Protein AF-A0A024VX36-F1 (afdb_monomer_lite)

Secondary structure (DSSP, 8-state):
--THHHHGGGTT----SHHHHHHH--HHHHHHHHHHHHHHHHHHHHHTT-SS--PPPPPPPPPP------------------TTSPPPPPPPPHHHHHHHHHHHHHHTT--GGG-------TTTTTGGGGGEEE-TTS-EEEE-HHHHHHHS---HHHHTTTTS-TTS----EEEEETTTTEEEEE-HHHHH---HHHHH--TTTSSSHHHHHHHHHHHHHHHHHHHHHHS--SSGGGHHHHHHHHHHHHHHHHHHHHT-----SSHHHHHHHHHHHHHHHHHHHHHHHTT----GGGTTT-HHHHHHHHHHHHHHHHHHHHTTS-TT---EEE-TT----SSSPPEEEPS-SGGGTTSPPPGGGGS-HHHHHHHHHHHHHHHHHHHHHHHHHHHSTT--EETTEE---HHHHHHHHHHHHHHHHHHHHHHHHHHHHHHHHHHHHHTTTTGGGSHHHHHHHHHHHHHHT---SHHHHHHHH---SSEESS-S--TT-EETT-SS-GGGHHHHT-----TTTS-TTGGG-TTGGGGS---TTSPP------GGG-B-TT-TTTTTTTTT--B-HHHHT-S-HHHHHSTTT--SHHHHHHHHHHHHHHHHHHHHHHTTT-HHHHHHHHHHHHHHHHHHHHT------HHHHHHHHHHHHHH---S-------

Foldseek 3Di:
DDPCQQQFCVPPDPDPDPVSCVVRPHNVVSVVVVVVVVVVVVVVVVVVDDPDDDDDDDDDDDDDDDDDDDDDDDDDPDPPDDPPPPPDFDDAFLLLVLLVVLLVVLLVPFDLQLAADEDPCVVPFPLQVVQFDADPVRHTQFGNLVVLCVSDVDDCVLVPVQPAALLPDDDQAFDQLVVFRATFRHRVLLVSQQCVLLLVDALVQCLENHSVNHSLLLSLLSRLSSLSNRQGTRGPVCLQVSLVSSLLSLLQSLCLQLVNHSPPPDPSSVVSQVRSLSNVVSNLVVCVVVVHDHDPVCPRRCNSVSSSSCSNRSLSSSLSNLSSRAFQRWHWFFDPPPPDPDLWTDIDTGPAGSSNSVHDRRSSSLRNNSLSVLQVLLQSLLVVVVVLVVQCCVLLVQQDQDPNATPDPPVSLVSNLVSLVVVVVVLVSSVVNQVSSQRVVQSCVVCLVVVVVDVSSVSSQVSSCVSLVHQPTSQSSNQSHYRRIAAGCDPDCPPRHFHSNDRPGPVCPSSNVRDNPQLPVDDCPPPPVVCSLVPQDADPQQDALPDDQDPVLWDCPQFPPCVHPVPPDTDGSLLVRQQCCLLQVCLVVPDAPVSNVNSLSNSLSNSLVSLCVVCVVPVVSSVVSSVVSVVQSVCLLVVNHRGDDPSSVSSSVSSCVRVDDDPPDDDDDD

Organism: NCBI:txid1036725

Radius of gyration: 37.56 Å; chains: 1; bounding box: 111×94×88 Å

pLDDT: mean 79.0, std 17.49, range [29.3, 98.56]

Structure (mmCIF, N/CA/C/O backbone):
data_AF-A0A024VX36-F1
#
_entry.id   AF-A0A024VX36-F1
#
loop_
_atom_site.group_PDB
_atom_site.id
_atom_site.type_symbol
_atom_site.label_atom_id
_atom_site.label_alt_id
_atom_site.label_comp_id
_atom_site.label_asym_id
_atom_site.label_entity_id
_atom_site.label_seq_id
_atom_site.pdbx_PDB_ins_code
_atom_site.Cartn_x
_atom_site.Cartn_y
_atom_site.Cartn_z
_atom_site.occupancy
_atom_site.B_iso_or_equiv
_atom_site.auth_seq_id
_atom_site.auth_comp_id
_atom_site.auth_asym_id
_atom_site.auth_atom_id
_atom_site.pdbx_PDB_model_num
ATOM 1 N N . MET A 1 1 ? 24.604 -32.280 -15.875 1.00 47.50 1 MET A N 1
ATOM 2 C CA . MET A 1 1 ? 24.840 -33.712 -15.587 1.00 47.50 1 MET A CA 1
ATOM 3 C C . MET A 1 1 ? 23.493 -34.373 -15.405 1.00 47.50 1 MET A C 1
ATOM 5 O O . MET A 1 1 ? 22.616 -33.710 -14.861 1.00 47.50 1 MET A O 1
ATOM 9 N N . LYS A 1 2 ? 23.299 -35.586 -15.925 1.00 47.97 2 LYS A N 1
ATOM 10 C CA . LYS A 1 2 ? 21.992 -36.249 -15.880 1.00 47.97 2 LYS A CA 1
ATOM 11 C C . LYS A 1 2 ? 21.761 -36.811 -14.478 1.00 47.97 2 LYS A C 1
ATOM 13 O O . LYS A 1 2 ? 22.700 -37.259 -13.827 1.00 47.97 2 LYS A O 1
ATOM 18 N N . GLU A 1 3 ? 20.523 -36.722 -14.012 1.00 53.72 3 GLU A N 1
ATOM 19 C CA . GLU A 1 3 ? 20.085 -37.182 -12.688 1.00 53.72 3 GLU A CA 1
ATOM 20 C C . GLU A 1 3 ? 20.441 -38.663 -12.465 1.00 53.72 3 GLU A C 1
ATOM 22 O O . GLU A 1 3 ? 20.883 -39.043 -11.383 1.00 53.72 3 GLU A O 1
ATOM 27 N N . ASP A 1 4 ? 20.397 -39.456 -13.540 1.00 57.66 4 ASP A N 1
ATOM 28 C CA . ASP A 1 4 ? 20.676 -40.895 -13.555 1.00 57.66 4 ASP A CA 1
ATOM 29 C C . ASP A 1 4 ? 22.090 -41.281 -13.063 1.00 57.66 4 ASP A C 1
ATOM 31 O O . ASP A 1 4 ? 22.270 -42.369 -12.517 1.00 57.66 4 ASP A O 1
ATOM 35 N N . ASP A 1 5 ? 23.086 -40.389 -13.169 1.00 64.69 5 ASP A N 1
ATOM 36 C CA . ASP A 1 5 ? 24.482 -40.686 -12.796 1.00 64.69 5 ASP A CA 1
ATOM 37 C C . ASP A 1 5 ? 24.711 -40.740 -11.270 1.00 64.69 5 ASP A C 1
ATOM 39 O O . ASP A 1 5 ? 25.750 -41.217 -10.818 1.00 64.69 5 ASP A O 1
ATOM 43 N N . ILE A 1 6 ? 23.802 -40.182 -10.457 1.00 77.19 6 ILE A N 1
ATOM 44 C CA . ILE A 1 6 ? 23.900 -40.238 -8.982 1.00 77.19 6 ILE A CA 1
ATOM 45 C C . ILE A 1 6 ? 23.199 -41.477 -8.450 1.00 77.19 6 ILE A C 1
ATOM 47 O O . ILE A 1 6 ? 23.719 -42.141 -7.557 1.00 77.19 6 ILE A O 1
ATOM 51 N N . TRP A 1 7 ? 22.026 -41.780 -8.997 1.00 80.94 7 TRP A N 1
ATOM 52 C CA . TRP A 1 7 ? 21.190 -42.857 -8.491 1.00 80.94 7 TRP A CA 1
ATOM 53 C C . TRP A 1 7 ? 21.774 -44.239 -8.779 1.00 80.94 7 TRP A C 1
ATOM 55 O O . TRP A 1 7 ? 21.538 -45.148 -7.989 1.00 80.94 7 TRP A O 1
ATOM 65 N N . GLY A 1 8 ? 22.575 -44.398 -9.842 1.00 81.12 8 GLY A N 1
ATOM 66 C CA . GLY A 1 8 ? 23.266 -45.656 -10.139 1.00 81.12 8 GLY A CA 1
ATOM 67 C C . GLY A 1 8 ? 22.299 -46.844 -10.127 1.00 81.12 8 GLY A C 1
ATOM 68 O O . GLY A 1 8 ? 21.198 -46.768 -10.675 1.00 81.12 8 GLY A O 1
ATOM 69 N N . CYS A 1 9 ? 22.677 -47.912 -9.431 1.00 79.94 9 CYS A N 1
ATOM 70 C CA . CYS A 1 9 ? 21.866 -49.117 -9.235 1.00 79.94 9 CYS A CA 1
ATOM 71 C C . CYS A 1 9 ? 20.604 -48.917 -8.372 1.00 79.94 9 CYS A C 1
ATOM 73 O O . CYS A 1 9 ? 19.797 -49.835 -8.253 1.00 79.94 9 CYS A O 1
ATOM 75 N N . THR A 1 10 ? 20.442 -47.750 -7.742 1.00 81.19 10 THR A N 1
ATOM 76 C CA . THR A 1 10 ? 19.259 -47.356 -6.955 1.00 81.19 10 THR A CA 1
ATOM 77 C C . THR A 1 10 ? 18.231 -46.589 -7.802 1.00 81.19 10 THR A C 1
ATOM 79 O O . THR A 1 10 ? 17.149 -46.275 -7.313 1.00 81.19 10 THR A O 1
ATOM 82 N N . GLY A 1 11 ? 18.567 -46.258 -9.055 1.00 74.12 11 GLY A N 1
ATOM 83 C CA . GLY A 1 11 ? 17.699 -45.559 -10.006 1.00 74.12 11 GLY A CA 1
ATOM 84 C C . GLY A 1 11 ? 17.231 -46.454 -11.153 1.00 74.12 11 GLY A C 1
ATOM 85 O O . GLY A 1 11 ? 16.980 -47.641 -10.981 1.00 74.12 11 GLY A O 1
ATOM 86 N N . ASN A 1 12 ? 17.147 -45.891 -12.359 1.00 69.25 12 ASN A N 1
ATOM 87 C CA . ASN A 1 12 ? 16.654 -46.597 -13.549 1.00 69.25 12 ASN A CA 1
ATOM 88 C C . ASN A 1 12 ? 17.632 -47.648 -14.125 1.00 69.25 12 ASN A C 1
ATOM 90 O O . ASN A 1 12 ? 17.333 -48.263 -15.149 1.00 69.25 12 ASN A O 1
ATOM 94 N N . ILE A 1 13 ? 18.806 -47.849 -13.514 1.00 73.19 13 ILE A N 1
ATOM 95 C CA . ILE A 1 13 ? 19.829 -48.793 -13.984 1.00 73.19 13 ILE A CA 1
ATOM 96 C C . ILE A 1 13 ? 19.682 -50.116 -13.223 1.00 73.19 13 ILE A C 1
ATOM 98 O O . ILE A 1 13 ? 19.945 -50.188 -12.026 1.00 73.19 13 ILE A O 1
ATOM 102 N N . THR A 1 14 ? 19.319 -51.194 -13.924 1.00 73.81 14 THR A N 1
ATOM 103 C CA . THR A 1 14 ? 19.234 -52.538 -13.335 1.00 73.81 14 THR A CA 1
ATOM 104 C C . THR A 1 14 ? 20.617 -53.180 -13.184 1.00 73.81 14 THR A C 1
ATOM 106 O O . THR A 1 14 ? 21.313 -53.497 -14.158 1.00 73.81 14 THR A O 1
ATOM 109 N N . CYS A 1 15 ? 21.022 -53.402 -11.932 1.00 79.62 15 CYS A N 1
ATOM 110 C CA . CYS A 1 15 ? 22.306 -54.001 -11.563 1.00 79.62 15 CYS A CA 1
ATOM 111 C C . CYS A 1 15 ? 22.129 -55.420 -11.014 1.00 79.62 15 CYS A C 1
ATOM 113 O O . CYS A 1 15 ? 22.290 -55.677 -9.824 1.00 79.62 15 CYS A O 1
ATOM 115 N N . GLU A 1 16 ? 21.785 -56.347 -11.904 1.00 76.69 16 GLU A N 1
ATOM 116 C CA . GLU A 1 16 ? 21.534 -57.755 -11.562 1.00 76.69 16 GLU A CA 1
ATOM 117 C C . GLU A 1 16 ? 22.820 -58.566 -11.332 1.00 76.69 16 GLU A C 1
ATOM 119 O O . GLU A 1 16 ? 22.777 -59.633 -10.728 1.00 76.69 16 GLU A O 1
ATOM 124 N N . THR A 1 17 ? 23.974 -58.060 -11.779 1.00 79.50 17 THR A N 1
ATOM 125 C CA . THR A 1 17 ? 25.282 -58.707 -11.612 1.00 79.50 17 THR A CA 1
ATOM 126 C C . THR A 1 17 ? 26.201 -57.884 -10.714 1.00 79.50 17 THR A C 1
ATOM 128 O O . THR A 1 17 ? 26.137 -56.652 -10.692 1.00 79.50 17 THR A O 1
ATOM 131 N N . GLU A 1 18 ? 27.098 -58.561 -9.998 1.00 73.94 18 GLU A N 1
ATOM 132 C CA . GLU A 1 18 ? 28.044 -57.918 -9.076 1.00 73.94 18 GLU A CA 1
ATOM 133 C C . GLU A 1 18 ? 28.995 -56.951 -9.807 1.00 73.94 18 GLU A C 1
ATOM 135 O O . GLU A 1 18 ? 29.281 -55.859 -9.321 1.00 73.94 18 GLU A O 1
ATOM 140 N N . GLU A 1 19 ? 29.369 -57.268 -11.051 1.00 78.25 19 GLU A N 1
ATOM 141 C CA . GLU A 1 19 ? 30.141 -56.374 -11.926 1.00 78.25 19 GLU A CA 1
ATOM 142 C C . GLU A 1 19 ? 29.411 -55.053 -12.219 1.00 78.25 19 GLU A C 1
ATOM 144 O O . GLU A 1 19 ? 30.029 -53.985 -12.241 1.00 78.25 19 GLU A O 1
ATOM 149 N N . LYS A 1 20 ? 28.085 -55.091 -12.416 1.00 76.38 20 LYS A N 1
ATOM 150 C CA . LYS A 1 20 ? 27.282 -53.878 -12.626 1.00 76.38 20 LYS A CA 1
ATOM 151 C C . LYS A 1 20 ? 27.153 -53.060 -11.344 1.00 76.38 20 LYS A C 1
ATOM 153 O O . LYS A 1 20 ? 27.240 -51.837 -11.424 1.00 76.38 20 LYS A O 1
ATOM 158 N N . LYS A 1 21 ? 27.008 -53.703 -10.179 1.00 76.12 21 LYS A N 1
ATOM 159 C CA . LYS A 1 21 ? 26.974 -52.999 -8.885 1.00 76.12 21 LYS A CA 1
ATOM 160 C C . LYS A 1 21 ? 28.269 -52.242 -8.615 1.00 76.12 21 LYS A C 1
ATOM 162 O O . LYS A 1 21 ? 28.220 -51.083 -8.218 1.00 76.12 21 LYS A O 1
ATOM 167 N N . ILE A 1 22 ? 29.415 -52.854 -8.914 1.00 78.56 22 ILE A N 1
ATOM 168 C CA . ILE A 1 22 ? 30.729 -52.210 -8.776 1.00 78.56 22 ILE A CA 1
ATOM 169 C C . ILE A 1 22 ? 30.886 -51.059 -9.779 1.00 78.56 22 ILE A C 1
ATOM 171 O O . ILE A 1 22 ? 31.399 -49.997 -9.431 1.00 78.56 22 ILE A O 1
ATOM 175 N N . LYS A 1 23 ? 30.433 -51.248 -11.025 1.00 78.94 23 LYS A N 1
ATOM 176 C CA . LYS A 1 23 ? 30.583 -50.249 -12.091 1.00 78.94 23 LYS A CA 1
ATOM 177 C C . LYS A 1 23 ? 29.721 -49.003 -11.881 1.00 78.94 23 LYS A C 1
ATOM 179 O O . LYS A 1 23 ? 30.197 -47.898 -12.134 1.00 78.94 23 LYS A O 1
ATOM 184 N N . TYR A 1 24 ? 28.458 -49.182 -11.499 1.00 80.12 24 TYR A N 1
ATOM 185 C CA . TYR A 1 24 ? 27.492 -48.086 -11.412 1.00 80.12 24 TYR A CA 1
ATOM 186 C C . TYR A 1 24 ? 27.313 -47.545 -9.996 1.00 80.12 24 TYR A C 1
ATOM 188 O O . TYR A 1 24 ? 26.856 -46.413 -9.872 1.00 80.12 24 TYR A O 1
ATOM 196 N N . GLY A 1 25 ? 27.686 -48.305 -8.959 1.00 81.62 25 GLY A N 1
ATOM 197 C CA . GLY A 1 25 ? 27.492 -47.932 -7.558 1.00 81.62 25 GLY A CA 1
ATOM 198 C C . GLY A 1 25 ? 26.016 -47.826 -7.167 1.00 81.62 25 GLY A C 1
ATOM 199 O O . GLY A 1 25 ? 25.128 -47.721 -8.015 1.00 81.62 25 GLY A O 1
ATOM 200 N N . ASP A 1 26 ? 25.727 -47.846 -5.871 1.00 85.69 26 ASP A N 1
ATOM 201 C CA . ASP A 1 26 ? 24.438 -47.368 -5.370 1.00 85.69 26 ASP A CA 1
ATOM 202 C C . ASP A 1 26 ? 24.487 -45.850 -5.118 1.00 85.69 26 ASP A C 1
ATOM 204 O O . ASP A 1 26 ? 25.541 -45.206 -5.200 1.00 85.69 26 ASP A O 1
ATOM 208 N N . PHE A 1 27 ? 23.327 -45.266 -4.823 1.00 80.88 27 PHE A N 1
ATOM 209 C CA . PHE A 1 27 ? 23.190 -43.845 -4.523 1.00 80.88 27 PHE A CA 1
ATOM 210 C C . PHE A 1 27 ? 24.169 -43.375 -3.437 1.00 80.88 27 PHE A C 1
ATOM 212 O O . PHE A 1 27 ? 24.764 -42.304 -3.566 1.00 80.88 27 PHE A O 1
ATOM 219 N N . ILE A 1 28 ? 24.373 -44.177 -2.386 1.00 78.81 28 ILE A N 1
ATOM 220 C CA . ILE A 1 28 ? 25.227 -43.815 -1.250 1.00 78.81 28 ILE A CA 1
ATOM 221 C C . ILE A 1 28 ? 26.698 -43.808 -1.679 1.00 78.81 28 ILE A C 1
ATOM 223 O O . ILE A 1 28 ? 27.400 -42.822 -1.448 1.00 78.81 28 ILE A O 1
ATOM 227 N N . ALA A 1 29 ? 27.160 -44.854 -2.362 1.00 82.69 29 ALA A N 1
ATOM 228 C CA . ALA A 1 29 ? 28.524 -44.968 -2.863 1.00 82.69 29 ALA A CA 1
ATOM 229 C C . ALA A 1 29 ? 28.865 -43.835 -3.847 1.00 82.69 29 ALA A C 1
ATOM 231 O O . ALA A 1 29 ? 29.927 -43.210 -3.743 1.00 82.69 29 ALA A O 1
ATOM 232 N N . ASN A 1 30 ? 27.942 -43.514 -4.756 1.00 83.81 30 ASN A N 1
ATOM 233 C CA . ASN A 1 30 ? 28.116 -42.440 -5.733 1.00 83.81 30 ASN A CA 1
ATOM 234 C C . ASN A 1 30 ? 28.105 -41.051 -5.087 1.00 83.81 30 ASN A C 1
ATOM 236 O O . ASN A 1 30 ? 28.897 -40.181 -5.470 1.00 83.81 30 ASN A O 1
ATOM 240 N N . LEU A 1 31 ? 27.247 -40.838 -4.086 1.00 81.00 31 LEU A N 1
ATOM 241 C CA . LEU A 1 31 ? 27.204 -39.594 -3.323 1.00 81.00 31 LEU A CA 1
ATOM 242 C C . LEU A 1 31 ? 28.503 -39.389 -2.532 1.00 81.00 31 LEU A C 1
ATOM 244 O O . LEU A 1 31 ? 29.101 -38.314 -2.614 1.00 81.00 31 LEU A O 1
ATOM 248 N N . ILE A 1 32 ? 28.983 -40.425 -1.836 1.00 83.44 32 ILE A N 1
ATOM 249 C CA . ILE A 1 32 ? 30.250 -40.390 -1.089 1.00 83.44 32 ILE A CA 1
ATOM 250 C C . ILE A 1 32 ? 31.423 -40.095 -2.027 1.00 83.44 32 ILE A C 1
ATOM 252 O O . ILE A 1 32 ? 32.256 -39.240 -1.717 1.00 83.44 32 ILE A O 1
ATOM 256 N N . LYS A 1 33 ? 31.487 -40.753 -3.191 1.00 84.00 33 LYS A N 1
ATOM 257 C CA . LYS A 1 33 ? 32.542 -40.517 -4.185 1.00 84.00 33 LYS A CA 1
ATOM 258 C C . LYS A 1 33 ? 32.569 -39.059 -4.654 1.00 84.00 33 LYS A C 1
ATOM 260 O O . LYS A 1 33 ? 33.628 -38.438 -4.645 1.00 84.00 33 LYS A O 1
ATOM 265 N N . LYS A 1 34 ? 31.409 -38.478 -4.978 1.00 80.56 34 LYS A N 1
ATOM 266 C CA . LYS A 1 34 ? 31.320 -37.066 -5.395 1.00 80.56 34 LYS A CA 1
ATOM 267 C C . LYS A 1 34 ? 31.679 -36.088 -4.291 1.00 80.56 34 LYS A C 1
ATOM 269 O O . LYS A 1 34 ? 32.287 -35.055 -4.565 1.00 80.56 34 LYS A O 1
ATOM 274 N N . LEU A 1 35 ? 31.293 -36.387 -3.052 1.00 75.50 35 LEU A N 1
ATOM 275 C CA . LEU A 1 35 ? 31.681 -35.570 -1.908 1.00 75.50 35 LEU A CA 1
ATOM 276 C C . LEU A 1 35 ? 33.207 -35.560 -1.753 1.00 75.50 35 LEU A C 1
ATOM 278 O O . LEU A 1 35 ? 33.772 -34.481 -1.599 1.00 75.50 35 LEU A O 1
ATOM 282 N N . LYS A 1 36 ? 33.877 -36.710 -1.907 1.00 83.75 36 LYS A N 1
ATOM 283 C CA . LYS A 1 36 ? 35.349 -36.798 -1.905 1.00 83.75 36 LYS A CA 1
ATOM 284 C C . LYS A 1 36 ? 35.993 -35.996 -3.041 1.00 83.75 36 LYS A C 1
ATOM 286 O O . LYS A 1 36 ? 36.851 -35.164 -2.769 1.00 83.75 36 LYS A O 1
ATOM 291 N 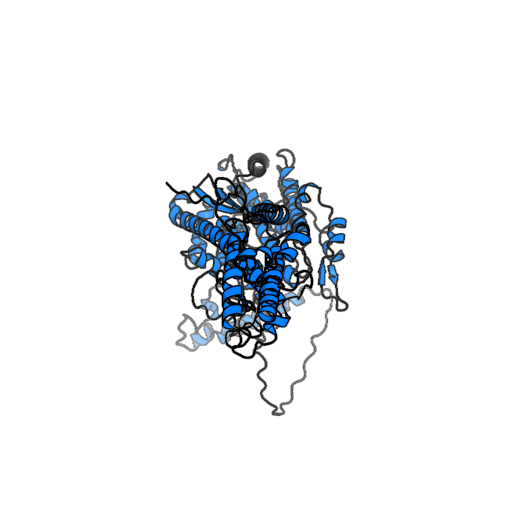N . GLU A 1 37 ? 35.526 -36.152 -4.281 1.00 81.12 37 GLU A N 1
ATOM 292 C CA . GLU A 1 37 ? 36.029 -35.377 -5.434 1.00 81.12 37 GLU A CA 1
ATOM 293 C C . GLU A 1 37 ? 35.871 -33.859 -5.222 1.00 81.12 37 GLU A C 1
ATOM 295 O O . GLU A 1 37 ? 36.739 -33.059 -5.584 1.00 81.12 37 GLU A O 1
ATOM 300 N N . LYS A 1 38 ? 34.764 -33.442 -4.597 1.00 71.69 38 LYS A N 1
ATOM 301 C CA . LYS A 1 38 ? 34.501 -32.033 -4.293 1.00 71.69 38 LYS A CA 1
ATOM 302 C C . LYS A 1 38 ? 35.381 -31.512 -3.156 1.00 71.69 38 LYS A C 1
ATOM 304 O O . LYS A 1 38 ? 35.835 -30.374 -3.245 1.00 71.69 38 LYS A O 1
ATOM 309 N N . ILE A 1 39 ? 35.653 -32.332 -2.137 1.00 76.19 39 ILE A N 1
ATOM 310 C CA . ILE A 1 39 ? 36.624 -32.028 -1.074 1.00 76.19 39 ILE A CA 1
ATOM 311 C C . ILE A 1 39 ? 38.012 -31.806 -1.688 1.00 76.19 39 ILE A C 1
ATOM 313 O O . ILE A 1 39 ? 38.615 -30.763 -1.444 1.00 76.19 39 ILE A O 1
ATOM 317 N N . GLU A 1 40 ? 38.477 -32.711 -2.552 1.00 74.69 40 GLU A N 1
ATOM 318 C CA . GLU A 1 40 ? 39.780 -32.592 -3.223 1.00 74.69 40 GLU A CA 1
ATOM 319 C C . GLU A 1 40 ? 39.860 -31.357 -4.136 1.00 74.69 40 GLU A C 1
ATOM 321 O O . GLU A 1 40 ? 40.862 -30.639 -4.143 1.00 74.69 40 GLU A O 1
ATOM 326 N N . SER A 1 41 ? 38.793 -31.061 -4.887 1.00 72.12 41 SER A N 1
ATOM 327 C CA . SER A 1 41 ? 38.719 -29.852 -5.717 1.00 72.12 41 SER A CA 1
ATOM 328 C C . SER A 1 41 ? 38.779 -28.572 -4.879 1.00 72.12 41 SER A C 1
ATOM 330 O O . SER A 1 41 ? 39.467 -27.624 -5.260 1.00 72.12 41 SER A O 1
ATOM 332 N N . CYS A 1 42 ? 38.090 -28.539 -3.736 1.00 58.94 42 CYS A N 1
ATOM 333 C CA . CYS A 1 42 ? 38.157 -27.416 -2.805 1.00 58.94 42 CYS A CA 1
ATOM 334 C C . CYS A 1 42 ? 39.560 -27.263 -2.206 1.00 58.94 42 CYS A C 1
ATOM 336 O O . CYS A 1 42 ? 40.073 -26.149 -2.166 1.00 58.94 42 CYS A O 1
ATOM 338 N N . GLN A 1 43 ? 40.208 -28.362 -1.808 1.00 72.38 43 GLN A N 1
ATOM 339 C CA . GLN A 1 43 ? 41.580 -28.339 -1.292 1.00 72.38 43 GLN A CA 1
ATOM 340 C C . GLN A 1 43 ? 42.570 -27.783 -2.325 1.00 72.38 43 GLN A C 1
ATOM 342 O O . GLN A 1 43 ? 43.348 -26.896 -1.986 1.00 72.38 43 GLN A O 1
ATOM 347 N N . LYS A 1 44 ? 42.485 -28.214 -3.594 1.00 70.69 44 LYS A N 1
ATOM 348 C CA . LYS A 1 44 ? 43.324 -27.682 -4.687 1.00 70.69 44 LYS A CA 1
ATOM 349 C C . LYS A 1 44 ? 43.111 -26.187 -4.937 1.00 70.69 44 LYS A C 1
ATOM 351 O O . LYS A 1 44 ? 44.072 -25.452 -5.128 1.00 70.69 44 LYS A O 1
ATOM 356 N N . LYS A 1 45 ? 41.859 -25.717 -4.884 1.00 62.28 45 LYS A N 1
ATOM 357 C CA . LYS A 1 45 ? 41.547 -24.283 -5.012 1.00 62.28 45 LYS A CA 1
ATOM 358 C C . LYS A 1 45 ? 42.121 -23.445 -3.871 1.00 62.28 45 LYS A C 1
ATOM 360 O O . LYS A 1 45 ? 42.389 -22.271 -4.079 1.00 62.28 45 LYS A O 1
ATOM 365 N N . HIS A 1 46 ? 42.310 -24.028 -2.688 1.00 51.47 46 HIS A N 1
ATOM 366 C CA . HIS A 1 46 ? 42.945 -23.342 -1.565 1.00 51.47 46 HIS A CA 1
ATOM 367 C C . HIS A 1 46 ? 44.478 -23.324 -1.659 1.00 51.47 46 HIS A C 1
ATOM 369 O O . HIS A 1 46 ? 45.081 -22.333 -1.250 1.00 51.47 46 HIS A O 1
ATOM 375 N N . THR A 1 47 ? 45.116 -24.349 -2.232 1.00 49.50 47 THR A N 1
ATOM 376 C CA . THR A 1 47 ? 46.578 -24.376 -2.419 1.00 49.50 47 THR A CA 1
ATOM 377 C C . THR A 1 47 ? 47.083 -23.475 -3.550 1.00 49.50 47 THR A C 1
ATOM 379 O O . THR A 1 47 ? 48.223 -23.030 -3.479 1.00 49.50 47 THR A O 1
ATOM 382 N N . GLU A 1 48 ? 46.261 -23.136 -4.549 1.00 48.09 48 GLU A N 1
ATOM 383 C CA . GLU A 1 48 ? 46.664 -22.257 -5.667 1.00 48.09 48 GLU A CA 1
ATOM 384 C C . GLU A 1 48 ? 46.610 -20.743 -5.352 1.00 48.09 48 GLU A C 1
ATOM 386 O O . GLU A 1 48 ? 47.100 -19.942 -6.144 1.00 48.09 48 GLU A O 1
ATOM 391 N N . THR A 1 49 ? 46.067 -20.322 -4.200 1.00 49.44 49 THR A N 1
ATOM 392 C CA . THR A 1 49 ? 45.866 -18.889 -3.859 1.00 49.44 49 THR A CA 1
ATOM 393 C C . THR A 1 49 ? 46.474 -18.433 -2.525 1.00 49.44 49 THR A C 1
ATOM 395 O O . THR A 1 49 ? 46.025 -17.443 -1.950 1.00 49.44 49 THR A O 1
ATOM 398 N N . SER A 1 50 ? 47.500 -19.109 -2.005 1.00 41.19 50 SER A N 1
ATOM 399 C CA . SER A 1 50 ? 48.093 -18.745 -0.709 1.00 41.19 50 SER A CA 1
ATOM 400 C C . SER A 1 50 ? 49.346 -17.861 -0.825 1.00 41.19 50 SER A C 1
ATOM 402 O O . SER A 1 50 ? 50.456 -18.349 -0.645 1.00 41.19 50 SER A O 1
ATOM 404 N N . ASP A 1 51 ? 49.142 -16.550 -0.983 1.00 41.03 51 ASP A N 1
ATOM 405 C CA . ASP A 1 51 ? 50.034 -15.505 -0.444 1.00 41.03 51 ASP A CA 1
ATOM 406 C C . ASP A 1 51 ? 49.324 -14.789 0.728 1.00 41.03 51 ASP A C 1
ATOM 408 O O . ASP A 1 51 ? 48.991 -13.607 0.656 1.00 41.03 51 ASP A O 1
ATOM 412 N N . ASN A 1 52 ? 48.984 -15.535 1.789 1.00 34.50 52 ASN A N 1
ATOM 413 C CA . ASN A 1 52 ? 48.993 -15.093 3.199 1.00 34.50 52 ASN A CA 1
ATOM 414 C C . ASN A 1 52 ? 48.397 -16.173 4.127 1.00 34.50 52 ASN A C 1
ATOM 416 O O . ASN A 1 52 ? 47.374 -16.769 3.784 1.00 34.50 52 ASN A O 1
ATOM 420 N N . PRO A 1 53 ? 48.974 -16.410 5.322 1.00 42.25 53 PRO A N 1
ATOM 421 C CA . PRO A 1 53 ? 48.551 -17.492 6.202 1.00 42.25 53 PRO A CA 1
ATOM 422 C C . PRO A 1 53 ? 47.351 -17.084 7.074 1.00 42.25 53 PRO A C 1
ATOM 424 O O . PRO A 1 53 ? 47.316 -16.006 7.667 1.00 42.25 53 PRO A O 1
ATOM 427 N N . SER A 1 54 ? 46.376 -17.982 7.203 1.00 35.00 54 SER A N 1
ATOM 428 C CA . SER A 1 54 ? 45.350 -17.950 8.254 1.00 35.00 54 SER A CA 1
ATOM 429 C C . SER A 1 54 ? 45.170 -19.351 8.851 1.00 35.00 54 SER A C 1
ATOM 431 O O . SER A 1 54 ? 45.612 -20.327 8.243 1.00 35.00 54 SER A O 1
ATOM 433 N N . PRO A 1 55 ? 44.640 -19.447 10.081 1.00 38.47 55 PRO A N 1
ATOM 434 C CA . PRO A 1 55 ? 45.239 -20.242 11.140 1.00 38.47 55 PRO A CA 1
ATOM 435 C C . PRO A 1 55 ? 44.848 -21.718 11.092 1.00 38.47 55 PRO A C 1
ATOM 437 O O . PRO A 1 55 ? 43.788 -22.100 10.602 1.00 38.47 55 PRO A O 1
ATOM 440 N N . THR A 1 56 ? 45.747 -22.529 11.642 1.00 33.97 56 THR A N 1
ATOM 441 C CA . THR A 1 56 ? 45.685 -23.983 11.769 1.00 33.97 56 THR A CA 1
ATOM 442 C C . THR A 1 56 ? 44.363 -24.450 12.378 1.00 33.97 56 THR A C 1
ATOM 444 O O . THR A 1 56 ? 43.940 -23.951 13.422 1.00 33.97 56 THR A O 1
ATOM 447 N N . CYS A 1 57 ? 43.724 -25.438 11.746 1.00 31.97 57 CYS A N 1
ATOM 448 C CA . CYS A 1 57 ? 42.602 -26.160 12.335 1.00 31.97 57 CYS A CA 1
ATOM 449 C C . CYS A 1 57 ? 43.059 -26.839 13.634 1.00 31.97 57 CYS A C 1
ATOM 451 O O . CYS A 1 57 ? 44.066 -27.542 13.643 1.00 31.97 57 CYS A O 1
ATOM 453 N N . VAL A 1 58 ? 42.324 -26.615 14.724 1.00 34.06 58 VAL A N 1
ATOM 454 C CA . VAL A 1 58 ? 42.544 -27.296 16.005 1.00 34.06 58 VAL A CA 1
ATOM 455 C C . VAL A 1 58 ? 42.039 -28.733 15.876 1.00 34.06 58 VAL A C 1
ATOM 457 O O . VAL A 1 58 ? 40.872 -28.946 15.546 1.00 34.06 58 VAL A O 1
ATOM 460 N N . GLU A 1 59 ? 42.908 -29.712 16.123 1.00 35.50 59 GLU A N 1
ATOM 461 C CA . GLU A 1 59 ? 42.508 -31.110 16.291 1.00 35.50 59 GLU A CA 1
ATOM 462 C C . GLU A 1 59 ? 41.706 -31.254 17.593 1.00 35.50 59 GLU A C 1
ATOM 464 O O . GLU A 1 59 ? 42.164 -30.867 18.668 1.00 35.50 59 GLU A O 1
ATOM 469 N N . ILE A 1 60 ? 40.489 -31.788 17.493 1.00 38.75 60 ILE A N 1
ATOM 470 C CA . ILE A 1 60 ? 39.661 -32.135 18.653 1.00 38.75 60 ILE A CA 1
ATOM 471 C C . ILE A 1 60 ? 40.156 -33.495 19.187 1.00 38.75 60 ILE A C 1
ATOM 473 O O . ILE A 1 60 ? 40.310 -34.416 18.380 1.00 38.75 60 ILE A O 1
ATOM 477 N N . PRO A 1 61 ? 40.399 -33.668 20.503 1.00 35.41 61 PRO A N 1
ATOM 478 C CA . PRO A 1 61 ? 40.790 -34.961 21.069 1.00 35.41 61 PRO A CA 1
ATOM 479 C C . PRO A 1 61 ? 39.618 -35.960 21.032 1.00 35.41 61 PRO A C 1
ATOM 481 O O . PRO A 1 61 ? 38.461 -35.534 21.048 1.00 35.41 61 PRO A O 1
ATOM 484 N N . PRO A 1 62 ? 39.870 -37.283 21.020 1.00 32.69 62 PRO A N 1
ATOM 485 C CA . PRO A 1 62 ? 38.794 -38.265 21.006 1.00 32.69 62 PRO A CA 1
ATOM 486 C C . PRO A 1 62 ? 38.039 -38.242 22.342 1.00 32.69 62 PRO A C 1
ATOM 488 O O . PRO A 1 62 ? 38.648 -38.277 23.411 1.00 32.69 62 PRO A O 1
ATOM 491 N N . HIS A 1 63 ? 36.709 -38.171 22.264 1.00 31.92 63 HIS A N 1
ATOM 492 C CA . HIS A 1 63 ? 35.808 -38.301 23.406 1.00 31.92 63 HIS A CA 1
ATOM 493 C C . HIS A 1 63 ? 35.911 -39.710 24.007 1.00 31.92 63 HIS A C 1
ATOM 495 O O . HIS A 1 63 ? 35.865 -40.699 23.279 1.00 31.92 63 HIS A O 1
ATOM 501 N N . SER A 1 64 ? 36.049 -39.787 25.332 1.00 32.38 64 SER A N 1
ATOM 502 C CA . SER A 1 64 ? 35.850 -41.004 26.117 1.00 32.38 64 SER A CA 1
ATOM 503 C C . SER A 1 64 ? 34.355 -41.245 26.320 1.00 32.38 64 SER A C 1
ATOM 505 O O . SER A 1 64 ? 33.641 -40.334 26.746 1.00 32.38 64 SER A O 1
ATOM 507 N N . ASP A 1 65 ? 33.908 -42.462 26.027 1.00 39.00 65 ASP A N 1
ATOM 508 C CA . ASP A 1 65 ? 32.553 -42.938 26.290 1.00 39.00 65 ASP A CA 1
ATOM 509 C C . ASP A 1 65 ? 32.356 -43.146 27.800 1.00 39.00 65 ASP A C 1
ATOM 511 O O . ASP A 1 65 ? 32.835 -44.134 28.352 1.00 39.00 65 ASP A O 1
ATOM 515 N N . GLU A 1 66 ? 31.641 -42.242 28.469 1.00 32.09 66 GLU A N 1
ATOM 516 C CA . GLU A 1 66 ? 30.999 -42.539 29.754 1.00 32.09 66 GLU A CA 1
ATOM 517 C C . GLU A 1 66 ? 29.547 -42.046 29.725 1.00 32.09 66 GLU A C 1
ATOM 519 O O . GLU A 1 66 ? 29.254 -40.883 29.440 1.00 32.09 66 GLU A O 1
ATOM 524 N N . GLU A 1 67 ? 28.637 -42.993 29.953 1.00 41.97 67 GLU A N 1
ATOM 525 C CA . GLU A 1 67 ? 27.194 -42.812 30.058 1.00 41.97 67 GLU A CA 1
ATOM 526 C C . GLU A 1 67 ? 26.838 -42.060 31.348 1.00 41.97 67 GLU A C 1
ATOM 528 O O . GLU A 1 67 ? 27.068 -42.574 32.440 1.00 41.97 67 GLU A O 1
ATOM 533 N N . GLU A 1 68 ? 26.162 -40.912 31.246 1.00 31.30 68 GLU A N 1
ATOM 534 C CA . GLU A 1 68 ? 25.326 -40.401 32.339 1.00 31.30 68 GLU A CA 1
ATOM 535 C C . GLU A 1 68 ? 23.962 -39.926 31.814 1.00 31.30 68 GLU A C 1
ATOM 537 O O . GLU A 1 68 ? 23.841 -39.043 30.966 1.00 31.30 68 GLU A O 1
ATOM 542 N N . ASN A 1 69 ? 22.919 -40.568 32.345 1.00 40.25 69 ASN A N 1
ATOM 543 C CA . ASN A 1 69 ? 21.503 -40.241 32.198 1.00 40.25 69 ASN A CA 1
ATOM 544 C C . ASN A 1 69 ? 21.162 -38.927 32.916 1.00 40.25 69 ASN A C 1
ATOM 546 O O . ASN A 1 69 ? 21.253 -38.915 34.142 1.00 40.25 69 ASN A O 1
ATOM 550 N N . VAL A 1 70 ? 20.626 -37.908 32.222 1.00 30.56 70 VAL A N 1
ATOM 551 C CA . VAL A 1 70 ? 19.772 -36.870 32.846 1.00 30.56 70 VAL A CA 1
ATOM 552 C C . VAL A 1 70 ? 18.713 -36.319 31.864 1.00 30.56 70 VAL A C 1
ATOM 554 O O . VAL A 1 70 ? 19.034 -35.643 30.895 1.00 30.56 70 VAL A O 1
ATOM 557 N N . GLU A 1 71 ? 17.454 -36.636 32.188 1.00 29.30 71 GLU A N 1
ATOM 558 C CA . GLU A 1 71 ? 16.158 -35.959 31.958 1.00 29.30 71 GLU A CA 1
ATOM 559 C C . GLU A 1 71 ? 15.796 -35.291 30.608 1.00 29.30 71 GLU A C 1
ATOM 561 O O . GLU A 1 71 ? 16.260 -34.213 30.237 1.00 29.30 71 GLU A O 1
ATOM 566 N N . ASP A 1 72 ? 14.772 -35.882 29.974 1.00 33.84 72 ASP A N 1
ATOM 567 C CA . ASP A 1 72 ? 13.955 -35.330 28.891 1.00 33.84 72 ASP A CA 1
ATOM 568 C C . ASP A 1 72 ? 13.320 -33.973 29.254 1.00 33.84 72 ASP A C 1
ATOM 570 O O . ASP A 1 72 ? 12.338 -33.883 29.997 1.00 33.84 72 ASP A O 1
ATOM 574 N N . THR A 1 73 ? 13.793 -32.909 28.610 1.00 30.67 73 THR A N 1
ATOM 575 C CA . THR A 1 73 ? 12.977 -31.720 28.327 1.00 30.67 73 THR A CA 1
ATOM 576 C C . THR A 1 73 ? 12.882 -31.553 26.809 1.00 30.67 73 THR A C 1
ATOM 578 O O . THR A 1 73 ? 13.903 -31.641 26.129 1.00 30.67 73 THR A O 1
ATOM 581 N N . PRO A 1 74 ? 11.686 -31.329 26.226 1.00 31.59 74 PRO A N 1
ATOM 582 C CA . PRO A 1 74 ? 11.547 -31.206 24.783 1.00 31.59 74 PRO A CA 1
ATOM 583 C C . PRO A 1 74 ? 12.045 -29.825 24.349 1.00 31.59 74 PRO A C 1
ATOM 585 O O . PRO A 1 74 ? 11.275 -28.868 24.235 1.00 31.59 74 PRO A O 1
ATOM 588 N N . THR A 1 75 ? 13.349 -29.704 24.116 1.00 30.88 75 THR A N 1
ATOM 589 C CA . THR A 1 75 ? 13.897 -28.605 23.332 1.00 30.88 75 THR A CA 1
ATOM 590 C C . THR A 1 75 ? 13.449 -28.769 21.886 1.00 30.88 75 THR A C 1
ATOM 592 O O . THR A 1 75 ? 13.437 -29.847 21.294 1.00 30.88 75 THR A O 1
ATOM 595 N N . THR A 1 76 ? 12.977 -27.649 21.358 1.00 34.03 76 THR A N 1
ATOM 596 C CA . THR A 1 76 ? 12.553 -27.426 19.983 1.00 34.03 76 THR A CA 1
ATOM 597 C C . THR A 1 76 ? 13.457 -28.137 18.984 1.00 34.03 76 THR A C 1
ATOM 599 O O . THR A 1 76 ? 14.675 -28.035 19.082 1.00 34.03 76 THR A O 1
ATOM 602 N N . ALA A 1 77 ? 12.851 -28.813 18.005 1.00 34.53 77 ALA A N 1
ATOM 603 C CA . ALA A 1 77 ? 13.535 -29.387 16.855 1.00 34.53 77 ALA A CA 1
ATOM 604 C C . ALA A 1 77 ? 14.273 -28.290 16.064 1.00 34.53 77 ALA A C 1
ATOM 606 O O . ALA A 1 77 ? 13.752 -27.736 15.094 1.00 34.53 77 ALA A O 1
ATOM 607 N N . ASP A 1 78 ? 15.484 -27.959 16.497 1.00 36.19 78 ASP A N 1
ATOM 608 C CA . ASP A 1 78 ? 16.427 -27.183 15.718 1.00 36.19 78 ASP A CA 1
ATOM 609 C C . ASP A 1 78 ? 16.986 -28.111 14.644 1.00 36.19 78 ASP A C 1
ATOM 611 O O . ASP A 1 78 ? 17.769 -29.023 14.905 1.00 36.19 78 ASP A O 1
ATOM 615 N N . ASN A 1 79 ? 16.549 -27.876 13.407 1.00 39.38 79 ASN A N 1
ATOM 616 C CA . ASN A 1 79 ? 17.188 -28.408 12.212 1.00 39.38 79 ASN A CA 1
ATOM 617 C C . ASN A 1 79 ? 18.652 -27.943 12.191 1.00 39.38 79 ASN A C 1
ATOM 619 O O . ASN A 1 79 ? 18.969 -26.894 11.623 1.00 39.38 79 ASN A O 1
ATOM 623 N N . GLN A 1 80 ? 19.554 -28.721 12.790 1.00 39.69 80 GLN A N 1
ATOM 624 C CA . GLN A 1 80 ? 20.995 -28.516 12.689 1.00 39.69 80 GLN A CA 1
ATOM 625 C C . GLN A 1 80 ? 21.450 -28.882 11.272 1.00 39.69 80 GLN A C 1
ATOM 627 O O . GLN A 1 80 ? 21.949 -29.968 10.991 1.00 39.69 80 GLN A O 1
ATOM 632 N N . SER A 1 81 ? 21.234 -27.957 10.340 1.00 38.28 81 SER A N 1
ATOM 633 C CA . SER A 1 81 ? 21.925 -27.975 9.055 1.00 38.28 81 SER A CA 1
ATOM 634 C C . SER A 1 81 ? 23.386 -27.571 9.302 1.00 38.28 81 SER A C 1
ATOM 636 O O . SER A 1 81 ? 23.609 -26.583 10.007 1.00 38.28 81 SER A O 1
ATOM 638 N N . PRO A 1 82 ? 24.386 -28.272 8.737 1.00 38.06 82 PRO A N 1
ATOM 639 C CA . PRO A 1 82 ? 25.789 -27.886 8.874 1.00 38.06 82 PRO A CA 1
ATOM 640 C C . PRO A 1 82 ? 26.010 -26.430 8.439 1.00 38.06 82 PRO A C 1
ATOM 642 O O . PRO A 1 82 ? 25.487 -26.011 7.406 1.00 38.06 82 PRO A O 1
ATOM 645 N N . ALA A 1 83 ? 26.834 -25.675 9.175 1.00 46.19 83 ALA A N 1
ATOM 646 C CA . ALA A 1 83 ? 27.087 -24.242 8.951 1.00 46.19 83 ALA A CA 1
ATOM 647 C C . ALA A 1 83 ? 27.634 -23.880 7.547 1.00 46.19 83 ALA A C 1
ATOM 649 O O . ALA A 1 83 ? 27.668 -22.710 7.174 1.00 46.19 83 ALA A O 1
ATOM 650 N N . PHE A 1 84 ? 28.054 -24.878 6.762 1.00 48.34 84 PHE A N 1
ATOM 651 C CA . PHE A 1 84 ? 28.514 -24.729 5.379 1.00 48.34 84 PHE A CA 1
ATOM 652 C C . PHE A 1 84 ? 27.377 -24.688 4.340 1.00 48.34 84 PHE A C 1
ATOM 654 O O . PHE A 1 84 ? 27.571 -24.164 3.240 1.00 48.34 84 PHE A O 1
ATOM 661 N N . CYS A 1 85 ? 26.189 -25.222 4.636 1.00 36.88 85 CYS A N 1
ATOM 662 C CA . CYS A 1 85 ? 25.072 -25.126 3.700 1.00 36.88 85 CYS A CA 1
ATOM 663 C C . CYS A 1 85 ? 24.586 -23.670 3.653 1.00 36.88 85 CYS A C 1
ATOM 665 O O . CYS A 1 85 ? 24.200 -23.146 4.703 1.00 36.88 85 CYS A O 1
ATOM 667 N N . PRO A 1 86 ? 24.569 -22.999 2.478 1.00 54.12 86 PRO A N 1
ATOM 668 C CA . PRO A 1 86 ? 23.930 -21.700 2.375 1.00 54.12 86 PRO A CA 1
ATOM 669 C C . PRO A 1 86 ? 22.489 -21.892 2.845 1.00 54.12 86 PRO A C 1
ATOM 671 O O . PRO A 1 86 ? 21.783 -22.763 2.326 1.00 54.12 86 PRO A O 1
ATOM 674 N N . PRO A 1 87 ? 22.070 -21.165 3.884 1.00 54.25 87 PRO A N 1
ATOM 675 C CA . PRO A 1 87 ? 20.807 -21.468 4.508 1.00 54.25 87 PRO A CA 1
ATOM 676 C C . PRO A 1 87 ? 19.685 -21.163 3.499 1.00 54.25 87 PRO A C 1
ATOM 678 O O . PRO A 1 87 ? 19.843 -20.251 2.680 1.00 54.25 87 PRO A O 1
ATOM 681 N N . PRO A 1 88 ? 18.568 -21.914 3.516 1.00 60.53 88 PRO A N 1
ATOM 682 C CA . PRO A 1 88 ? 17.591 -21.914 2.427 1.00 60.53 88 PRO A CA 1
ATOM 683 C C . PRO A 1 88 ? 17.095 -20.499 2.108 1.00 60.53 88 PRO A C 1
ATOM 685 O O . PRO A 1 88 ? 16.909 -19.683 3.022 1.00 60.53 88 PRO A O 1
ATOM 688 N N . GLU A 1 89 ? 16.943 -20.196 0.815 1.00 68.75 89 GLU A N 1
ATOM 689 C CA . GLU A 1 89 ? 16.388 -18.922 0.352 1.00 68.75 89 GLU A CA 1
ATOM 690 C C . GLU A 1 89 ? 14.951 -18.754 0.850 1.00 68.75 89 GLU A C 1
ATOM 692 O O . GLU A 1 89 ? 14.215 -19.725 1.035 1.00 68.75 89 GLU A O 1
ATOM 697 N N . THR A 1 90 ? 14.543 -17.507 1.090 1.00 75.62 90 THR A N 1
ATOM 698 C CA . THR A 1 90 ? 13.175 -17.243 1.538 1.00 75.62 90 THR A CA 1
ATOM 699 C C . THR A 1 90 ? 12.175 -17.660 0.466 1.00 75.62 90 THR A C 1
ATOM 701 O O . THR A 1 90 ? 12.352 -17.273 -0.693 1.00 75.62 90 THR A O 1
ATOM 704 N N . PRO A 1 91 ? 11.107 -18.377 0.839 1.00 81.06 91 PRO A N 1
ATOM 705 C CA . PRO A 1 91 ? 10.154 -18.904 -0.119 1.00 81.06 91 PRO A CA 1
ATOM 706 C C . PRO A 1 91 ? 9.476 -17.788 -0.919 1.00 81.06 91 PRO A C 1
ATOM 708 O O . PRO A 1 91 ? 9.156 -16.717 -0.398 1.00 81.06 91 PRO A O 1
ATOM 711 N N . LEU A 1 92 ? 9.272 -18.056 -2.208 1.00 87.56 92 LEU A N 1
ATOM 712 C CA . LEU A 1 92 ? 8.538 -17.187 -3.123 1.00 87.56 92 LEU A CA 1
ATOM 713 C C . LEU A 1 92 ? 7.060 -17.578 -3.144 1.00 87.56 92 LEU A C 1
ATOM 715 O O . LEU A 1 92 ? 6.733 -18.771 -3.191 1.00 87.56 92 LEU A O 1
ATOM 719 N N . THR A 1 93 ? 6.169 -16.591 -3.193 1.00 90.25 93 THR A N 1
ATOM 720 C CA . THR A 1 93 ? 4.750 -16.847 -3.481 1.00 90.25 93 THR A CA 1
ATOM 721 C C . THR A 1 93 ? 4.586 -17.344 -4.922 1.00 90.25 93 THR A C 1
ATOM 723 O O . THR A 1 93 ? 5.493 -17.235 -5.753 1.00 90.25 93 THR A O 1
ATOM 726 N N . CYS A 1 94 ? 3.430 -17.917 -5.260 1.00 92.44 94 CYS A N 1
ATOM 727 C CA . CYS A 1 94 ? 3.224 -18.451 -6.608 1.00 92.44 94 CYS A CA 1
ATOM 728 C C . CYS A 1 94 ? 3.305 -17.367 -7.702 1.00 92.44 94 CYS A C 1
ATOM 730 O O . CYS A 1 94 ? 3.847 -17.619 -8.777 1.00 92.44 94 CYS A O 1
ATOM 732 N N . VAL A 1 95 ? 2.840 -16.140 -7.421 1.00 94.50 95 VAL A N 1
ATOM 733 C CA . VAL A 1 95 ? 2.943 -15.018 -8.368 1.00 94.50 95 VAL A CA 1
ATOM 734 C C . VAL A 1 95 ? 4.384 -14.535 -8.518 1.00 94.50 95 VAL A C 1
ATOM 736 O O . VAL A 1 95 ? 4.795 -14.191 -9.623 1.00 94.50 95 VAL A O 1
ATOM 739 N N . GLU A 1 96 ? 5.170 -14.569 -7.439 1.00 94.62 96 GLU A N 1
ATOM 740 C CA . GLU A 1 96 ? 6.593 -14.233 -7.484 1.00 94.62 96 GLU A CA 1
ATOM 741 C C . GLU A 1 96 ? 7.355 -15.239 -8.354 1.00 94.62 96 GLU A C 1
ATOM 743 O O . GLU A 1 96 ? 8.131 -14.829 -9.211 1.00 94.62 96 GLU A O 1
ATOM 748 N N . ARG A 1 97 ? 7.066 -16.543 -8.234 1.00 94.81 97 ARG A N 1
ATOM 749 C CA . ARG A 1 97 ? 7.640 -17.565 -9.129 1.00 94.81 97 ARG A CA 1
ATOM 750 C C . ARG A 1 97 ? 7.233 -17.362 -10.586 1.00 94.81 97 ARG A C 1
ATOM 752 O O . ARG A 1 97 ? 8.068 -17.493 -11.481 1.00 94.81 97 ARG A O 1
ATOM 759 N N . ALA A 1 98 ? 5.967 -17.022 -10.838 1.00 95.19 98 ALA A N 1
ATOM 760 C CA . ALA A 1 98 ? 5.496 -16.730 -12.189 1.00 95.19 98 ALA A CA 1
ATOM 761 C C . ALA A 1 98 ? 6.260 -15.542 -12.793 1.00 95.19 98 ALA A C 1
ATOM 763 O O . ALA A 1 98 ? 6.772 -15.643 -13.908 1.00 95.19 98 ALA A O 1
ATOM 764 N N . ALA A 1 99 ? 6.390 -14.452 -12.036 1.00 96.75 99 ALA A N 1
ATOM 765 C CA . ALA A 1 99 ? 7.116 -13.259 -12.451 1.00 96.75 99 ALA A CA 1
ATOM 766 C C . ALA A 1 99 ? 8.615 -13.529 -12.650 1.00 96.75 99 ALA A C 1
ATOM 768 O O . ALA A 1 99 ? 9.173 -13.120 -13.667 1.00 96.75 99 ALA A O 1
ATOM 769 N N . GLN A 1 100 ? 9.240 -14.302 -11.758 1.00 96.38 100 GLN A N 1
ATOM 770 C CA . GLN A 1 100 ? 10.639 -14.714 -11.870 1.00 96.38 100 GLN A CA 1
ATOM 771 C C . GLN A 1 100 ? 10.903 -15.486 -13.168 1.00 96.38 100 GLN A C 1
ATOM 773 O O . GLN A 1 100 ? 11.893 -15.226 -13.854 1.00 96.38 100 GLN A O 1
ATOM 778 N N . LYS A 1 101 ? 10.004 -16.400 -13.558 1.00 96.06 101 LYS A N 1
ATOM 779 C CA . LYS A 1 101 ? 10.110 -17.114 -14.841 1.00 96.06 101 LYS A CA 1
ATOM 780 C C . LYS A 1 101 ? 10.031 -16.159 -16.033 1.00 96.06 101 LYS A C 1
ATOM 782 O O . LYS A 1 101 ? 10.824 -16.292 -16.960 1.00 96.06 101 LYS A O 1
ATOM 787 N N . VAL A 1 102 ? 9.116 -15.185 -16.002 1.00 95.50 102 VAL A N 1
ATOM 788 C CA . VAL A 1 102 ? 9.009 -14.162 -17.060 1.00 95.50 102 VAL A CA 1
ATOM 789 C C . VAL A 1 102 ? 10.275 -13.304 -17.123 1.00 95.50 102 VAL A C 1
ATOM 791 O O . VAL A 1 102 ? 10.773 -13.055 -18.220 1.00 95.50 102 VAL A O 1
ATOM 794 N N . ARG A 1 103 ? 10.826 -12.900 -15.971 1.00 95.69 103 ARG A N 1
ATOM 795 C CA . ARG A 1 103 ? 12.087 -12.155 -15.901 1.00 95.69 103 ARG A CA 1
ATOM 796 C C . ARG A 1 103 ? 13.230 -12.925 -16.540 1.00 95.69 103 ARG A C 1
ATOM 798 O O . ARG A 1 103 ? 13.921 -12.370 -17.384 1.00 95.69 103 ARG A O 1
ATOM 805 N N . ILE A 1 104 ? 13.450 -14.178 -16.136 1.00 94.69 104 ILE A N 1
ATOM 806 C CA . ILE A 1 104 ? 14.577 -14.987 -16.628 1.00 94.69 104 ILE A CA 1
ATOM 807 C C . ILE A 1 104 ? 14.517 -15.118 -18.156 1.00 94.69 104 ILE A C 1
ATOM 809 O O . ILE A 1 104 ? 15.534 -14.970 -18.831 1.00 94.69 104 ILE A O 1
ATOM 813 N N . GLU A 1 105 ? 13.323 -15.336 -18.714 1.00 92.75 105 GLU A N 1
ATOM 814 C CA . GLU A 1 105 ? 13.120 -15.396 -20.166 1.00 92.75 105 GLU A CA 1
ATOM 815 C C . GLU A 1 105 ? 13.392 -14.059 -20.879 1.00 92.75 105 GLU A C 1
ATOM 817 O O . GLU A 1 105 ? 13.794 -14.066 -22.046 1.00 92.75 105 GLU A O 1
ATOM 822 N N . ALA A 1 106 ? 13.135 -12.929 -20.216 1.00 92.12 106 ALA A N 1
ATOM 823 C CA . ALA A 1 106 ? 13.378 -11.594 -20.754 1.00 92.12 106 ALA A CA 1
ATOM 824 C C . ALA A 1 106 ? 14.868 -11.222 -20.683 1.00 92.12 106 ALA A C 1
ATOM 826 O O . ALA A 1 106 ? 15.464 -10.892 -21.707 1.00 92.12 106 ALA A O 1
ATOM 827 N N . GLU A 1 107 ? 15.500 -11.393 -19.517 1.00 89.94 107 GLU A N 1
ATOM 828 C CA . GLU A 1 107 ? 16.928 -11.122 -19.300 1.00 89.94 107 GLU A CA 1
ATOM 829 C C . GLU A 1 107 ? 17.827 -11.992 -20.188 1.00 89.94 107 GLU A C 1
ATOM 831 O O . GLU A 1 107 ? 18.851 -11.518 -20.672 1.00 89.94 107 GLU A O 1
ATOM 836 N N . GLY A 1 108 ? 17.420 -13.230 -20.495 1.00 88.00 108 GLY A N 1
ATOM 837 C CA . GLY A 1 108 ? 18.148 -14.105 -21.421 1.00 88.00 108 GLY A CA 1
ATOM 838 C C . GLY A 1 108 ? 18.213 -13.608 -22.874 1.00 88.00 108 GLY A C 1
ATOM 839 O O . GLY A 1 108 ? 18.912 -14.209 -23.687 1.00 88.00 108 GLY A O 1
ATOM 840 N N . LYS A 1 109 ? 17.485 -12.540 -23.223 1.00 84.69 109 LYS A N 1
ATOM 841 C CA . LYS A 1 109 ? 17.452 -11.936 -24.570 1.00 84.69 109 LYS A CA 1
ATOM 842 C C . LYS A 1 109 ? 18.095 -10.552 -24.625 1.00 84.69 109 LYS A C 1
ATOM 844 O O . LYS A 1 109 ? 18.137 -9.944 -25.697 1.00 84.69 109 LYS A O 1
ATOM 849 N N . VAL A 1 110 ? 18.543 -10.042 -23.481 1.00 81.62 110 VAL A N 1
ATOM 850 C CA . VAL A 1 110 ? 19.089 -8.694 -23.361 1.00 81.62 110 VAL A CA 1
ATOM 851 C C . VAL A 1 110 ? 20.437 -8.608 -24.068 1.00 81.62 110 VAL A C 1
ATOM 853 O O . VAL A 1 110 ? 21.266 -9.507 -23.975 1.00 81.62 110 VAL A O 1
ATOM 856 N N . ASN A 1 111 ? 20.645 -7.502 -24.781 1.00 76.50 111 ASN A N 1
ATOM 857 C CA . ASN A 1 111 ? 21.916 -7.167 -25.407 1.00 76.50 111 ASN A CA 1
ATOM 858 C C . ASN A 1 111 ? 22.713 -6.229 -24.485 1.00 76.50 111 ASN A C 1
ATOM 860 O O . ASN A 1 111 ? 22.191 -5.185 -24.081 1.00 76.50 111 ASN A O 1
ATOM 864 N N . ASP A 1 112 ? 23.980 -6.562 -24.221 1.00 82.06 112 ASP A N 1
ATOM 865 C CA . ASP A 1 112 ? 24.923 -5.739 -23.450 1.00 82.06 112 ASP A CA 1
ATOM 866 C C . ASP A 1 112 ? 25.072 -4.312 -24.012 1.00 82.06 112 ASP A C 1
ATOM 868 O O . ASP A 1 112 ? 25.358 -3.374 -23.269 1.00 82.06 112 ASP A O 1
ATOM 872 N N . ASP A 1 113 ? 24.777 -4.104 -25.299 1.00 85.81 113 ASP A N 1
ATOM 873 C CA . ASP A 1 113 ? 24.787 -2.795 -25.957 1.00 85.81 113 ASP A CA 1
ATOM 874 C C . ASP A 1 113 ? 23.847 -1.749 -25.347 1.00 85.81 113 ASP A C 1
ATOM 876 O O . ASP A 1 113 ? 24.040 -0.555 -25.609 1.00 85.81 113 ASP A O 1
ATOM 880 N N . LEU A 1 114 ? 22.813 -2.177 -24.615 1.00 91.62 114 LEU A N 1
ATOM 881 C CA . LEU A 1 114 ? 21.815 -1.314 -23.967 1.00 91.62 114 LEU A CA 1
ATOM 882 C C . LEU A 1 114 ? 22.175 -0.969 -22.519 1.00 91.62 114 LEU A C 1
ATOM 884 O O . LEU A 1 114 ? 21.464 -0.197 -21.869 1.00 91.62 114 LEU A O 1
ATOM 888 N N . LYS A 1 115 ? 23.260 -1.547 -22.002 1.00 91.00 115 LYS A N 1
ATOM 889 C CA . LYS A 1 115 ? 23.728 -1.285 -20.650 1.00 91.00 115 LYS A CA 1
ATOM 890 C C . LYS A 1 115 ? 24.440 0.065 -20.592 1.00 91.00 115 LYS A C 1
ATOM 892 O O . LYS A 1 115 ? 25.251 0.388 -21.464 1.00 91.00 115 LYS A O 1
ATOM 897 N N . GLY A 1 116 ? 24.108 0.862 -19.581 1.00 87.62 116 GLY A N 1
ATOM 898 C CA . GLY A 1 116 ? 24.769 2.135 -19.305 1.00 87.62 116 GLY A CA 1
ATOM 899 C C . GLY A 1 116 ? 25.784 2.046 -18.172 1.00 87.62 116 GLY A C 1
ATOM 900 O O . GLY A 1 116 ? 25.705 1.185 -17.296 1.00 87.62 116 GLY A O 1
ATOM 901 N N . SER A 1 117 ? 26.713 2.993 -18.161 1.00 86.62 117 SER A N 1
ATOM 902 C CA . SER A 1 117 ? 27.561 3.306 -17.015 1.00 86.62 117 SER A CA 1
ATOM 903 C C . SER A 1 117 ? 26.768 4.220 -16.077 1.00 86.62 117 SER A C 1
ATOM 905 O O . SER A 1 117 ? 26.613 5.418 -16.333 1.00 86.62 117 SER A O 1
ATOM 907 N N . GLY A 1 118 ? 26.191 3.626 -15.029 1.00 78.25 118 GLY A N 1
ATOM 908 C CA . GLY A 1 118 ? 25.289 4.294 -14.087 1.00 78.25 118 GLY A CA 1
ATOM 909 C C . GLY A 1 118 ? 25.923 5.409 -13.240 1.00 78.25 118 GLY A C 1
ATOM 910 O O . GLY A 1 118 ? 27.030 5.882 -13.492 1.00 78.25 118 GLY A O 1
ATOM 911 N N . LEU A 1 119 ? 25.197 5.855 -12.212 1.00 81.12 119 LEU A N 1
ATOM 912 C CA . LEU A 1 119 ? 25.706 6.801 -11.211 1.00 81.12 119 LEU A CA 1
ATOM 913 C C . LEU A 1 119 ? 26.658 6.105 -10.232 1.00 81.12 119 LEU A C 1
ATOM 915 O O . LEU A 1 119 ? 26.370 5.004 -9.761 1.00 81.12 119 LEU A O 1
ATOM 919 N N . GLU A 1 120 ? 27.743 6.778 -9.840 1.00 81.50 120 GLU A N 1
ATOM 920 C CA . GLU A 1 120 ? 28.529 6.342 -8.687 1.00 81.50 120 GLU A CA 1
ATOM 921 C C . GLU A 1 120 ? 27.786 6.713 -7.395 1.00 81.50 120 GLU A C 1
ATOM 923 O O . GLU A 1 120 ? 27.713 7.871 -6.996 1.00 81.50 120 GLU A O 1
ATOM 928 N N . LEU A 1 121 ? 27.183 5.714 -6.747 1.00 79.06 121 LEU A N 1
ATOM 929 C CA . LEU A 1 121 ? 26.279 5.930 -5.611 1.00 79.06 121 LEU A CA 1
ATOM 930 C C . LEU A 1 121 ? 26.994 6.067 -4.247 1.00 79.06 121 LEU A C 1
ATOM 932 O O . LEU A 1 121 ? 26.353 6.413 -3.254 1.00 79.06 121 LEU A O 1
ATOM 936 N N . LYS A 1 122 ? 28.307 5.795 -4.173 1.00 67.75 122 LYS A N 1
ATOM 937 C CA . LYS A 1 122 ? 29.045 5.555 -2.913 1.00 67.75 122 LYS A CA 1
ATOM 938 C C . LYS A 1 122 ? 28.981 6.702 -1.904 1.00 67.75 122 LYS A C 1
ATOM 940 O O . LYS A 1 122 ? 28.862 6.438 -0.715 1.00 67.75 122 LYS A O 1
ATOM 945 N N . GLU A 1 123 ? 29.048 7.953 -2.353 1.00 67.06 123 GLU A N 1
ATOM 946 C CA . GLU A 1 123 ? 29.069 9.111 -1.446 1.00 67.06 123 GLU A CA 1
ATOM 947 C C . GLU A 1 123 ? 27.697 9.429 -0.830 1.00 67.06 123 GLU A C 1
ATOM 949 O O . GLU A 1 123 ? 27.608 10.082 0.214 1.00 67.06 123 GLU A O 1
ATOM 954 N N . ILE A 1 124 ? 26.612 8.989 -1.476 1.00 69.56 124 ILE A N 1
ATOM 955 C CA . ILE A 1 124 ? 25.234 9.258 -1.046 1.00 69.56 124 ILE A CA 1
ATOM 956 C C . ILE A 1 124 ? 24.660 8.064 -0.281 1.00 69.56 124 ILE A C 1
ATOM 958 O O . ILE A 1 124 ? 23.942 8.279 0.699 1.00 69.56 124 ILE A O 1
ATOM 962 N N . CYS A 1 125 ? 24.988 6.829 -0.680 1.00 75.25 125 CYS A N 1
ATOM 963 C CA . CYS A 1 125 ? 24.561 5.636 0.047 1.00 75.25 125 CYS A CA 1
ATOM 964 C C . CYS A 1 125 ? 25.088 5.660 1.480 1.00 75.25 125 CYS A C 1
ATOM 966 O O . CYS A 1 125 ? 26.198 6.114 1.744 1.00 75.25 125 CYS A O 1
ATOM 968 N N . ASN A 1 126 ? 24.291 5.140 2.414 1.00 73.75 126 ASN A N 1
ATOM 969 C CA . ASN A 1 126 ? 24.620 5.049 3.846 1.00 73.75 126 ASN A CA 1
ATOM 970 C C . ASN A 1 126 ? 24.528 6.372 4.623 1.00 73.75 126 ASN A C 1
ATOM 972 O O . ASN A 1 126 ? 24.727 6.379 5.837 1.00 73.75 126 ASN A O 1
ATOM 976 N N . LYS A 1 127 ? 24.141 7.493 3.995 1.00 81.88 127 LYS A N 1
ATOM 977 C CA . LYS A 1 127 ? 23.818 8.723 4.745 1.00 81.88 127 LYS A CA 1
ATOM 978 C C . LYS A 1 127 ? 22.661 8.513 5.729 1.00 81.88 127 LYS A C 1
ATOM 980 O O . LYS A 1 127 ? 22.639 9.162 6.772 1.00 81.88 127 LYS A O 1
ATOM 985 N N . VAL A 1 128 ? 21.760 7.567 5.440 1.00 81.69 128 VAL A N 1
ATOM 986 C CA . VAL A 1 128 ? 20.676 7.157 6.347 1.00 81.69 128 VAL A CA 1
ATOM 987 C C . VAL A 1 128 ? 21.211 6.612 7.674 1.00 81.69 128 VAL A C 1
ATOM 989 O O . VAL A 1 128 ? 20.584 6.806 8.706 1.00 81.69 128 VAL A O 1
ATOM 992 N N . ASP A 1 129 ? 22.397 5.999 7.693 1.00 79.62 129 ASP A N 1
ATOM 993 C CA . ASP A 1 129 ? 22.939 5.377 8.904 1.00 79.62 129 ASP A CA 1
ATOM 994 C C . ASP A 1 129 ? 23.288 6.433 9.977 1.00 79.62 129 ASP A C 1
ATOM 996 O O . ASP A 1 129 ? 23.315 6.123 11.166 1.00 79.62 129 ASP A O 1
ATOM 1000 N N . LYS A 1 130 ? 23.461 7.707 9.582 1.00 82.31 130 LYS A N 1
ATOM 1001 C CA . LYS A 1 130 ? 23.721 8.845 10.486 1.00 82.31 130 LYS A CA 1
ATOM 1002 C C . LYS A 1 130 ? 22.499 9.296 11.294 1.00 82.31 130 LYS A C 1
ATOM 1004 O O . LYS A 1 130 ? 22.665 9.976 12.300 1.00 82.31 130 LYS A O 1
ATOM 1009 N N . ILE A 1 131 ? 21.291 8.951 10.849 1.00 81.56 131 ILE A N 1
ATOM 1010 C CA . ILE A 1 131 ? 20.019 9.368 11.475 1.00 81.56 131 ILE A CA 1
ATOM 1011 C C . ILE A 1 131 ? 19.285 8.213 12.148 1.00 81.56 131 ILE A C 1
ATOM 1013 O O . ILE A 1 131 ? 18.157 8.376 12.618 1.00 81.56 131 ILE A O 1
ATOM 1017 N N . ILE A 1 132 ? 19.901 7.035 12.166 1.00 83.50 132 ILE A N 1
ATOM 1018 C CA . ILE A 1 132 ? 19.376 5.879 12.870 1.00 83.50 132 ILE A CA 1
ATOM 1019 C C . ILE A 1 132 ? 19.697 6.039 14.356 1.00 83.50 132 ILE A C 1
ATOM 1021 O O . ILE A 1 132 ? 20.857 6.170 14.744 1.00 83.50 132 ILE A O 1
ATOM 1025 N N . ASP A 1 133 ? 18.661 6.028 15.189 1.00 81.06 133 ASP A N 1
ATOM 1026 C CA . ASP A 1 133 ? 18.816 5.990 16.639 1.00 81.06 133 ASP A CA 1
ATOM 1027 C C . ASP A 1 133 ? 19.062 4.549 17.083 1.00 81.06 133 ASP A C 1
ATOM 1029 O O . ASP A 1 133 ? 18.362 3.641 16.624 1.00 81.06 133 ASP A O 1
ATOM 1033 N N . LYS A 1 134 ? 20.040 4.342 17.965 1.00 82.00 134 LYS A N 1
ATOM 1034 C CA . LYS A 1 134 ? 20.402 3.023 18.490 1.00 82.00 134 LYS A CA 1
ATOM 1035 C C . LYS A 1 134 ? 20.306 3.008 20.010 1.00 82.00 134 LYS A C 1
ATOM 1037 O O . LYS A 1 134 ? 20.560 4.028 20.647 1.00 82.00 134 LYS A O 1
ATOM 1042 N N . ASP A 1 135 ? 19.936 1.865 20.576 1.00 79.38 135 ASP A N 1
ATOM 1043 C CA . ASP A 1 135 ? 19.983 1.646 22.019 1.00 79.38 135 ASP A CA 1
ATOM 1044 C C . ASP A 1 135 ? 21.428 1.440 22.505 1.00 79.38 135 ASP A C 1
ATOM 1046 O O . ASP A 1 135 ? 22.375 1.357 21.718 1.00 79.38 135 ASP A O 1
ATOM 1050 N N . ASN A 1 136 ? 21.599 1.329 23.825 1.00 75.44 136 ASN A N 1
ATOM 1051 C CA . ASN A 1 136 ? 22.903 1.098 24.454 1.00 75.44 136 ASN A CA 1
ATOM 1052 C C . ASN A 1 136 ? 23.554 -0.239 24.043 1.00 75.44 136 ASN A C 1
ATOM 1054 O O . ASN A 1 136 ? 24.750 -0.417 24.251 1.00 75.44 136 ASN A O 1
ATOM 1058 N N . SER A 1 137 ? 22.783 -1.166 23.464 1.00 72.94 137 SER A N 1
ATOM 1059 C CA . SER A 1 137 ? 23.258 -2.455 22.946 1.00 72.94 137 SER A CA 1
ATOM 1060 C C . SER A 1 137 ? 23.575 -2.397 21.444 1.00 72.94 137 SER A C 1
ATOM 1062 O O . SER A 1 137 ? 23.965 -3.403 20.855 1.00 72.94 137 SER A O 1
ATOM 1064 N N . GLY A 1 138 ? 23.417 -1.230 20.809 1.00 69.50 138 GLY A N 1
ATOM 1065 C CA . GLY A 1 138 ? 23.645 -1.020 19.383 1.00 69.50 138 GLY A CA 1
ATOM 1066 C C . GLY A 1 138 ? 22.476 -1.426 18.478 1.00 69.50 138 GLY A C 1
ATOM 1067 O O . GLY A 1 138 ? 22.621 -1.334 17.254 1.00 69.50 138 GLY A O 1
ATOM 1068 N N . ASN A 1 139 ? 21.328 -1.829 19.034 1.00 73.19 139 ASN A N 1
ATOM 1069 C CA . ASN A 1 139 ? 20.142 -2.176 18.254 1.00 73.19 139 ASN A CA 1
ATOM 1070 C C . ASN A 1 139 ? 19.444 -0.917 17.762 1.00 73.19 139 ASN A C 1
ATOM 1072 O O . ASN A 1 139 ? 19.272 0.053 18.499 1.00 73.19 139 ASN A O 1
ATOM 1076 N N . VAL A 1 140 ? 18.997 -0.944 16.514 1.00 73.56 140 VAL A N 1
ATOM 1077 C CA . VAL A 1 140 ? 18.271 0.171 15.917 1.00 73.56 140 VAL A CA 1
ATOM 1078 C C . VAL A 1 140 ? 16.897 0.333 16.574 1.00 73.56 140 VAL A C 1
ATOM 1080 O O . VAL A 1 140 ? 16.175 -0.635 16.753 1.00 73.56 140 VAL A O 1
ATOM 1083 N N . ILE A 1 141 ? 16.517 1.562 16.918 1.00 74.56 141 ILE A N 1
ATOM 1084 C CA . ILE A 1 141 ? 15.231 1.875 17.556 1.00 74.56 141 ILE A CA 1
ATOM 1085 C C . ILE A 1 141 ? 14.293 2.554 16.555 1.00 74.56 141 ILE A C 1
ATOM 1087 O O . ILE A 1 141 ? 13.168 2.108 16.332 1.00 74.56 141 ILE A O 1
ATOM 1091 N N . LYS A 1 142 ? 14.751 3.660 15.957 1.00 77.81 142 LYS A N 1
ATOM 1092 C CA . LYS A 1 142 ? 13.932 4.547 15.117 1.00 77.81 142 LYS A CA 1
ATOM 1093 C C . LYS A 1 142 ? 14.782 5.353 14.140 1.00 77.81 142 LYS A C 1
ATOM 1095 O O . LYS A 1 142 ? 16.004 5.422 14.271 1.00 77.81 142 LYS A O 1
ATOM 1100 N N . ILE A 1 143 ? 14.118 6.015 13.196 1.00 79.88 143 ILE A N 1
ATOM 1101 C CA . ILE A 1 143 ? 14.738 6.990 12.290 1.00 79.88 143 ILE A CA 1
ATOM 1102 C C . ILE A 1 143 ? 14.428 8.407 12.797 1.00 79.88 143 ILE A C 1
ATOM 1104 O O . ILE A 1 143 ? 13.268 8.745 13.047 1.00 79.88 143 ILE A O 1
ATOM 1108 N N . LYS A 1 144 ? 15.456 9.251 12.954 1.00 81.94 144 LYS A N 1
ATOM 1109 C CA . LYS A 1 144 ? 15.319 10.666 13.351 1.00 81.94 144 LYS A CA 1
ATOM 1110 C C . LYS A 1 144 ? 14.800 11.494 12.176 1.00 81.94 144 LYS A C 1
ATOM 1112 O O . LYS A 1 144 ? 15.559 11.942 11.317 1.00 81.94 144 LYS A O 1
ATOM 1117 N N . GLN A 1 145 ? 13.480 11.649 12.121 1.00 75.75 145 GLN A N 1
ATOM 1118 C CA . GLN A 1 145 ? 12.774 12.267 10.998 1.00 75.75 145 GLN A CA 1
ATOM 1119 C C . GLN A 1 145 ? 13.146 13.742 10.767 1.00 75.75 145 GLN A C 1
ATOM 1121 O O . GLN A 1 145 ? 13.232 14.193 9.627 1.00 75.75 145 GLN A O 1
ATOM 1126 N N . ASP A 1 146 ? 13.385 14.487 11.840 1.00 76.06 146 ASP A N 1
ATOM 1127 C CA . ASP A 1 146 ? 13.862 15.872 11.824 1.00 76.06 146 ASP A CA 1
ATOM 1128 C C . ASP A 1 146 ? 15.232 15.998 11.136 1.00 76.06 146 ASP A C 1
ATOM 1130 O O . ASP A 1 146 ? 15.461 16.910 10.340 1.00 76.06 146 ASP A O 1
ATOM 1134 N N . GLN A 1 147 ? 16.120 15.029 11.362 1.00 80.44 147 GLN A N 1
ATOM 1135 C CA . GLN A 1 147 ? 17.449 14.992 10.750 1.00 80.44 147 GLN A CA 1
ATOM 1136 C C . GLN A 1 147 ? 17.431 14.447 9.315 1.00 80.44 147 GLN A C 1
ATOM 1138 O O . GLN A 1 147 ? 18.271 14.837 8.502 1.00 80.44 147 GLN A O 1
ATOM 1143 N N . LEU A 1 148 ? 16.461 13.588 8.977 1.00 78.50 148 LEU A N 1
ATOM 1144 C CA . LEU A 1 148 ? 16.270 13.055 7.623 1.00 78.50 148 LEU A CA 1
ATOM 1145 C C . LEU A 1 148 ? 16.080 14.178 6.593 1.00 78.50 148 LEU A C 1
ATOM 1147 O O . LEU A 1 148 ? 16.670 14.124 5.514 1.00 78.50 148 LEU A O 1
ATOM 1151 N N . VAL A 1 149 ? 15.290 15.204 6.930 1.00 76.06 149 VAL A N 1
ATOM 1152 C CA . VAL A 1 149 ? 15.045 16.358 6.047 1.00 76.06 149 VAL A CA 1
ATOM 1153 C C . VAL A 1 149 ? 16.327 17.160 5.814 1.00 76.06 149 VAL A C 1
ATOM 1155 O O . VAL A 1 149 ? 16.594 17.562 4.685 1.00 76.06 149 VAL A O 1
ATOM 1158 N N . SER A 1 150 ? 17.142 17.333 6.859 1.00 80.19 150 SER A N 1
ATOM 1159 C CA . SER A 1 150 ? 18.419 18.057 6.795 1.00 80.19 150 SER A CA 1
ATOM 1160 C C . SER A 1 150 ? 19.479 17.322 5.963 1.00 80.19 150 SER A C 1
ATOM 1162 O O . SER A 1 150 ? 20.175 17.932 5.154 1.00 80.19 150 SER A O 1
ATOM 1164 N N . ILE A 1 151 ? 19.592 15.999 6.119 1.00 78.62 151 ILE A N 1
ATOM 1165 C CA . ILE A 1 151 ? 20.620 15.194 5.434 1.00 78.62 151 ILE A CA 1
ATOM 1166 C C . ILE A 1 151 ? 20.268 14.909 3.973 1.00 78.62 151 ILE A C 1
ATOM 1168 O O . ILE A 1 151 ? 21.167 14.796 3.133 1.00 78.62 151 ILE A O 1
ATOM 1172 N N . PHE A 1 152 ? 18.978 14.811 3.661 1.00 78.12 152 PHE A N 1
ATOM 1173 C CA . PHE A 1 152 ? 18.491 14.599 2.305 1.00 78.12 152 PHE A CA 1
ATOM 1174 C C . PHE A 1 152 ? 17.525 15.711 1.913 1.00 78.12 152 PHE A C 1
ATOM 1176 O O . PHE A 1 152 ? 16.327 15.439 1.859 1.00 78.12 152 PHE A O 1
ATOM 1183 N N . PRO A 1 153 ? 17.987 16.944 1.648 1.00 71.12 153 PRO A N 1
ATOM 1184 C CA . PRO A 1 153 ? 17.109 18.004 1.170 1.00 71.12 153 PRO A CA 1
ATOM 1185 C C . PRO A 1 153 ? 16.503 17.579 -0.176 1.00 71.12 153 PRO A C 1
ATOM 1187 O O . PRO A 1 153 ? 17.217 17.401 -1.161 1.00 71.12 153 PRO A O 1
ATOM 1190 N N . LEU A 1 154 ? 15.188 17.355 -0.220 1.00 62.00 154 LEU A N 1
ATOM 1191 C CA . LEU A 1 154 ? 14.482 17.107 -1.471 1.00 62.00 154 LEU A CA 1
ATOM 1192 C C . LEU A 1 154 ? 14.167 18.455 -2.107 1.00 62.00 154 LEU A C 1
ATOM 1194 O O . LEU A 1 154 ? 13.802 19.409 -1.432 1.00 62.00 154 LEU A O 1
ATOM 1198 N N . ASN A 1 155 ? 14.229 18.520 -3.432 1.00 57.12 155 ASN A N 1
ATOM 1199 C CA . ASN A 1 155 ? 13.666 19.656 -4.147 1.00 57.12 155 ASN A CA 1
ATOM 1200 C C . ASN A 1 155 ? 12.168 19.795 -3.796 1.00 57.12 155 ASN A C 1
ATOM 1202 O O . ASN A 1 155 ? 11.415 18.825 -3.935 1.00 57.12 155 ASN A O 1
ATOM 1206 N N . ASN A 1 156 ? 11.746 21.011 -3.424 1.00 50.44 156 ASN A N 1
ATOM 1207 C CA . ASN A 1 156 ? 10.433 21.431 -2.888 1.00 50.44 156 ASN A CA 1
ATOM 1208 C C . ASN A 1 156 ? 9.165 20.861 -3.585 1.00 50.44 156 ASN A C 1
ATOM 1210 O O . ASN A 1 156 ? 8.047 21.010 -3.091 1.00 50.44 156 ASN A O 1
ATOM 1214 N N . GLU A 1 157 ? 9.280 20.227 -4.754 1.00 52.53 157 GLU A N 1
ATOM 1215 C CA . GLU A 1 157 ? 8.164 19.600 -5.473 1.00 52.53 157 GLU A CA 1
ATOM 1216 C C . GLU A 1 157 ? 7.820 18.179 -4.999 1.00 52.53 157 GLU A C 1
ATOM 1218 O O . GLU A 1 157 ? 6.641 17.816 -5.054 1.00 52.53 157 GLU A O 1
ATOM 1223 N N . CYS A 1 158 ? 8.781 17.393 -4.489 1.00 62.44 158 CYS A N 1
ATOM 1224 C CA . CYS A 1 158 ? 8.461 16.112 -3.832 1.00 62.44 158 CYS A CA 1
ATOM 1225 C C . CYS A 1 158 ? 7.914 16.327 -2.398 1.00 62.44 158 CYS A C 1
ATOM 1227 O O . CYS A 1 158 ? 7.239 15.448 -1.854 1.00 62.44 158 CYS A O 1
ATOM 1229 N N . GLU A 1 159 ? 8.090 17.539 -1.850 1.00 53.94 159 GLU A N 1
ATOM 1230 C CA . GLU A 1 159 ? 7.692 17.961 -0.495 1.00 53.94 159 GLU A CA 1
ATOM 1231 C C . GLU A 1 159 ? 6.232 18.438 -0.379 1.00 53.94 159 GLU A C 1
ATOM 1233 O O . GLU A 1 159 ? 5.599 18.247 0.657 1.00 53.94 159 GLU A O 1
ATOM 1238 N N . LYS A 1 160 ? 5.599 18.958 -1.449 1.00 50.09 160 LYS A N 1
ATOM 1239 C CA . LYS A 1 160 ? 4.203 19.487 -1.419 1.00 50.09 160 LYS A CA 1
ATOM 1240 C C . LYS A 1 160 ? 3.103 18.462 -1.084 1.00 50.09 160 LYS A C 1
ATOM 1242 O O . LYS A 1 160 ? 1.911 18.748 -1.186 1.00 50.09 160 LYS A O 1
ATOM 1247 N N . LYS A 1 161 ? 3.483 17.251 -0.692 1.00 51.41 161 LYS A N 1
ATOM 1248 C CA . LYS A 1 161 ? 2.608 16.136 -0.333 1.00 51.41 161 LYS A CA 1
ATOM 1249 C C . LYS A 1 161 ? 2.905 15.611 1.085 1.00 51.41 161 LYS A C 1
ATOM 1251 O O . LYS A 1 161 ? 2.507 14.491 1.388 1.00 51.41 161 LYS A O 1
ATOM 1256 N N . GLU A 1 162 ? 3.619 16.377 1.916 1.00 43.50 162 GLU A N 1
ATOM 1257 C CA . GLU A 1 162 ? 4.152 15.973 3.234 1.00 43.50 162 GLU A CA 1
ATOM 1258 C C . GLU A 1 162 ? 3.150 15.942 4.396 1.00 43.50 162 GLU A C 1
ATOM 1260 O O . GLU A 1 162 ? 3.453 15.340 5.419 1.00 43.50 162 GLU A O 1
ATOM 1265 N N . LYS A 1 163 ? 1.949 16.526 4.285 1.00 43.84 163 LYS A N 1
ATOM 1266 C CA . LYS A 1 163 ? 1.097 16.673 5.481 1.00 43.84 163 LYS A CA 1
ATOM 1267 C C . LYS A 1 163 ? 0.394 15.413 5.996 1.00 43.84 163 LYS A C 1
ATOM 1269 O O . LYS A 1 163 ? -0.046 15.451 7.134 1.00 43.84 163 LYS A O 1
ATOM 1274 N N . ASP A 1 164 ? 0.353 14.304 5.252 1.00 42.78 164 ASP A N 1
ATOM 1275 C CA . ASP A 1 164 ? -0.291 13.075 5.744 1.00 42.78 164 ASP A CA 1
ATOM 1276 C C . ASP A 1 164 ? 0.543 11.841 5.400 1.00 42.78 164 ASP A C 1
ATOM 1278 O O . ASP A 1 164 ? 0.831 11.571 4.230 1.00 42.78 164 ASP A O 1
ATOM 1282 N N . GLY A 1 165 ? 0.958 11.127 6.450 1.00 47.16 165 GLY A N 1
ATOM 1283 C CA . GLY A 1 165 ? 1.771 9.921 6.379 1.00 47.16 165 GLY A CA 1
ATOM 1284 C C . GLY A 1 165 ? 1.143 8.847 5.496 1.00 47.16 165 GLY A C 1
ATOM 1285 O O . GLY A 1 165 ? -0.073 8.710 5.418 1.00 47.16 165 GLY A O 1
ATOM 1286 N N . PHE A 1 166 ? 1.999 8.052 4.861 1.00 45.47 166 PHE A N 1
ATOM 1287 C CA . PHE A 1 166 ? 1.663 7.009 3.885 1.00 45.47 166 PHE A CA 1
ATOM 1288 C C . PHE A 1 166 ? 0.581 6.008 4.339 1.00 45.47 166 PHE A C 1
ATOM 1290 O O . PHE A 1 166 ? -0.065 5.380 3.508 1.00 45.47 166 PHE A O 1
ATOM 1297 N N . LEU A 1 167 ? 0.391 5.885 5.656 1.00 45.56 167 LEU A N 1
ATOM 1298 C CA . LEU A 1 167 ? -0.521 4.950 6.317 1.00 45.56 167 LEU A CA 1
ATOM 1299 C C . LEU A 1 167 ? -1.748 5.626 6.958 1.00 45.56 167 LEU A C 1
ATOM 1301 O O . LEU A 1 167 ? -2.666 4.931 7.378 1.00 45.56 167 LEU A O 1
ATOM 1305 N N . LYS A 1 168 ? -1.801 6.966 7.021 1.00 43.91 168 LYS A N 1
ATOM 1306 C CA . LYS A 1 168 ? -2.992 7.694 7.480 1.00 43.91 168 LYS A CA 1
ATOM 1307 C C . LYS A 1 168 ? -3.823 8.108 6.270 1.00 43.91 168 LYS A C 1
ATOM 1309 O O . LYS A 1 168 ? -3.584 9.142 5.656 1.00 43.91 168 LYS A O 1
ATOM 1314 N N . GLU A 1 169 ? -4.788 7.257 5.935 1.00 49.31 169 GLU A N 1
ATOM 1315 C CA . GLU A 1 169 ? -6.089 7.682 5.401 1.00 49.31 169 GLU A CA 1
ATOM 1316 C C . GLU A 1 169 ? -6.053 8.636 4.189 1.00 49.31 169 GLU A C 1
ATOM 1318 O O . GLU A 1 169 ? -6.764 9.639 4.135 1.00 49.31 169 GLU A O 1
ATOM 1323 N N . LYS A 1 170 ? -5.279 8.302 3.147 1.00 52.09 170 LYS A N 1
ATOM 1324 C CA . LYS A 1 170 ? -5.560 8.814 1.795 1.00 52.09 170 LYS A CA 1
ATOM 1325 C C . LYS A 1 170 ? -6.084 7.689 0.924 1.00 52.09 170 LYS A C 1
ATOM 1327 O O . LYS A 1 170 ? -5.411 6.692 0.687 1.00 52.09 170 LYS A O 1
ATOM 1332 N N . THR A 1 171 ? -7.331 7.870 0.502 1.00 68.00 171 THR A N 1
ATOM 1333 C CA . THR A 1 171 ? -8.180 6.880 -0.151 1.00 68.00 171 THR A CA 1
ATOM 1334 C C . THR A 1 171 ? -7.507 6.277 -1.378 1.00 68.00 171 THR A C 1
ATOM 1336 O O . THR A 1 171 ? -7.005 6.986 -2.254 1.00 68.00 171 THR A O 1
ATOM 1339 N N . TRP A 1 172 ? -7.514 4.948 -1.463 1.00 84.69 172 TRP A N 1
ATOM 1340 C CA . TRP A 1 172 ? -7.300 4.255 -2.725 1.00 84.69 172 TRP A CA 1
ATOM 1341 C C . TRP A 1 172 ? -8.337 4.770 -3.716 1.00 84.69 172 TRP A C 1
ATOM 1343 O O . TRP A 1 172 ? -9.542 4.571 -3.557 1.00 84.69 172 TRP A O 1
ATOM 1353 N N . LYS A 1 173 ? -7.872 5.510 -4.722 1.00 83.44 173 LYS A N 1
ATOM 1354 C CA . LYS A 1 173 ? -8.769 6.129 -5.693 1.00 83.44 173 LYS A CA 1
ATOM 1355 C C . LYS A 1 173 ? -8.985 5.150 -6.825 1.00 83.44 173 LYS A C 1
ATOM 1357 O O . LYS A 1 173 ? -8.066 4.863 -7.587 1.00 83.44 173 LYS A O 1
ATOM 1362 N N . CYS A 1 174 ? -10.201 4.632 -6.917 1.00 85.31 174 CYS A N 1
ATOM 1363 C CA . CYS A 1 174 ? -10.590 3.748 -8.002 1.00 85.31 174 CYS A CA 1
ATOM 1364 C C . CYS A 1 174 ? -11.144 4.584 -9.151 1.00 85.31 174 CYS A C 1
ATOM 1366 O O . CYS A 1 174 ? -12.182 5.230 -9.010 1.00 85.31 174 CYS A O 1
ATOM 1368 N N . TYR A 1 175 ? -10.421 4.589 -10.267 1.00 75.31 175 TYR A N 1
ATOM 1369 C CA . TYR A 1 175 ? -10.777 5.336 -11.466 1.00 75.31 175 TYR A CA 1
ATOM 1370 C C . TYR A 1 175 ? -11.259 4.390 -12.550 1.00 75.31 175 TYR A C 1
ATOM 1372 O O . TYR A 1 175 ? -10.705 3.301 -12.714 1.00 75.31 175 TYR A O 1
ATOM 1380 N N . ASN A 1 176 ? -12.216 4.857 -13.348 1.00 70.38 176 ASN A N 1
ATOM 1381 C CA . ASN A 1 176 ? -12.542 4.188 -14.593 1.00 70.38 176 ASN A CA 1
ATOM 1382 C C . ASN A 1 176 ? -11.362 4.349 -15.556 1.00 70.38 176 ASN A C 1
ATOM 1384 O O . ASN A 1 176 ? -10.977 5.463 -15.930 1.00 70.38 176 ASN A O 1
ATOM 1388 N N . ILE A 1 177 ? -10.764 3.232 -15.950 1.00 59.94 177 ILE A N 1
ATOM 1389 C CA . ILE A 1 177 ? -9.779 3.234 -17.016 1.00 59.94 177 ILE A CA 1
ATOM 1390 C C . ILE A 1 177 ? -10.561 3.267 -18.332 1.00 59.94 177 ILE A C 1
ATOM 1392 O O . ILE A 1 177 ? -10.956 2.228 -18.869 1.00 59.94 177 ILE A O 1
ATOM 1396 N N . ASN A 1 178 ? -10.702 4.469 -18.899 1.00 50.69 178 ASN A N 1
ATOM 1397 C CA . ASN A 1 178 ? -11.377 4.769 -20.177 1.00 50.69 178 ASN A CA 1
ATOM 1398 C C . ASN A 1 178 ? -10.827 4.021 -21.414 1.00 50.69 178 ASN A C 1
ATOM 1400 O O . ASN A 1 178 ? -11.226 4.308 -22.537 1.00 50.69 178 ASN A O 1
ATOM 1404 N N . ARG A 1 179 ? -9.899 3.072 -21.248 1.00 51.44 179 ARG A N 1
ATOM 1405 C CA . ARG A 1 179 ? -9.474 2.158 -22.315 1.00 51.44 179 ARG A CA 1
ATOM 1406 C C . ARG A 1 179 ? -10.193 0.809 -22.307 1.00 51.44 179 ARG A C 1
ATOM 1408 O O . ARG A 1 179 ? -10.101 0.126 -23.320 1.00 51.44 179 ARG A O 1
ATOM 1415 N N . LYS A 1 180 ? -10.851 0.404 -21.209 1.00 51.44 180 LYS A N 1
ATOM 1416 C CA . LYS A 1 180 ? -11.424 -0.954 -21.063 1.00 51.44 180 LYS A CA 1
ATOM 1417 C C . LYS A 1 180 ? -12.712 -1.050 -20.220 1.00 51.44 180 LYS A C 1
ATOM 1419 O O . LYS A 1 180 ? -13.267 -2.136 -20.118 1.00 51.44 180 LYS A O 1
ATOM 1424 N N . GLY A 1 181 ? -13.215 0.054 -19.656 1.00 53.84 181 GLY A N 1
ATOM 1425 C CA . GLY A 1 181 ? -14.493 0.068 -18.923 1.00 53.84 181 GLY A CA 1
ATOM 1426 C C . GLY A 1 181 ? -14.438 -0.551 -17.521 1.00 53.84 181 GLY A C 1
ATOM 1427 O O . GLY A 1 181 ? -15.467 -0.960 -16.997 1.00 53.84 181 GLY A O 1
ATOM 1428 N N . THR A 1 182 ? -13.252 -0.632 -16.911 1.00 65.31 182 THR A N 1
ATOM 1429 C CA . THR A 1 182 ? -13.033 -1.229 -15.582 1.00 65.31 182 THR A CA 1
ATOM 1430 C C . THR A 1 182 ? -12.483 -0.218 -14.582 1.00 65.31 182 THR A C 1
ATOM 1432 O O . THR A 1 182 ? -11.695 0.661 -14.947 1.00 65.31 182 THR A O 1
ATOM 1435 N N . ASN A 1 183 ? -12.852 -0.370 -13.308 1.00 77.69 183 ASN A N 1
ATOM 1436 C CA . ASN A 1 183 ? -12.381 0.477 -12.213 1.00 77.69 183 ASN A CA 1
ATOM 1437 C C . ASN A 1 183 ? -11.107 -0.092 -11.576 1.00 77.69 183 ASN A C 1
ATOM 1439 O O . ASN A 1 183 ? -11.177 -1.078 -10.850 1.00 77.69 183 ASN A O 1
ATOM 1443 N N . LEU A 1 184 ? -9.959 0.563 -11.766 1.00 83.44 184 LEU A N 1
ATOM 1444 C CA . LEU A 1 184 ? -8.711 0.172 -11.102 1.00 83.44 184 LEU A CA 1
ATOM 1445 C C . LEU A 1 184 ? -8.398 1.119 -9.946 1.00 83.44 184 LEU A C 1
ATOM 1447 O O . LEU A 1 184 ? -8.387 2.342 -10.114 1.00 83.44 184 LEU A O 1
ATOM 1451 N N . CYS A 1 185 ? -8.139 0.544 -8.775 1.00 88.69 185 CYS A N 1
ATOM 1452 C CA . CYS A 1 185 ? -7.768 1.278 -7.574 1.00 88.69 185 CYS A CA 1
ATOM 1453 C C . CYS A 1 185 ? -6.273 1.608 -7.600 1.00 88.69 185 CYS A C 1
ATOM 1455 O O . CYS A 1 185 ? -5.426 0.722 -7.549 1.00 88.69 185 CYS A O 1
ATOM 1457 N N . LEU A 1 186 ? -5.967 2.900 -7.723 1.00 88.75 186 LEU A N 1
ATOM 1458 C CA . LEU A 1 186 ? -4.613 3.429 -7.832 1.00 88.75 186 LEU A CA 1
ATOM 1459 C C . LEU A 1 186 ? -3.974 3.543 -6.437 1.00 88.75 186 LEU A C 1
ATOM 1461 O O . LEU A 1 186 ? -4.483 4.332 -5.625 1.00 88.75 186 LEU A O 1
ATOM 1465 N N . PRO A 1 187 ? -2.847 2.851 -6.170 1.00 91.38 187 PRO A N 1
ATOM 1466 C CA . PRO A 1 187 ? -2.166 2.936 -4.887 1.00 91.38 187 PRO A CA 1
ATOM 1467 C C . PRO A 1 187 ? -1.788 4.382 -4.551 1.00 91.38 187 PRO A C 1
ATOM 1469 O O . PRO A 1 187 ? -1.228 5.081 -5.409 1.00 91.38 187 PRO A O 1
ATOM 1472 N N . PRO A 1 188 ? -2.023 4.850 -3.312 1.00 87.81 188 PRO A N 1
ATOM 1473 C CA . PRO A 1 188 ? -1.547 6.157 -2.871 1.00 87.81 188 PRO A CA 1
ATOM 1474 C C . PRO A 1 188 ? -0.047 6.338 -3.139 1.00 87.81 188 PRO A C 1
ATOM 1476 O O . PRO A 1 188 ? 0.362 7.370 -3.666 1.00 87.81 188 PRO A O 1
ATOM 1479 N N . ARG A 1 189 ? 0.774 5.307 -2.914 1.00 90.81 189 ARG A N 1
ATOM 1480 C CA . ARG A 1 189 ? 2.208 5.321 -3.241 1.00 90.81 189 ARG A CA 1
ATOM 1481 C C . ARG A 1 189 ? 2.499 5.789 -4.665 1.00 90.81 189 ARG A C 1
ATOM 1483 O O . ARG A 1 189 ? 3.224 6.762 -4.846 1.00 90.81 189 ARG A O 1
ATOM 1490 N N . ARG A 1 190 ? 1.873 5.168 -5.672 1.00 90.81 190 ARG A N 1
ATOM 1491 C CA . ARG A 1 190 ? 2.027 5.542 -7.087 1.00 90.81 190 ARG A CA 1
ATOM 1492 C C . ARG A 1 190 ? 1.610 6.990 -7.347 1.00 90.81 190 ARG A C 1
ATOM 1494 O O . ARG A 1 190 ? 2.270 7.672 -8.135 1.00 90.81 190 ARG A O 1
ATOM 1501 N N . GLN A 1 191 ? 0.554 7.469 -6.678 1.00 86.38 191 GLN A N 1
ATOM 1502 C CA . GLN A 1 191 ? 0.098 8.865 -6.766 1.00 86.38 191 GLN A CA 1
ATOM 1503 C C . GLN A 1 191 ? 1.143 9.846 -6.231 1.00 86.38 191 GLN A C 1
ATOM 1505 O O . GLN A 1 191 ? 1.261 10.966 -6.734 1.00 86.38 191 GLN A O 1
ATOM 1510 N N . TYR A 1 192 ? 1.874 9.455 -5.188 1.00 83.50 192 TYR A N 1
ATOM 1511 C CA . TYR A 1 192 ? 2.819 10.287 -4.438 1.00 83.50 192 TYR A CA 1
ATOM 1512 C C . TYR A 1 192 ? 4.298 10.018 -4.770 1.00 83.50 192 TYR A C 1
ATOM 1514 O O . TYR A 1 192 ? 5.166 10.658 -4.176 1.00 83.50 192 TYR A O 1
ATOM 1522 N N . MET A 1 193 ? 4.570 9.158 -5.754 1.00 88.38 193 MET A N 1
ATOM 1523 C CA . MET A 1 193 ? 5.911 8.827 -6.238 1.00 88.38 193 MET A CA 1
ATOM 1524 C C . MET A 1 193 ? 6.674 10.066 -6.743 1.00 88.38 193 MET A C 1
ATOM 1526 O O . MET A 1 193 ? 6.148 10.869 -7.527 1.00 88.38 193 MET A O 1
ATOM 1530 N N . CYS A 1 194 ? 7.934 10.203 -6.328 1.00 88.50 194 CYS A N 1
ATOM 1531 C CA . CYS A 1 194 ? 8.833 11.284 -6.727 1.00 88.50 194 CYS A CA 1
ATOM 1532 C C . CYS A 1 194 ? 9.427 10.990 -8.116 1.00 88.50 194 CYS A C 1
ATOM 1534 O O . CYS A 1 194 ? 10.325 10.174 -8.274 1.00 88.50 194 CYS A O 1
ATOM 1536 N N . THR A 1 195 ? 8.906 11.661 -9.149 1.00 88.56 195 THR A N 1
ATOM 1537 C CA . THR A 1 195 ? 9.279 11.439 -10.566 1.00 88.56 195 THR A CA 1
ATOM 1538 C C . THR A 1 195 ? 9.973 12.646 -11.204 1.00 88.56 195 THR A C 1
ATOM 1540 O O . THR A 1 195 ? 10.033 12.761 -12.427 1.00 88.56 195 THR A O 1
ATOM 1543 N N . LYS A 1 196 ? 10.450 13.604 -10.400 1.00 84.38 196 LYS A N 1
ATOM 1544 C CA . LYS A 1 196 ? 10.934 14.902 -10.892 1.00 84.38 196 LYS A CA 1
ATOM 1545 C C . LYS A 1 196 ? 12.107 14.800 -11.884 1.00 84.38 196 LYS A C 1
ATOM 1547 O O . LYS A 1 196 ? 11.926 15.338 -12.973 1.00 84.38 196 LYS A O 1
ATOM 1552 N N . PRO A 1 197 ? 13.219 14.089 -11.607 1.00 87.75 197 PRO A N 1
ATOM 1553 C CA . PRO A 1 197 ? 14.335 14.044 -12.559 1.00 87.75 197 PRO A CA 1
ATOM 1554 C C . PRO A 1 197 ? 13.896 13.477 -13.918 1.00 87.75 197 PRO A C 1
ATOM 1556 O O . PRO A 1 197 ? 14.176 14.045 -14.971 1.00 87.75 197 PRO A O 1
ATOM 1559 N N . MET A 1 198 ? 13.051 12.443 -13.903 1.00 88.56 198 MET A N 1
ATOM 1560 C CA . MET A 1 198 ? 12.410 11.906 -15.106 1.00 88.56 198 MET A CA 1
ATOM 1561 C C . MET A 1 198 ? 11.536 12.946 -15.843 1.00 88.56 198 MET A C 1
ATOM 1563 O O . MET A 1 198 ? 11.494 12.969 -17.073 1.00 88.56 198 MET A O 1
ATOM 1567 N N . ASN A 1 199 ? 10.833 13.829 -15.117 1.00 85.25 199 ASN A N 1
ATOM 1568 C CA . ASN A 1 199 ? 10.041 14.918 -15.710 1.00 85.25 199 ASN A CA 1
ATOM 1569 C C . ASN A 1 199 ? 10.918 15.996 -16.354 1.00 85.25 199 ASN A C 1
ATOM 1571 O O . ASN A 1 199 ? 10.421 16.706 -17.229 1.00 85.25 199 ASN A O 1
ATOM 1575 N N . GLU A 1 200 ? 12.184 16.118 -15.969 1.00 88.25 200 GLU A N 1
ATOM 1576 C CA . GLU A 1 200 ? 13.128 17.117 -16.484 1.00 88.25 200 GLU A CA 1
ATOM 1577 C C . GLU A 1 200 ? 13.960 16.594 -17.661 1.00 88.25 200 GLU A C 1
ATOM 1579 O O . GLU A 1 200 ? 14.463 17.395 -18.446 1.00 88.25 200 GLU A O 1
ATOM 1584 N N . MET A 1 201 ? 14.000 15.272 -17.875 1.00 91.56 201 MET A N 1
ATOM 1585 C CA . MET A 1 201 ? 14.683 14.669 -19.023 1.00 91.56 201 MET A CA 1
ATOM 1586 C C . MET A 1 201 ? 14.237 15.269 -20.362 1.00 91.56 201 MET A C 1
ATOM 1588 O O . MET A 1 201 ? 13.066 15.637 -20.562 1.00 91.56 201 MET A O 1
ATOM 1592 N N . THR A 1 202 ? 15.160 15.313 -21.321 1.00 92.06 202 THR A N 1
ATOM 1593 C CA . THR A 1 202 ? 14.893 15.776 -22.685 1.00 92.06 202 THR A CA 1
ATOM 1594 C C . THR A 1 202 ? 15.514 14.841 -23.714 1.00 92.06 202 THR A C 1
ATOM 1596 O O . THR A 1 202 ? 16.490 14.142 -23.454 1.00 92.06 202 THR A O 1
ATOM 1599 N N . ARG A 1 203 ? 14.976 14.870 -24.939 1.00 90.50 203 ARG A N 1
ATOM 1600 C CA . ARG A 1 203 ? 15.519 14.084 -26.056 1.00 90.50 203 ARG A CA 1
ATOM 1601 C C . ARG A 1 203 ? 16.958 14.457 -26.438 1.00 90.50 203 ARG A C 1
ATOM 1603 O O . ARG A 1 203 ? 17.580 13.685 -27.149 1.00 90.50 203 ARG A O 1
ATOM 1610 N N . ALA A 1 204 ? 17.421 15.655 -26.064 1.00 88.25 204 ALA A N 1
ATOM 1611 C CA . ALA A 1 204 ? 18.737 16.172 -26.435 1.00 88.25 204 ALA A CA 1
ATOM 1612 C C . ALA A 1 204 ? 19.831 15.711 -25.465 1.00 88.25 204 ALA A C 1
ATOM 1614 O O . ALA A 1 204 ? 20.968 15.537 -25.879 1.00 88.25 204 ALA A O 1
ATOM 1615 N N . TYR A 1 205 ? 19.477 15.513 -24.190 1.00 89.00 205 TYR A N 1
ATOM 1616 C CA . TYR A 1 205 ? 20.434 15.167 -23.138 1.00 89.00 205 TYR A CA 1
ATOM 1617 C C . TYR A 1 205 ? 20.355 13.713 -22.684 1.00 89.00 205 TYR A C 1
ATOM 1619 O O . TYR A 1 205 ? 21.320 13.240 -22.111 1.00 89.00 205 TYR A O 1
ATOM 1627 N N . ASN A 1 206 ? 19.233 13.017 -22.901 1.00 92.25 206 ASN A N 1
ATOM 1628 C CA . ASN A 1 206 ? 18.995 11.667 -22.371 1.00 92.25 206 ASN A CA 1
ATOM 1629 C C . ASN A 1 206 ? 18.823 10.620 -23.483 1.00 92.25 206 ASN A C 1
ATOM 1631 O O . ASN A 1 206 ? 18.042 9.683 -23.344 1.00 92.25 206 ASN A O 1
ATOM 1635 N N . SER A 1 207 ? 19.481 10.825 -24.625 1.00 87.44 207 SER A N 1
ATOM 1636 C CA . SER A 1 207 ? 19.385 9.952 -25.803 1.00 87.44 207 SER A CA 1
ATOM 1637 C C . SER A 1 207 ? 20.529 8.943 -25.930 1.00 87.44 207 SER A C 1
ATOM 1639 O O . SER A 1 207 ? 20.657 8.315 -26.978 1.00 87.44 207 SER A O 1
ATOM 1641 N N . ASP A 1 208 ? 21.370 8.782 -24.914 1.00 90.31 208 ASP A N 1
ATOM 1642 C CA . ASP A 1 208 ? 22.390 7.730 -24.824 1.00 90.31 208 ASP A CA 1
ATOM 1643 C C . ASP A 1 208 ? 22.195 6.894 -23.548 1.00 90.31 208 ASP A C 1
ATOM 1645 O O . ASP A 1 208 ? 21.413 7.263 -22.670 1.00 90.31 208 ASP A O 1
ATOM 1649 N N . ASN A 1 209 ? 22.871 5.743 -23.464 1.00 90.56 209 ASN A N 1
ATOM 1650 C CA . ASN A 1 209 ? 22.690 4.800 -22.355 1.00 90.56 209 ASN A CA 1
ATOM 1651 C C . ASN A 1 209 ? 23.003 5.433 -20.999 1.00 90.56 209 ASN A C 1
ATOM 1653 O O . ASN A 1 209 ? 22.253 5.235 -20.044 1.00 90.56 209 ASN A O 1
ATOM 1657 N N . ASP A 1 210 ? 24.109 6.166 -20.914 1.00 92.50 210 ASP A N 1
ATOM 1658 C CA . ASP A 1 210 ? 24.666 6.619 -19.646 1.00 92.50 210 ASP A CA 1
ATOM 1659 C C . ASP A 1 210 ? 23.821 7.756 -19.082 1.00 92.50 210 ASP A C 1
ATOM 1661 O O . ASP A 1 210 ? 23.432 7.733 -17.914 1.00 92.50 210 ASP A O 1
ATOM 1665 N N . THR A 1 211 ? 23.485 8.744 -19.909 1.00 93.50 211 THR A N 1
ATOM 1666 C CA . THR A 1 211 ? 22.668 9.888 -19.481 1.00 93.50 211 THR A CA 1
ATOM 1667 C C . THR A 1 211 ? 21.227 9.495 -19.174 1.00 93.50 211 THR A C 1
ATOM 1669 O O . THR A 1 211 ? 20.630 10.039 -18.238 1.00 93.50 211 THR A O 1
ATOM 1672 N N . LEU A 1 212 ? 20.659 8.540 -19.918 1.00 94.88 212 LEU A N 1
ATOM 1673 C CA . LEU A 1 212 ? 19.336 7.999 -19.629 1.00 94.88 212 LEU A CA 1
ATOM 1674 C C . LEU A 1 212 ? 19.352 7.218 -18.312 1.00 94.88 212 LEU A C 1
ATOM 1676 O O . LEU A 1 212 ? 18.530 7.484 -17.435 1.00 94.88 212 LEU A O 1
ATOM 1680 N N . LEU A 1 213 ? 20.314 6.306 -18.136 1.00 95.94 213 LEU A N 1
ATOM 1681 C CA . LEU A 1 213 ? 20.428 5.504 -16.921 1.00 95.94 213 LEU A CA 1
ATOM 1682 C C . LEU A 1 213 ? 20.629 6.382 -15.686 1.00 95.94 213 LEU A C 1
ATOM 1684 O O . LEU A 1 213 ? 19.934 6.190 -14.688 1.00 95.94 213 LEU A O 1
ATOM 1688 N N . LYS A 1 214 ? 21.515 7.380 -15.760 1.00 94.19 214 LYS A N 1
ATOM 1689 C CA . LYS A 1 214 ? 21.776 8.303 -14.649 1.00 94.19 214 LYS A CA 1
ATOM 1690 C C . LYS A 1 214 ? 20.511 9.037 -14.204 1.00 94.19 214 LYS A C 1
ATOM 1692 O O . LYS A 1 214 ? 20.207 9.037 -13.015 1.00 94.19 214 LYS A O 1
ATOM 1697 N N . ALA A 1 215 ? 19.722 9.572 -15.136 1.00 93.62 215 ALA A N 1
ATOM 1698 C CA . ALA A 1 215 ? 18.479 10.272 -14.800 1.00 93.62 215 ALA A CA 1
ATOM 1699 C C . ALA A 1 215 ? 17.411 9.347 -14.174 1.00 93.62 215 ALA A C 1
ATOM 1701 O O . ALA A 1 215 ? 16.668 9.751 -13.269 1.00 93.62 215 ALA A O 1
ATOM 1702 N N . ILE A 1 216 ? 17.335 8.087 -14.618 1.00 96.06 216 ILE A N 1
ATOM 1703 C CA . ILE A 1 216 ? 16.420 7.098 -14.027 1.00 96.06 216 ILE A CA 1
ATOM 1704 C C . ILE A 1 216 ? 16.904 6.631 -12.650 1.00 96.06 216 ILE A C 1
ATOM 1706 O O . ILE A 1 216 ? 16.089 6.524 -11.734 1.00 96.06 216 ILE A O 1
ATOM 1710 N N . MET A 1 217 ? 18.209 6.421 -12.461 1.00 95.62 217 MET A N 1
ATOM 1711 C CA . MET A 1 217 ? 18.792 6.110 -11.152 1.00 95.62 217 MET A CA 1
ATOM 1712 C C . MET A 1 217 ? 18.588 7.255 -10.154 1.00 95.62 217 MET A C 1
ATOM 1714 O O . MET A 1 217 ? 18.211 6.999 -9.014 1.00 95.62 217 MET A O 1
ATOM 1718 N N . GLU A 1 218 ? 18.752 8.511 -10.574 1.00 92.06 218 GLU A N 1
ATOM 1719 C CA . GLU A 1 218 ? 18.465 9.680 -9.733 1.00 92.06 218 GLU A CA 1
ATOM 1720 C C . GLU A 1 218 ? 16.982 9.735 -9.335 1.00 92.06 218 GLU A C 1
ATOM 1722 O O . GLU A 1 218 ? 16.639 9.974 -8.177 1.00 92.06 218 GLU A O 1
ATOM 1727 N N . THR A 1 219 ? 16.080 9.434 -10.276 1.00 93.31 219 THR A N 1
ATOM 1728 C CA . THR A 1 219 ? 14.642 9.317 -9.985 1.00 93.31 219 THR A CA 1
ATOM 1729 C C . THR A 1 219 ? 14.370 8.222 -8.951 1.00 93.31 219 THR A C 1
ATOM 1731 O O . THR A 1 219 ? 13.632 8.448 -7.993 1.00 93.31 219 THR A O 1
ATOM 1734 N N . ALA A 1 220 ? 14.987 7.051 -9.116 1.00 95.50 220 ALA A N 1
ATOM 1735 C CA . ALA A 1 220 ? 14.842 5.923 -8.206 1.00 95.50 220 ALA A CA 1
ATOM 1736 C C . ALA A 1 220 ? 15.378 6.241 -6.799 1.00 95.50 220 ALA A C 1
ATOM 1738 O O . ALA A 1 220 ? 14.699 5.962 -5.811 1.00 95.50 220 ALA A O 1
ATOM 1739 N N . GLN A 1 221 ? 16.543 6.886 -6.703 1.00 91.94 221 GLN A N 1
ATOM 1740 C CA . GLN A 1 221 ? 17.136 7.328 -5.438 1.00 91.94 221 GLN A CA 1
ATOM 1741 C C . GLN A 1 221 ? 16.243 8.346 -4.715 1.00 91.94 221 GLN A C 1
ATOM 1743 O O . GLN A 1 221 ? 15.988 8.203 -3.515 1.00 91.94 221 GLN A O 1
ATOM 1748 N N . ASN A 1 222 ? 15.723 9.337 -5.442 1.00 89.88 222 ASN A N 1
ATOM 1749 C CA . ASN A 1 222 ? 14.820 10.343 -4.884 1.00 89.88 222 ASN A CA 1
ATOM 1750 C C . ASN A 1 222 ? 13.504 9.727 -4.395 1.00 89.88 222 ASN A C 1
ATOM 1752 O O . ASN A 1 222 ? 12.988 10.132 -3.353 1.00 89.88 222 ASN A O 1
ATOM 1756 N N . GLU A 1 223 ? 12.973 8.723 -5.097 1.00 92.94 223 GLU A N 1
ATOM 1757 C CA . GLU A 1 223 ? 11.812 7.970 -4.623 1.00 92.94 223 GLU A CA 1
ATOM 1758 C C . GLU A 1 223 ? 12.127 7.145 -3.368 1.00 92.94 223 GLU A C 1
ATOM 1760 O O . GLU A 1 223 ? 11.331 7.149 -2.431 1.00 92.94 223 GLU A O 1
ATOM 1765 N N . GLY A 1 224 ? 13.301 6.510 -3.290 1.00 91.50 224 GLY A N 1
ATOM 1766 C CA . GLY A 1 224 ? 13.755 5.819 -2.080 1.00 91.50 224 GLY A CA 1
ATOM 1767 C C . GLY A 1 224 ? 13.793 6.742 -0.855 1.00 91.50 224 GLY A C 1
ATOM 1768 O O . GLY A 1 224 ? 13.253 6.405 0.198 1.00 91.50 224 GLY A O 1
ATOM 1769 N N . ILE A 1 225 ? 14.341 7.951 -1.008 1.00 87.81 225 ILE A N 1
ATOM 1770 C CA . ILE A 1 225 ? 14.357 8.988 0.041 1.00 87.81 225 ILE A CA 1
ATOM 1771 C C . ILE A 1 225 ? 12.934 9.461 0.383 1.00 87.81 225 ILE A C 1
ATOM 1773 O O . ILE A 1 225 ? 12.586 9.605 1.557 1.00 87.81 225 ILE A O 1
ATOM 1777 N N . ASN A 1 226 ? 12.088 9.683 -0.627 1.00 87.06 226 ASN A N 1
ATOM 1778 C CA . ASN A 1 226 ? 10.689 10.079 -0.449 1.00 87.06 226 ASN A CA 1
ATOM 1779 C C . ASN A 1 226 ? 9.889 9.022 0.337 1.00 87.06 226 ASN A C 1
ATOM 1781 O O . ASN A 1 226 ? 9.079 9.384 1.188 1.00 87.06 226 ASN A O 1
ATOM 1785 N N . ILE A 1 227 ? 10.142 7.729 0.112 1.00 88.94 227 ILE A N 1
ATOM 1786 C CA . ILE A 1 227 ? 9.537 6.630 0.879 1.00 88.94 227 ILE A CA 1
ATOM 1787 C C . ILE A 1 227 ? 9.951 6.706 2.353 1.00 88.94 227 ILE A C 1
ATOM 1789 O O . ILE A 1 227 ? 9.079 6.684 3.223 1.00 88.94 227 ILE A O 1
ATOM 1793 N N . LEU A 1 228 ? 11.247 6.870 2.640 1.00 84.88 228 LEU A N 1
ATOM 1794 C CA . LEU A 1 228 ? 11.750 6.992 4.016 1.00 84.88 228 LEU A CA 1
ATOM 1795 C C . LEU A 1 228 ? 11.121 8.173 4.752 1.00 84.88 228 LEU A C 1
ATOM 1797 O O . LEU A 1 228 ? 10.741 8.045 5.909 1.00 84.88 228 LEU A O 1
ATOM 1801 N N . ARG A 1 229 ? 10.948 9.310 4.070 1.00 80.62 229 ARG A N 1
ATOM 1802 C CA . ARG A 1 229 ? 10.296 10.483 4.664 1.00 80.62 229 ARG A CA 1
ATOM 1803 C C . ARG A 1 229 ? 8.830 10.230 5.010 1.00 80.62 229 ARG A C 1
ATOM 1805 O O . ARG A 1 229 ? 8.315 10.825 5.952 1.00 80.62 229 ARG A O 1
ATOM 1812 N N . ARG A 1 230 ? 8.135 9.393 4.241 1.00 77.94 230 ARG A N 1
ATOM 1813 C CA . ARG A 1 230 ? 6.686 9.182 4.381 1.00 77.94 230 ARG A CA 1
ATOM 1814 C C . ARG A 1 230 ? 6.323 8.057 5.336 1.00 77.94 230 ARG A C 1
ATOM 1816 O O . ARG A 1 230 ? 5.228 8.083 5.907 1.00 77.94 230 ARG A O 1
ATOM 1823 N N . ILE A 1 231 ? 7.201 7.073 5.488 1.00 77.75 231 ILE A N 1
ATOM 1824 C CA . ILE A 1 231 ? 7.035 5.996 6.456 1.00 77.75 231 ILE A CA 1
ATOM 1825 C C . ILE A 1 231 ? 7.626 6.494 7.772 1.00 77.75 231 ILE A C 1
ATOM 1827 O O . ILE A 1 231 ? 8.836 6.548 7.943 1.00 77.75 231 ILE A O 1
ATOM 1831 N N . ASN A 1 232 ? 6.762 6.888 8.711 1.00 69.69 232 ASN A N 1
ATOM 1832 C CA . ASN A 1 232 ? 7.211 7.286 10.041 1.00 69.69 232 ASN A CA 1
ATOM 1833 C C . ASN A 1 232 ? 7.638 6.043 10.835 1.00 69.69 232 ASN A C 1
ATOM 1835 O O . ASN A 1 232 ? 6.802 5.328 11.399 1.00 69.69 232 ASN A O 1
ATOM 1839 N N . VAL A 1 233 ? 8.941 5.783 10.857 1.00 69.12 233 VAL A N 1
ATOM 1840 C CA . VAL A 1 233 ? 9.526 4.624 11.525 1.00 69.12 233 VAL A CA 1
ATOM 1841 C C . VAL A 1 233 ? 9.898 4.987 12.960 1.00 69.12 233 VAL A C 1
ATOM 1843 O O . VAL A 1 233 ? 11.011 5.421 13.249 1.00 69.12 233 VAL A O 1
ATOM 1846 N N . GLN A 1 234 ? 8.932 4.803 13.859 1.00 68.19 234 GLN A N 1
ATOM 1847 C CA . GLN A 1 234 ? 9.129 4.897 15.313 1.00 68.19 234 GLN A CA 1
ATOM 1848 C C . GLN A 1 234 ? 9.412 3.529 15.963 1.00 68.19 234 GLN A C 1
ATOM 1850 O O . GLN A 1 234 ? 9.705 3.474 17.151 1.00 68.19 234 GLN A O 1
ATOM 1855 N N . ASP A 1 235 ? 9.294 2.439 15.194 1.00 69.50 235 ASP A N 1
ATOM 1856 C CA . ASP A 1 235 ? 9.494 1.052 15.629 1.00 69.50 235 ASP A CA 1
ATOM 1857 C C . ASP A 1 235 ? 10.092 0.238 14.465 1.00 69.50 235 ASP A C 1
ATOM 1859 O O . ASP A 1 235 ? 9.624 0.337 13.322 1.00 69.50 235 ASP A O 1
ATOM 1863 N N . LEU A 1 236 ? 11.091 -0.596 14.771 1.00 71.38 236 LEU A N 1
ATOM 1864 C CA . LEU A 1 236 ? 11.682 -1.604 13.885 1.00 71.38 236 LEU A CA 1
ATOM 1865 C C . LEU A 1 236 ? 10.651 -2.471 13.158 1.00 71.38 236 LEU A C 1
ATOM 1867 O O . LEU A 1 236 ? 10.882 -2.877 12.021 1.00 71.38 236 LEU A O 1
ATOM 1871 N N . LYS A 1 237 ? 9.488 -2.732 13.765 1.00 76.56 237 LYS A N 1
ATOM 1872 C CA . LYS A 1 237 ? 8.411 -3.515 13.133 1.00 76.56 237 LYS A CA 1
ATOM 1873 C C . LYS A 1 237 ? 7.900 -2.907 11.821 1.00 76.56 237 LYS A C 1
ATOM 1875 O O . LYS A 1 237 ? 7.284 -3.626 11.041 1.00 76.56 237 LYS A O 1
ATOM 1880 N N . LYS A 1 238 ? 8.166 -1.619 11.559 1.00 80.75 238 LYS A N 1
ATOM 1881 C CA . LYS A 1 238 ? 7.821 -0.930 10.301 1.00 80.75 238 LYS A CA 1
ATOM 1882 C C . LYS A 1 238 ? 8.938 -0.953 9.251 1.00 80.75 238 LYS A C 1
ATOM 1884 O O . LYS A 1 238 ? 8.740 -0.472 8.142 1.00 80.75 238 LYS A O 1
ATOM 1889 N N . PHE A 1 239 ? 10.105 -1.524 9.550 1.00 86.31 239 PHE A N 1
ATOM 1890 C CA . PHE A 1 239 ? 11.200 -1.644 8.580 1.00 86.31 239 PHE A CA 1
ATOM 1891 C C . PHE A 1 239 ? 10.823 -2.464 7.332 1.00 86.31 239 PHE A C 1
ATOM 1893 O O . PHE A 1 239 ? 11.182 -2.037 6.232 1.00 86.31 239 PHE A O 1
ATOM 1900 N N . PRO A 1 240 ? 10.064 -3.575 7.439 1.00 90.12 240 PRO A N 1
ATOM 1901 C CA . PRO A 1 240 ? 9.565 -4.281 6.260 1.00 90.12 240 PRO A CA 1
ATOM 1902 C C . PRO A 1 240 ? 8.693 -3.411 5.346 1.00 90.12 240 PRO A C 1
ATOM 1904 O O . PRO A 1 240 ? 8.742 -3.573 4.128 1.00 90.12 240 PRO A O 1
ATOM 1907 N N . ASP A 1 241 ? 7.960 -2.438 5.904 1.00 90.12 241 ASP A N 1
ATOM 1908 C CA . ASP A 1 241 ? 7.108 -1.531 5.125 1.00 90.12 241 ASP A CA 1
ATOM 1909 C C . ASP A 1 241 ? 7.923 -0.656 4.165 1.00 90.12 241 ASP A C 1
ATOM 1911 O O . ASP A 1 241 ? 7.446 -0.335 3.075 1.00 90.12 241 ASP A O 1
ATOM 1915 N N . ILE A 1 242 ? 9.163 -0.306 4.535 1.00 91.62 242 ILE A N 1
ATOM 1916 C CA . ILE A 1 242 ? 10.099 0.423 3.667 1.00 91.62 242 ILE A CA 1
ATOM 1917 C C . ILE A 1 242 ? 10.415 -0.417 2.433 1.00 91.62 242 ILE A C 1
ATOM 1919 O O . ILE A 1 242 ? 10.300 0.068 1.306 1.00 91.62 242 ILE A O 1
ATOM 1923 N N . CYS A 1 243 ? 10.783 -1.682 2.643 1.00 94.69 243 CYS A N 1
ATOM 1924 C CA . CYS A 1 243 ? 11.144 -2.576 1.552 1.00 94.69 243 CYS A CA 1
ATOM 1925 C C . CYS A 1 243 ? 9.943 -2.883 0.656 1.00 94.69 243 CYS A C 1
ATOM 1927 O O . CYS A 1 243 ? 10.087 -2.860 -0.565 1.00 94.69 243 CYS A O 1
ATOM 1929 N N . ASP A 1 244 ? 8.751 -3.087 1.226 1.00 94.19 244 ASP A N 1
ATOM 1930 C CA . ASP A 1 244 ? 7.520 -3.245 0.445 1.00 94.19 244 ASP A CA 1
ATOM 1931 C C . ASP A 1 244 ? 7.226 -2.014 -0.419 1.00 94.19 244 ASP A C 1
ATOM 1933 O O . ASP A 1 244 ? 6.961 -2.150 -1.615 1.00 94.19 244 ASP A O 1
ATOM 1937 N N . ALA A 1 245 ? 7.309 -0.809 0.152 1.00 94.88 245 ALA A N 1
ATOM 1938 C CA . ALA A 1 245 ? 7.082 0.420 -0.599 1.00 94.88 245 ALA A CA 1
ATOM 1939 C C . ALA A 1 245 ? 8.114 0.594 -1.727 1.00 94.88 245 ALA A C 1
ATOM 1941 O O . ALA A 1 245 ? 7.731 0.906 -2.855 1.00 94.88 245 ALA A O 1
ATOM 1942 N N . MET A 1 246 ? 9.400 0.330 -1.466 1.00 96.75 246 MET A N 1
ATOM 1943 C CA . MET A 1 246 ? 10.452 0.378 -2.491 1.00 96.75 246 MET A CA 1
ATOM 1944 C C . MET A 1 246 ? 10.216 -0.666 -3.590 1.00 96.75 246 MET A C 1
ATOM 1946 O O . MET A 1 246 ? 10.269 -0.327 -4.768 1.00 96.75 246 MET A O 1
ATOM 1950 N N . LYS A 1 247 ? 9.867 -1.907 -3.232 1.00 97.19 247 LYS A N 1
ATOM 1951 C CA . LYS A 1 247 ? 9.519 -2.997 -4.164 1.00 97.19 247 LYS A CA 1
ATOM 1952 C C . LYS A 1 247 ? 8.414 -2.585 -5.136 1.00 97.19 247 LYS A C 1
ATOM 1954 O O . LYS A 1 247 ? 8.565 -2.730 -6.349 1.00 97.19 247 LYS A O 1
ATOM 1959 N N . TYR A 1 248 ? 7.315 -2.038 -4.619 1.00 97.50 248 TYR A N 1
ATOM 1960 C CA . TYR A 1 248 ? 6.200 -1.601 -5.456 1.00 97.50 248 TYR A CA 1
ATOM 1961 C C . TYR A 1 248 ? 6.535 -0.341 -6.276 1.00 97.50 248 TYR A C 1
ATOM 1963 O O . TYR A 1 248 ? 6.133 -0.250 -7.439 1.00 97.50 248 TYR A O 1
ATOM 1971 N N . SER A 1 249 ? 7.308 0.605 -5.727 1.00 97.56 249 SER A N 1
ATOM 1972 C CA . SER A 1 249 ? 7.772 1.791 -6.467 1.00 97.56 249 SER A CA 1
ATOM 1973 C C . SER A 1 249 ? 8.766 1.468 -7.577 1.00 97.56 249 SER A C 1
ATOM 1975 O O . SER A 1 249 ? 8.665 2.043 -8.658 1.00 97.56 249 SER A O 1
ATOM 1977 N N . PHE A 1 250 ? 9.661 0.509 -7.372 1.00 98.56 250 PHE A N 1
ATOM 1978 C CA . PHE A 1 250 ? 10.547 0.003 -8.416 1.00 98.56 250 PHE A CA 1
ATOM 1979 C C . PHE A 1 250 ? 9.762 -0.609 -9.577 1.00 98.56 250 PHE A C 1
ATOM 1981 O O . PHE A 1 250 ? 10.007 -0.274 -10.735 1.00 98.56 250 PHE A O 1
ATOM 1988 N N . ALA A 1 251 ? 8.769 -1.445 -9.268 1.00 98.25 251 ALA A N 1
ATOM 1989 C CA . ALA A 1 251 ? 7.927 -2.070 -10.279 1.00 98.25 251 ALA A CA 1
ATOM 1990 C C . ALA A 1 251 ? 7.102 -1.048 -11.080 1.00 98.25 251 ALA A C 1
ATOM 1992 O O . ALA A 1 251 ? 7.010 -1.141 -12.303 1.00 98.25 251 ALA A O 1
ATOM 1993 N N . ASP A 1 252 ? 6.547 -0.036 -10.413 1.00 97.81 252 ASP A N 1
ATOM 1994 C CA . ASP A 1 252 ? 5.843 1.059 -11.084 1.00 97.81 252 ASP A CA 1
ATOM 1995 C C . ASP A 1 252 ? 6.769 1.929 -11.940 1.00 97.81 252 ASP A C 1
ATOM 1997 O O . ASP A 1 252 ? 6.379 2.323 -13.038 1.00 97.81 252 ASP A O 1
ATOM 2001 N N . LEU A 1 253 ? 7.995 2.208 -11.482 1.00 97.56 253 LEU A N 1
ATOM 2002 C CA . LEU A 1 253 ? 8.996 2.890 -12.303 1.00 97.56 253 LEU A CA 1
ATOM 2003 C C . LEU A 1 253 ? 9.290 2.072 -13.568 1.00 97.56 253 LEU A C 1
ATOM 2005 O O . LEU A 1 253 ? 9.300 2.632 -14.664 1.00 97.56 253 LEU A O 1
ATOM 2009 N N . GLY A 1 254 ? 9.417 0.750 -13.432 1.00 97.31 254 GLY A N 1
ATOM 2010 C CA . GLY A 1 254 ? 9.535 -0.178 -14.553 1.00 97.31 254 GLY A CA 1
ATOM 2011 C C . GLY A 1 254 ? 8.362 -0.083 -15.525 1.00 97.31 254 GLY A C 1
ATOM 2012 O O . GLY A 1 254 ? 8.575 0.035 -16.728 1.00 97.31 254 GLY A O 1
ATOM 2013 N N . ASP A 1 255 ? 7.121 -0.049 -15.043 1.00 96.19 255 ASP A N 1
ATOM 2014 C CA . ASP A 1 255 ? 5.952 0.092 -15.919 1.00 96.19 255 ASP A CA 1
ATOM 2015 C C . ASP A 1 255 ? 5.864 1.467 -16.596 1.00 96.19 255 ASP A C 1
ATOM 2017 O O . ASP A 1 255 ? 5.463 1.549 -17.763 1.00 96.19 255 ASP A O 1
ATOM 2021 N N . ILE A 1 256 ? 6.292 2.545 -15.933 1.00 95.94 256 ILE A N 1
ATOM 2022 C CA . ILE A 1 256 ? 6.399 3.866 -16.568 1.00 95.94 256 ILE A CA 1
ATOM 2023 C C . ILE A 1 256 ? 7.435 3.813 -17.695 1.00 95.94 256 ILE A C 1
ATOM 2025 O O . ILE A 1 256 ? 7.130 4.208 -18.826 1.00 95.94 256 ILE A O 1
ATOM 2029 N N . ILE A 1 257 ? 8.631 3.283 -17.418 1.00 96.88 257 ILE A N 1
ATOM 2030 C CA . ILE A 1 257 ? 9.731 3.205 -18.384 1.00 96.88 257 ILE A CA 1
ATOM 2031 C C . ILE A 1 257 ? 9.428 2.239 -19.512 1.00 96.88 257 ILE A C 1
ATOM 2033 O O . ILE A 1 257 ? 9.720 2.595 -20.642 1.00 96.88 257 ILE A O 1
ATOM 2037 N N . ARG A 1 258 ? 8.767 1.107 -19.281 1.00 95.31 258 ARG A N 1
ATOM 2038 C CA . ARG A 1 258 ? 8.369 0.166 -20.340 1.00 95.31 258 ARG A CA 1
ATOM 2039 C C . ARG A 1 258 ? 7.093 0.586 -21.086 1.00 95.31 258 ARG A C 1
ATOM 2041 O O . ARG A 1 258 ? 6.735 -0.035 -22.080 1.00 95.31 258 ARG A O 1
ATOM 2048 N N . GLY A 1 259 ? 6.408 1.644 -20.639 1.00 92.69 259 GLY A N 1
ATOM 2049 C CA . GLY A 1 259 ? 5.211 2.188 -21.295 1.00 92.69 259 GLY A CA 1
ATOM 2050 C C . GLY A 1 259 ? 3.915 1.417 -21.008 1.00 92.69 259 GLY A C 1
ATOM 2051 O O . GLY A 1 259 ? 2.973 1.499 -21.801 1.00 92.69 259 GLY A O 1
ATOM 2052 N N . ARG A 1 260 ? 3.878 0.692 -19.886 1.00 90.00 260 ARG A N 1
ATOM 2053 C CA . ARG A 1 260 ? 2.806 -0.213 -19.437 1.00 90.00 260 ARG A CA 1
ATOM 2054 C C . ARG A 1 260 ? 1.970 0.352 -18.279 1.00 90.00 260 ARG A C 1
ATOM 2056 O O . ARG A 1 260 ? 0.972 -0.253 -17.905 1.00 90.00 260 ARG A O 1
ATOM 2063 N N . ASP A 1 261 ? 2.353 1.508 -17.733 1.00 91.38 261 ASP A N 1
ATOM 2064 C CA . ASP A 1 261 ? 1.650 2.148 -16.616 1.00 91.38 261 ASP A CA 1
ATOM 2065 C C . ASP A 1 261 ? 0.192 2.518 -16.966 1.00 91.38 261 ASP A C 1
ATOM 2067 O O . ASP A 1 261 ? -0.103 3.147 -17.991 1.00 91.38 261 ASP A O 1
ATOM 2071 N N . PHE A 1 262 ? -0.728 2.130 -16.085 1.00 86.88 262 PHE A N 1
ATOM 2072 C CA . PHE A 1 262 ? -2.173 2.288 -16.220 1.00 86.88 262 PHE A CA 1
ATOM 2073 C C . PHE A 1 262 ? -2.667 3.666 -15.779 1.00 86.88 262 PHE A C 1
ATOM 2075 O O . PHE A 1 262 ? -3.795 4.039 -16.121 1.00 86.88 262 PHE A O 1
ATOM 2082 N N . TRP A 1 263 ? -1.863 4.449 -15.050 1.00 86.50 263 TRP A N 1
ATOM 2083 C CA . TRP A 1 263 ? -2.292 5.761 -14.574 1.00 86.50 263 TRP A CA 1
ATOM 2084 C C . TRP A 1 263 ? -2.235 6.811 -15.689 1.00 86.50 263 TRP A C 1
ATOM 2086 O O . TRP A 1 263 ? -1.278 7.562 -15.862 1.00 86.50 263 TRP A O 1
ATOM 2096 N N . ASN A 1 264 ? -3.319 6.880 -16.456 1.00 75.81 264 ASN A N 1
ATOM 2097 C CA . ASN A 1 264 ? -3.433 7.735 -17.634 1.00 75.81 264 ASN A CA 1
ATOM 2098 C C . ASN A 1 264 ? -4.425 8.896 -17.471 1.00 75.81 264 ASN A C 1
ATOM 2100 O O . ASN A 1 264 ? -4.635 9.639 -18.427 1.00 75.81 264 ASN A O 1
ATOM 2104 N N . THR A 1 265 ? -5.061 9.052 -16.310 1.00 77.38 265 THR A N 1
ATOM 2105 C CA . THR A 1 265 ? -6.057 10.107 -16.064 1.00 77.38 265 THR A CA 1
ATOM 2106 C C . THR A 1 265 ? -5.409 11.456 -15.751 1.00 77.38 265 THR A C 1
ATOM 2108 O O . THR A 1 265 ? -5.970 12.493 -16.096 1.00 77.38 265 THR A O 1
ATOM 2111 N N . ASP A 1 266 ? -4.205 11.457 -15.175 1.00 82.88 266 ASP A N 1
ATOM 2112 C CA . ASP A 1 266 ? -3.445 12.669 -14.864 1.00 82.88 266 ASP A CA 1
ATOM 2113 C C . ASP A 1 266 ? -2.712 13.206 -16.119 1.00 82.88 266 ASP A C 1
ATOM 2115 O O . ASP A 1 266 ? -1.893 12.493 -16.718 1.00 82.88 266 ASP A O 1
ATOM 2119 N N . PRO A 1 267 ? -2.950 14.470 -16.531 1.00 86.25 267 PRO A N 1
ATOM 2120 C CA . PRO A 1 267 ? -2.251 15.102 -17.651 1.00 86.25 267 PRO A CA 1
ATOM 2121 C C . PRO A 1 267 ? -0.719 15.071 -17.549 1.00 86.25 267 PRO A C 1
ATOM 2123 O O . PRO A 1 267 ? -0.048 14.984 -18.580 1.00 86.25 267 PRO A O 1
ATOM 2126 N N . LYS A 1 268 ? -0.145 15.119 -16.338 1.00 85.69 268 LYS A N 1
ATOM 2127 C CA . LYS A 1 268 ? 1.311 15.033 -16.137 1.00 85.69 268 LYS A CA 1
ATOM 2128 C C . LYS A 1 268 ? 1.848 13.663 -16.546 1.00 85.69 268 LYS A C 1
ATOM 2130 O O . LYS A 1 268 ? 2.860 13.595 -17.238 1.00 85.69 268 LYS A O 1
ATOM 2135 N N . GLN A 1 269 ? 1.129 12.589 -16.213 1.00 86.38 269 GLN A N 1
ATOM 2136 C CA . GLN A 1 269 ? 1.505 11.225 -16.602 1.00 86.38 269 GLN A CA 1
ATOM 2137 C C . GLN A 1 269 ? 1.390 11.024 -18.121 1.00 86.38 269 GLN A C 1
ATOM 2139 O O . GLN A 1 269 ? 2.267 10.421 -18.739 1.00 86.38 269 GLN A O 1
ATOM 2144 N N . LYS A 1 270 ? 0.371 11.616 -18.765 1.00 88.19 270 LYS A N 1
ATOM 2145 C CA . LYS A 1 270 ? 0.269 11.617 -20.238 1.00 88.19 270 LYS A CA 1
ATOM 2146 C C . LYS A 1 270 ? 1.471 12.302 -20.897 1.00 88.19 270 LYS A C 1
ATOM 2148 O O . LYS A 1 270 ? 2.042 11.754 -21.835 1.00 88.19 270 LYS A O 1
ATOM 2153 N N . ARG A 1 271 ? 1.882 13.472 -20.391 1.00 90.56 271 ARG A N 1
ATOM 2154 C CA . ARG A 1 271 ? 3.061 14.202 -20.897 1.00 90.56 271 ARG A CA 1
ATOM 2155 C C . ARG A 1 271 ? 4.350 13.406 -20.704 1.00 90.56 271 ARG A C 1
ATOM 2157 O O . ARG A 1 271 ? 5.155 13.339 -21.628 1.00 90.56 271 ARG A O 1
ATOM 2164 N N . MET A 1 272 ? 4.516 12.780 -19.538 1.00 91.00 272 MET A N 1
ATOM 2165 C CA . MET A 1 272 ? 5.640 11.887 -19.252 1.00 91.00 272 MET A CA 1
ATOM 2166 C C . MET A 1 272 ? 5.730 10.758 -20.281 1.00 91.00 272 MET A C 1
ATOM 2168 O O . MET A 1 272 ? 6.791 10.516 -20.851 1.00 91.00 272 MET A O 1
ATOM 2172 N N . LYS A 1 273 ? 4.602 10.108 -20.581 1.00 92.25 273 LYS A N 1
ATOM 2173 C CA . LYS A 1 273 ? 4.551 9.038 -21.576 1.00 92.25 273 LYS A CA 1
ATOM 2174 C C . LYS A 1 273 ? 5.048 9.499 -22.950 1.00 92.25 273 LYS A C 1
ATOM 2176 O O . LYS A 1 273 ? 5.948 8.870 -23.497 1.00 92.25 273 LYS A O 1
ATOM 2181 N N . THR A 1 274 ? 4.510 10.599 -23.480 1.00 93.06 274 THR A N 1
ATOM 2182 C CA . THR A 1 274 ? 4.916 11.141 -24.792 1.00 93.06 274 THR A CA 1
ATOM 2183 C C . THR A 1 274 ? 6.381 11.583 -24.810 1.00 93.06 274 THR A C 1
ATOM 2185 O O . THR A 1 274 ? 7.090 11.405 -25.804 1.00 93.06 274 THR A O 1
ATOM 2188 N N . LYS A 1 275 ? 6.871 12.128 -23.692 1.00 94.38 275 LYS A N 1
ATOM 2189 C CA . LYS A 1 275 ? 8.283 12.474 -23.525 1.00 94.38 275 LYS A CA 1
ATOM 2190 C C . LYS A 1 275 ? 9.177 11.235 -23.622 1.00 94.38 275 LYS A C 1
ATOM 2192 O O . LYS A 1 275 ? 10.142 11.266 -24.380 1.00 94.38 275 LYS A O 1
ATOM 2197 N N . LEU A 1 276 ? 8.841 10.152 -22.920 1.00 95.69 276 LEU A N 1
ATOM 2198 C CA . LEU A 1 276 ? 9.590 8.894 -22.995 1.00 95.69 276 LEU A CA 1
ATOM 2199 C C . LEU A 1 276 ? 9.554 8.296 -24.408 1.00 95.69 276 LEU A C 1
ATOM 2201 O O . LEU A 1 276 ? 10.594 7.884 -24.903 1.00 95.69 276 LEU A O 1
ATOM 2205 N N . GLU A 1 277 ? 8.407 8.319 -25.095 1.00 95.62 277 GLU A N 1
ATOM 2206 C CA . GLU A 1 277 ? 8.307 7.895 -26.506 1.00 95.62 277 GLU A CA 1
ATOM 2207 C C . GLU A 1 277 ? 9.294 8.680 -27.400 1.00 95.62 277 GLU A C 1
ATOM 2209 O O . GLU A 1 277 ? 10.006 8.096 -28.215 1.00 95.62 277 GLU A O 1
ATOM 2214 N N . THR A 1 278 ? 9.418 9.994 -27.181 1.00 95.81 278 THR A N 1
ATOM 2215 C CA . THR A 1 278 ? 10.353 10.857 -27.927 1.00 95.81 278 THR A CA 1
ATOM 2216 C C . THR A 1 278 ? 11.820 10.574 -27.581 1.00 95.81 278 THR A C 1
ATOM 2218 O O . THR A 1 278 ? 12.665 10.523 -28.476 1.00 95.81 278 THR A O 1
ATOM 2221 N N . ILE A 1 279 ? 12.135 10.396 -26.294 1.00 96.69 279 ILE A N 1
ATOM 2222 C CA . ILE A 1 279 ? 13.492 10.091 -25.818 1.00 96.69 279 ILE A CA 1
ATOM 2223 C C . ILE A 1 279 ? 13.964 8.756 -26.393 1.00 96.69 279 ILE A C 1
ATOM 2225 O O . ILE A 1 279 ? 15.036 8.704 -26.991 1.00 96.69 279 ILE A O 1
ATOM 2229 N N . PHE A 1 280 ? 13.143 7.707 -26.296 1.00 96.50 280 PHE A N 1
ATOM 2230 C CA . PHE A 1 280 ? 13.488 6.390 -26.829 1.00 96.50 280 PHE A CA 1
ATOM 2231 C C . PHE A 1 280 ? 13.576 6.371 -28.361 1.00 96.50 280 PHE A C 1
ATOM 2233 O O . PHE A 1 280 ? 14.371 5.614 -28.913 1.00 96.50 280 PHE A O 1
ATOM 2240 N N . GLY A 1 281 ? 12.846 7.251 -29.055 1.00 96.06 281 GLY A N 1
ATOM 2241 C CA . GLY A 1 281 ? 13.034 7.460 -30.491 1.00 96.06 281 GLY A CA 1
ATOM 2242 C C . GLY A 1 281 ? 14.397 8.051 -30.850 1.00 96.06 281 GLY A C 1
ATOM 2243 O O . GLY A 1 281 ? 15.055 7.544 -31.756 1.00 96.06 281 GLY A O 1
ATOM 2244 N N . SER A 1 282 ? 14.846 9.075 -30.117 1.00 95.19 282 SER A N 1
ATOM 2245 C CA . SER A 1 282 ? 16.194 9.653 -30.271 1.00 95.19 282 SER A CA 1
ATOM 2246 C C . SER A 1 282 ? 17.280 8.631 -29.913 1.00 95.19 282 SER A C 1
ATOM 2248 O O . SER A 1 282 ? 18.242 8.430 -30.650 1.00 95.19 282 SER A O 1
ATOM 2250 N N . PHE A 1 283 ? 17.069 7.896 -28.821 1.00 94.75 283 PHE A N 1
ATOM 2251 C CA . PHE A 1 283 ? 17.952 6.825 -28.380 1.00 94.75 283 PHE A CA 1
ATOM 2252 C C . PHE A 1 283 ? 18.102 5.719 -29.438 1.00 94.75 283 PHE A C 1
ATOM 2254 O O . PHE A 1 283 ? 19.222 5.343 -29.774 1.00 94.75 283 PHE A O 1
ATOM 2261 N N . ASN A 1 284 ? 17.006 5.268 -30.062 1.00 94.62 284 ASN A N 1
ATOM 2262 C CA . ASN A 1 284 ? 17.068 4.302 -31.164 1.00 94.62 284 ASN A CA 1
ATOM 2263 C C . ASN A 1 284 ? 17.850 4.834 -32.381 1.00 94.62 284 ASN A C 1
ATOM 2265 O O . ASN A 1 284 ? 18.583 4.081 -33.020 1.00 94.62 284 ASN A O 1
ATOM 2269 N N . GLN A 1 285 ? 17.719 6.125 -32.705 1.00 92.88 285 GLN A N 1
ATOM 2270 C CA . GLN A 1 285 ? 18.504 6.742 -33.782 1.00 92.88 285 GLN A CA 1
ATOM 2271 C C . GLN A 1 285 ? 20.003 6.713 -33.465 1.00 92.88 285 GLN A C 1
ATOM 2273 O O . GLN A 1 285 ? 20.795 6.351 -34.333 1.00 92.88 285 GLN A O 1
ATOM 2278 N N . ASN A 1 286 ? 20.389 7.001 -32.220 1.00 91.31 286 ASN A N 1
ATOM 2279 C CA . ASN A 1 286 ? 21.783 6.915 -31.785 1.00 91.31 286 ASN A CA 1
ATOM 2280 C C . ASN A 1 286 ? 22.314 5.476 -31.812 1.00 91.31 286 ASN A C 1
ATOM 2282 O O . ASN A 1 286 ? 23.427 5.253 -32.285 1.00 91.31 286 ASN A O 1
ATOM 2286 N N . LEU A 1 287 ? 21.516 4.488 -31.385 1.00 91.94 287 LEU A N 1
ATOM 2287 C CA . LEU A 1 287 ? 21.875 3.071 -31.528 1.00 91.94 287 LEU A CA 1
ATOM 2288 C C . LEU A 1 287 ? 22.138 2.715 -32.997 1.00 91.94 287 LEU A C 1
ATOM 2290 O O . LEU A 1 287 ? 23.174 2.130 -33.311 1.00 91.94 287 LEU A O 1
ATOM 2294 N N . LYS A 1 288 ? 21.241 3.126 -33.901 1.00 88.50 288 LYS A N 1
ATOM 2295 C CA . LYS A 1 288 ? 21.387 2.895 -35.343 1.00 88.50 288 LYS A CA 1
ATOM 2296 C C . LYS A 1 288 ? 22.651 3.555 -35.905 1.00 88.50 288 LYS A C 1
ATOM 2298 O O . LYS A 1 288 ? 23.373 2.910 -36.658 1.00 88.50 288 LYS A O 1
ATOM 2303 N N . ASN A 1 289 ? 22.924 4.808 -35.542 1.00 89.06 289 ASN A N 1
ATOM 2304 C CA . ASN A 1 289 ? 24.104 5.543 -36.012 1.00 89.06 289 ASN A CA 1
ATOM 2305 C C . ASN A 1 289 ? 25.416 4.904 -35.531 1.00 89.06 289 ASN A C 1
ATOM 2307 O O . ASN A 1 289 ? 26.420 4.967 -36.233 1.00 89.06 289 ASN A O 1
ATOM 2311 N N . ASN A 1 290 ? 25.386 4.238 -34.376 1.00 87.31 290 ASN A N 1
ATOM 2312 C CA . ASN A 1 290 ? 26.515 3.500 -33.813 1.00 87.31 290 ASN A CA 1
ATOM 2313 C C . ASN A 1 290 ? 26.571 2.028 -34.270 1.00 87.31 290 ASN A C 1
ATOM 2315 O O . ASN A 1 290 ? 27.245 1.223 -33.634 1.00 87.31 290 ASN A O 1
ATOM 2319 N N . ASN A 1 291 ? 25.862 1.659 -35.346 1.00 86.00 291 ASN A N 1
ATOM 2320 C CA . ASN A 1 291 ? 25.801 0.297 -35.897 1.00 86.00 291 ASN A CA 1
ATOM 2321 C C . ASN A 1 291 ? 25.316 -0.783 -34.904 1.00 86.00 291 ASN A C 1
ATOM 2323 O O . ASN A 1 291 ? 25.664 -1.956 -35.038 1.00 86.00 291 ASN A O 1
ATOM 2327 N N . LYS A 1 292 ? 24.491 -0.404 -33.921 1.00 86.06 292 LYS A N 1
ATOM 2328 C CA . LYS A 1 292 ? 23.847 -1.325 -32.968 1.00 86.06 292 LYS A CA 1
ATOM 2329 C C . LYS A 1 292 ? 22.457 -1.762 -33.458 1.00 86.06 292 LYS A C 1
ATOM 2331 O O . LYS A 1 292 ? 21.971 -1.327 -34.505 1.00 86.06 292 LYS A O 1
ATOM 2336 N N . LYS A 1 293 ? 21.793 -2.637 -32.688 1.00 85.31 293 LYS A N 1
ATOM 2337 C CA . LYS A 1 293 ? 20.437 -3.148 -32.977 1.00 85.31 293 LYS A CA 1
ATOM 2338 C C . LYS A 1 293 ? 19.445 -1.998 -33.211 1.00 85.31 293 LYS A C 1
ATOM 2340 O O . LYS A 1 293 ? 19.363 -1.064 -32.418 1.00 85.31 293 LYS A O 1
ATOM 2345 N N . ASN A 1 294 ? 18.668 -2.102 -34.288 1.00 86.19 294 ASN A N 1
ATOM 2346 C CA . ASN A 1 294 ? 17.678 -1.105 -34.693 1.00 86.19 294 ASN A CA 1
ATOM 2347 C C . ASN A 1 294 ? 16.250 -1.577 -34.367 1.00 86.19 294 ASN A C 1
ATOM 2349 O O . ASN A 1 294 ? 15.849 -2.676 -34.754 1.00 86.19 294 ASN A O 1
ATOM 2353 N N . TYR A 1 295 ? 15.470 -0.715 -33.719 1.00 91.94 295 TYR A N 1
ATOM 2354 C CA . TYR A 1 295 ? 14.096 -0.967 -33.282 1.00 91.94 295 TYR A CA 1
ATOM 2355 C C . TYR A 1 295 ? 13.056 -0.144 -34.056 1.00 91.94 295 TYR A C 1
ATOM 2357 O O . TYR A 1 295 ? 11.988 0.166 -33.539 1.00 91.94 295 TYR A O 1
ATOM 2365 N N . ASN A 1 296 ? 13.317 0.208 -35.317 1.00 90.50 296 ASN A N 1
ATOM 2366 C CA . ASN A 1 296 ? 12.355 0.961 -36.138 1.00 90.50 296 ASN A CA 1
ATOM 2367 C C . ASN A 1 296 ? 10.979 0.278 -36.282 1.00 90.50 296 ASN A C 1
ATOM 2369 O O . ASN A 1 296 ? 9.982 0.972 -36.459 1.00 90.50 296 ASN A O 1
ATOM 2373 N N . TYR A 1 297 ? 10.908 -1.053 -36.170 1.00 91.25 297 TYR A N 1
ATOM 2374 C CA . TYR A 1 297 ? 9.648 -1.812 -36.174 1.00 91.25 297 TYR A CA 1
ATOM 2375 C C . TYR A 1 297 ? 8.755 -1.528 -34.949 1.00 91.25 297 TYR A C 1
ATOM 2377 O O . TYR A 1 297 ? 7.583 -1.886 -34.943 1.00 91.25 297 TYR A O 1
ATOM 2385 N N . ASP A 1 298 ? 9.313 -0.896 -33.915 1.00 90.31 298 ASP A N 1
ATOM 2386 C CA . ASP A 1 298 ? 8.681 -0.596 -32.628 1.00 90.31 298 ASP A CA 1
ATOM 2387 C C . ASP A 1 298 ? 8.235 0.885 -32.529 1.00 90.31 298 ASP A C 1
ATOM 2389 O O . ASP A 1 298 ? 7.633 1.326 -31.545 1.00 90.31 298 ASP A O 1
ATOM 2393 N N . HIS A 1 299 ? 8.508 1.687 -33.566 1.00 91.00 299 HIS A N 1
ATOM 2394 C CA . HIS A 1 299 ? 8.056 3.076 -33.665 1.00 91.00 299 HIS A CA 1
ATOM 2395 C C . HIS A 1 299 ? 6.512 3.163 -33.677 1.00 91.00 299 HIS A C 1
ATOM 2397 O O . HIS A 1 299 ? 5.853 2.348 -34.324 1.00 91.00 299 HIS A O 1
ATOM 2403 N N . PRO A 1 300 ? 5.891 4.180 -33.042 1.00 93.00 300 PRO A N 1
ATOM 2404 C CA . PRO A 1 300 ? 6.512 5.314 -32.341 1.00 93.00 300 PRO A CA 1
ATOM 2405 C C . PRO A 1 300 ? 6.756 5.086 -30.846 1.00 93.00 300 PRO A C 1
ATOM 2407 O O . PRO A 1 300 ? 7.283 5.969 -30.177 1.00 93.00 300 PRO A O 1
ATOM 2410 N N . LYS A 1 301 ? 6.313 3.955 -30.287 1.00 93.81 301 LYS A N 1
ATOM 2411 C CA . LYS A 1 301 ? 6.246 3.778 -28.826 1.00 93.81 301 LYS A CA 1
ATOM 2412 C C . LYS A 1 301 ? 7.495 3.149 -28.227 1.00 93.81 301 LYS A C 1
ATOM 2414 O O . LYS A 1 301 ? 7.754 3.361 -27.040 1.00 93.81 301 LYS A O 1
ATOM 2419 N N . TYR A 1 302 ? 8.225 2.393 -29.039 1.00 94.88 302 TYR A N 1
ATOM 2420 C CA . TYR A 1 302 ? 9.461 1.716 -28.687 1.00 94.88 302 TYR A CA 1
ATOM 2421 C C . TYR A 1 302 ? 9.304 0.780 -27.475 1.00 94.88 302 TYR A C 1
ATOM 2423 O O . TYR A 1 302 ? 10.155 0.760 -26.594 1.00 94.88 302 TYR A O 1
ATOM 2431 N N . LEU A 1 303 ? 8.190 0.044 -27.372 1.00 93.50 303 LEU A N 1
ATOM 2432 C CA . LEU A 1 303 ? 7.866 -0.759 -26.185 1.00 93.50 303 LEU A CA 1
ATOM 2433 C C . LEU A 1 303 ? 8.829 -1.938 -25.974 1.00 93.50 303 LEU A C 1
ATOM 2435 O O . LEU A 1 303 ? 9.165 -2.244 -24.827 1.00 93.50 303 LEU A O 1
ATOM 2439 N N . ASN A 1 304 ? 9.288 -2.579 -27.048 1.00 92.69 304 ASN A N 1
ATOM 2440 C CA . ASN A 1 304 ? 10.292 -3.643 -26.995 1.00 92.69 304 ASN A CA 1
ATOM 2441 C C . ASN A 1 304 ? 11.664 -3.073 -26.625 1.00 92.69 304 ASN A C 1
ATOM 2443 O O . ASN A 1 304 ? 12.266 -3.552 -25.672 1.00 92.69 304 ASN A O 1
ATOM 2447 N N . LEU A 1 305 ? 12.108 -1.990 -27.275 1.00 94.44 305 LEU A N 1
ATOM 2448 C CA . LEU A 1 305 ? 13.368 -1.314 -26.927 1.00 94.44 305 LEU A CA 1
ATOM 2449 C C . LEU A 1 305 ? 13.392 -0.869 -25.460 1.00 94.44 305 LEU A C 1
ATOM 2451 O O . LEU A 1 305 ? 14.379 -1.061 -24.758 1.00 94.44 305 LEU A O 1
ATOM 2455 N N . ARG A 1 306 ? 12.291 -0.288 -24.984 1.00 95.44 306 ARG A N 1
ATOM 2456 C CA . ARG A 1 306 ? 12.135 0.157 -23.594 1.00 95.44 306 ARG A CA 1
ATOM 2457 C C . ARG A 1 306 ? 12.164 -1.004 -22.604 1.00 95.44 306 ARG A C 1
ATOM 2459 O O . ARG A 1 306 ? 12.659 -0.836 -21.493 1.00 95.44 306 ARG A O 1
ATOM 2466 N N . SER A 1 307 ? 11.629 -2.160 -22.998 1.00 95.06 307 SER A N 1
ATOM 2467 C CA . SER A 1 307 ? 11.670 -3.384 -22.194 1.00 95.06 307 SER A CA 1
ATOM 2468 C C . SER A 1 307 ? 13.087 -3.953 -22.139 1.00 95.06 307 SER A C 1
ATOM 2470 O O . SER A 1 307 ? 13.617 -4.079 -21.041 1.00 95.06 307 SER A O 1
ATOM 2472 N N . ASP A 1 308 ? 13.731 -4.154 -23.293 1.00 94.75 308 ASP A N 1
ATOM 2473 C CA . ASP A 1 308 ? 15.114 -4.640 -23.390 1.00 94.75 308 ASP A CA 1
ATOM 2474 C C . ASP A 1 308 ? 16.085 -3.711 -22.626 1.00 94.75 308 ASP A C 1
ATOM 2476 O O . ASP A 1 308 ? 16.980 -4.179 -21.922 1.00 94.75 308 ASP A O 1
ATOM 2480 N N . TRP A 1 309 ? 15.887 -2.387 -22.710 1.00 96.12 309 TRP A N 1
ATOM 2481 C CA . TRP A 1 309 ? 16.692 -1.401 -21.979 1.00 96.12 309 TRP A CA 1
ATOM 2482 C C . TRP A 1 309 ? 16.482 -1.478 -20.467 1.00 96.12 309 TRP A C 1
ATOM 2484 O O . TRP A 1 309 ? 17.450 -1.417 -19.710 1.00 96.12 309 TRP A O 1
ATOM 2494 N N . TRP A 1 310 ? 15.237 -1.609 -19.999 1.00 97.00 310 TRP A N 1
ATOM 2495 C CA . TRP A 1 310 ? 14.989 -1.777 -18.569 1.00 97.00 310 TRP A CA 1
ATOM 2496 C C . TRP A 1 310 ? 15.646 -3.059 -18.061 1.00 97.00 310 TRP A C 1
ATOM 2498 O O . TRP A 1 310 ? 16.339 -3.025 -17.049 1.00 97.00 310 TRP A O 1
ATOM 2508 N N . ASP A 1 311 ? 15.488 -4.169 -18.777 1.00 95.81 311 ASP A N 1
ATOM 2509 C CA . ASP A 1 311 ? 16.001 -5.473 -18.357 1.00 95.81 311 ASP A CA 1
ATOM 2510 C C . ASP A 1 311 ? 17.543 -5.471 -18.270 1.00 95.81 311 ASP A C 1
ATOM 2512 O O . ASP A 1 311 ? 18.105 -6.065 -17.348 1.00 95.81 311 ASP A O 1
ATOM 2516 N N . ALA A 1 312 ? 18.227 -4.701 -19.130 1.00 95.62 312 ALA A N 1
ATOM 2517 C CA . ALA A 1 312 ? 19.676 -4.470 -19.062 1.00 95.62 312 ALA A CA 1
ATOM 2518 C C . ALA A 1 312 ? 20.141 -3.685 -17.824 1.00 95.62 312 ALA A C 1
ATOM 2520 O O . ALA A 1 312 ? 21.265 -3.883 -17.358 1.00 95.62 312 ALA A O 1
ATOM 2521 N N . ASN A 1 313 ? 19.297 -2.795 -17.292 1.00 96.56 313 ASN A N 1
ATOM 2522 C CA . ASN A 1 313 ? 19.705 -1.775 -16.320 1.00 96.56 313 ASN A CA 1
ATOM 2523 C C . ASN A 1 313 ? 18.978 -1.858 -14.959 1.00 96.56 313 ASN A C 1
ATOM 2525 O O . ASN A 1 313 ? 19.343 -1.158 -14.011 1.00 96.56 313 ASN A O 1
ATOM 2529 N N . ARG A 1 314 ? 17.963 -2.721 -14.813 1.00 96.25 314 ARG A N 1
ATOM 2530 C CA . ARG A 1 314 ? 17.081 -2.783 -13.628 1.00 96.25 314 ARG A CA 1
ATOM 2531 C C . ARG A 1 314 ? 17.821 -3.019 -12.309 1.00 96.25 314 ARG A C 1
ATOM 2533 O O . ARG A 1 314 ? 17.402 -2.502 -11.276 1.00 96.25 314 ARG A O 1
ATOM 2540 N N . ARG A 1 315 ? 18.950 -3.738 -12.339 1.00 95.94 315 ARG A N 1
ATOM 2541 C CA . ARG A 1 315 ? 19.806 -3.974 -11.160 1.00 95.94 315 ARG A CA 1
ATOM 2542 C C . ARG A 1 315 ? 20.419 -2.679 -10.622 1.00 95.94 315 ARG A C 1
ATOM 2544 O O . ARG A 1 315 ? 20.392 -2.451 -9.416 1.00 95.94 315 ARG A O 1
ATOM 2551 N N . ASP A 1 316 ? 20.918 -1.814 -11.501 1.00 95.88 316 ASP A N 1
ATOM 2552 C CA . ASP A 1 316 ? 21.532 -0.541 -11.100 1.00 95.88 316 ASP A CA 1
ATOM 2553 C C . ASP A 1 316 ? 20.473 0.459 -10.614 1.00 95.88 316 ASP A C 1
ATOM 2555 O O . ASP A 1 316 ? 20.686 1.184 -9.640 1.00 95.88 316 ASP A O 1
ATOM 2559 N N . ILE A 1 317 ? 19.280 0.425 -11.212 1.00 97.38 317 ILE A N 1
ATOM 2560 C CA . ILE A 1 317 ? 18.123 1.217 -10.771 1.00 97.38 317 ILE A CA 1
ATOM 2561 C C . ILE A 1 317 ? 17.654 0.781 -9.372 1.00 97.38 317 ILE A C 1
ATOM 2563 O O . ILE A 1 317 ? 17.372 1.631 -8.524 1.00 97.38 317 ILE A O 1
ATOM 2567 N N . TRP A 1 318 ? 17.602 -0.527 -9.095 1.00 97.56 318 TRP A N 1
ATOM 2568 C CA . TRP A 1 318 ? 17.246 -1.047 -7.769 1.00 97.56 318 TRP A CA 1
ATOM 2569 C C . TRP A 1 318 ? 18.258 -0.646 -6.697 1.00 97.56 318 TRP A C 1
ATOM 2571 O O . TRP A 1 318 ? 17.862 -0.180 -5.624 1.00 97.56 318 TRP A O 1
ATOM 2581 N N . LYS A 1 319 ? 19.558 -0.752 -7.008 1.00 95.56 319 LYS A N 1
ATOM 2582 C CA . LYS A 1 319 ? 20.628 -0.245 -6.141 1.00 95.56 319 LYS A CA 1
ATOM 2583 C C . LYS A 1 319 ? 20.409 1.228 -5.830 1.00 95.56 319 LYS A C 1
ATOM 2585 O O . LYS A 1 319 ? 20.380 1.602 -4.664 1.00 95.56 319 LYS A O 1
ATOM 2590 N N . ALA A 1 320 ? 20.156 2.061 -6.838 1.00 94.94 320 ALA A N 1
ATOM 2591 C CA . ALA A 1 320 ? 19.894 3.481 -6.618 1.00 94.94 320 ALA A CA 1
ATOM 2592 C C . ALA A 1 320 ? 18.691 3.729 -5.686 1.00 94.94 320 ALA A C 1
ATOM 2594 O O . ALA A 1 320 ? 18.794 4.551 -4.776 1.00 94.94 320 ALA A O 1
ATOM 2595 N N . MET A 1 321 ? 17.589 2.984 -5.849 1.00 95.31 321 MET A N 1
ATOM 2596 C CA . MET A 1 321 ? 16.397 3.109 -4.997 1.00 95.31 321 MET A CA 1
ATOM 2597 C C . MET A 1 321 ? 16.643 2.698 -3.541 1.00 95.31 321 MET A C 1
ATOM 2599 O O . MET A 1 321 ? 16.185 3.367 -2.615 1.00 95.31 321 MET A O 1
ATOM 2603 N N . THR A 1 322 ? 17.368 1.598 -3.335 1.00 95.12 322 THR A N 1
ATOM 2604 C CA . THR A 1 322 ? 17.592 0.982 -2.014 1.00 95.12 322 THR A CA 1
ATOM 2605 C C . THR A 1 322 ? 18.870 1.453 -1.317 1.00 95.12 322 THR A C 1
ATOM 2607 O O . THR A 1 322 ? 19.083 1.152 -0.148 1.00 95.12 322 THR A O 1
ATOM 2610 N N . CYS A 1 323 ? 19.689 2.259 -1.992 1.00 91.69 323 CYS A N 1
ATOM 2611 C CA . CYS A 1 323 ? 20.944 2.860 -1.521 1.00 91.69 323 CYS A CA 1
ATOM 2612 C C . CYS A 1 323 ? 20.853 3.523 -0.131 1.00 91.69 323 CYS A C 1
ATOM 2614 O O . CYS A 1 323 ? 21.810 3.491 0.645 1.00 91.69 323 CYS A O 1
ATOM 2616 N N . ASN A 1 324 ? 19.693 4.104 0.199 1.00 89.62 324 ASN A N 1
ATOM 2617 C CA . ASN A 1 324 ? 19.420 4.748 1.488 1.00 89.62 324 ASN A CA 1
ATOM 2618 C C . ASN A 1 324 ? 18.461 3.952 2.386 1.00 89.62 324 ASN A C 1
ATOM 2620 O O . ASN A 1 324 ? 17.988 4.484 3.385 1.00 89.62 324 ASN A O 1
ATOM 2624 N N 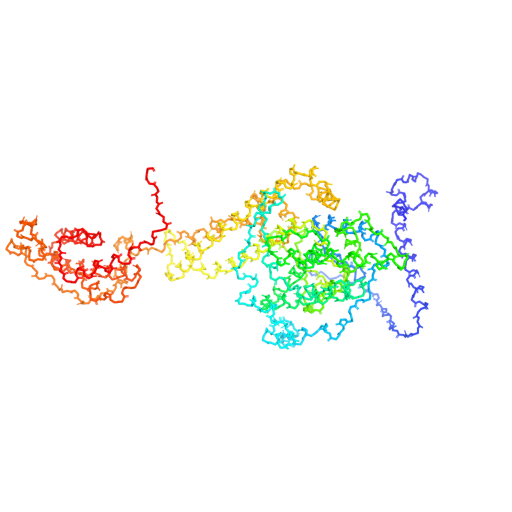. ALA A 1 325 ? 18.152 2.693 2.068 1.00 91.25 325 ALA A N 1
ATOM 2625 C CA . ALA A 1 325 ? 17.408 1.840 2.986 1.00 91.25 325 ALA A CA 1
ATOM 2626 C C . ALA A 1 325 ? 18.252 1.574 4.254 1.00 91.25 325 ALA A C 1
ATOM 2628 O O . ALA A 1 325 ? 19.457 1.318 4.138 1.00 91.25 325 ALA A O 1
ATOM 2629 N N . PRO A 1 326 ? 17.656 1.610 5.462 1.00 89.56 326 PRO A N 1
ATOM 2630 C CA . PRO A 1 326 ? 18.346 1.229 6.691 1.00 89.56 326 PRO A CA 1
ATOM 2631 C C . PRO A 1 326 ? 18.938 -0.178 6.595 1.00 89.56 326 PRO A C 1
ATOM 2633 O O . PRO A 1 326 ? 18.343 -1.060 5.972 1.00 89.56 326 PRO A O 1
ATOM 2636 N N . HIS A 1 327 ? 20.076 -0.414 7.251 1.00 87.88 327 HIS A N 1
ATOM 2637 C CA . HIS A 1 327 ? 20.737 -1.724 7.227 1.00 87.88 327 HIS A CA 1
ATOM 2638 C C . HIS A 1 327 ? 19.793 -2.878 7.602 1.00 87.88 327 HIS A C 1
ATOM 2640 O O . HIS A 1 327 ? 19.711 -3.877 6.885 1.00 87.88 327 HIS A O 1
ATOM 2646 N N . ASP A 1 328 ? 19.015 -2.712 8.671 1.00 87.38 328 ASP A N 1
ATOM 2647 C CA . ASP A 1 328 ? 18.133 -3.767 9.178 1.00 87.38 328 ASP A CA 1
ATOM 2648 C C . ASP A 1 328 ? 16.818 -3.898 8.399 1.00 87.38 328 ASP A C 1
ATOM 2650 O O . ASP A 1 328 ? 16.020 -4.793 8.683 1.00 87.38 328 ASP A O 1
ATOM 2654 N N . ALA A 1 329 ? 16.582 -3.038 7.398 1.00 90.44 329 ALA A N 1
ATOM 2655 C CA . ALA A 1 329 ? 15.399 -3.123 6.557 1.00 90.44 329 ALA A CA 1
ATOM 2656 C C . ALA A 1 329 ? 15.496 -4.355 5.652 1.00 90.44 329 ALA A C 1
ATOM 2658 O O . ALA A 1 329 ? 16.411 -4.492 4.837 1.00 90.44 329 ALA A O 1
ATOM 2659 N N . LYS A 1 330 ? 14.545 -5.268 5.833 1.00 92.38 330 LYS A N 1
ATOM 2660 C CA . LYS A 1 330 ? 14.476 -6.596 5.215 1.00 92.38 330 LYS A CA 1
ATOM 2661 C C . LYS A 1 330 ? 13.016 -6.883 4.863 1.00 92.38 330 LYS A C 1
ATOM 2663 O O . LYS A 1 330 ? 12.116 -6.370 5.525 1.00 92.38 330 LYS A O 1
ATOM 2668 N N . PHE A 1 331 ? 12.766 -7.717 3.858 1.00 91.44 331 PHE A N 1
ATOM 2669 C CA . PHE A 1 331 ? 11.403 -8.144 3.548 1.00 91.44 331 PHE A CA 1
ATOM 2670 C C . PHE A 1 331 ? 10.888 -9.120 4.607 1.00 91.44 331 PHE A C 1
ATOM 2672 O O . PHE A 1 331 ? 11.625 -10.000 5.055 1.00 91.44 331 PHE A O 1
ATOM 2679 N N . LEU A 1 332 ? 9.612 -8.981 4.956 1.00 89.75 332 LEU A N 1
ATOM 2680 C CA . LEU A 1 332 ? 8.858 -9.951 5.741 1.00 89.75 332 LEU A CA 1
ATOM 2681 C C . LEU A 1 332 ? 7.972 -10.745 4.780 1.00 89.75 332 LEU A C 1
ATOM 2683 O O . LEU A 1 332 ? 7.153 -10.160 4.074 1.00 89.75 332 LEU A O 1
ATOM 2687 N N . LYS A 1 333 ? 8.140 -12.065 4.746 1.00 87.62 333 LYS A N 1
ATOM 2688 C CA . LYS A 1 333 ? 7.348 -12.968 3.906 1.00 87.62 333 LYS A CA 1
ATOM 2689 C C . LYS A 1 333 ? 6.516 -13.918 4.745 1.00 87.62 333 LYS A C 1
ATOM 2691 O O . LYS A 1 333 ? 6.882 -14.233 5.874 1.00 87.62 333 LYS A O 1
ATOM 2696 N N . LYS A 1 334 ? 5.418 -14.403 4.176 1.00 81.88 334 LYS A N 1
ATOM 2697 C CA . LYS A 1 334 ? 4.632 -15.483 4.774 1.00 81.88 334 LYS A CA 1
ATOM 2698 C C . LYS A 1 334 ? 5.389 -16.806 4.661 1.00 81.88 334 LYS A C 1
ATOM 2700 O O . LYS A 1 334 ? 5.903 -17.120 3.588 1.00 81.88 334 LYS A O 1
ATOM 2705 N N . ASP A 1 335 ? 5.459 -17.569 5.748 1.00 77.81 335 ASP A N 1
ATOM 2706 C CA . ASP A 1 335 ? 5.986 -18.931 5.710 1.00 77.81 335 ASP A CA 1
ATOM 2707 C C . ASP A 1 335 ? 4.951 -19.875 5.065 1.00 77.81 335 ASP A C 1
ATOM 2709 O O . ASP A 1 335 ? 3.852 -20.031 5.602 1.00 77.81 335 ASP A O 1
ATOM 2713 N N . PRO A 1 336 ? 5.244 -20.497 3.908 1.00 67.38 336 PRO A N 1
ATOM 2714 C CA . PRO A 1 336 ? 4.337 -21.449 3.275 1.00 67.38 336 PRO A CA 1
ATOM 2715 C C . PRO A 1 336 ? 4.281 -22.801 4.002 1.00 67.38 336 PRO A C 1
ATOM 2717 O O . PRO A 1 336 ? 3.354 -23.567 3.747 1.00 67.38 336 PRO A O 1
ATOM 2720 N N . ASN A 1 337 ? 5.257 -23.103 4.865 1.00 63.19 337 ASN A N 1
ATOM 2721 C CA . ASN A 1 337 ? 5.393 -24.377 5.573 1.00 63.19 337 ASN A CA 1
ATOM 2722 C C . ASN A 1 337 ? 4.971 -24.282 7.045 1.00 63.19 337 ASN A C 1
ATOM 2724 O O . ASN A 1 337 ? 5.152 -25.244 7.791 1.00 63.19 337 ASN A O 1
ATOM 2728 N N . ASP A 1 338 ? 4.425 -23.145 7.484 1.00 63.84 338 ASP A N 1
ATOM 2729 C CA . ASP A 1 338 ? 3.964 -22.999 8.858 1.00 63.84 338 ASP A CA 1
ATOM 2730 C C . ASP A 1 338 ? 2.729 -23.876 9.112 1.00 63.84 338 ASP A C 1
ATOM 2732 O O . ASP A 1 338 ? 1.603 -23.565 8.719 1.00 63.84 338 ASP A O 1
ATOM 2736 N N . THR A 1 339 ? 2.966 -25.007 9.776 1.00 50.56 339 THR A N 1
ATOM 2737 C CA . THR A 1 339 ? 1.947 -25.932 10.284 1.00 50.56 339 THR A CA 1
ATOM 2738 C C . THR A 1 339 ? 1.642 -25.704 11.769 1.00 50.56 339 THR A C 1
ATOM 2740 O O . THR A 1 339 ? 1.015 -26.562 12.401 1.00 50.56 339 THR A O 1
ATOM 2743 N N . SER A 1 340 ? 2.143 -24.624 12.382 1.00 45.53 340 SER A N 1
ATOM 2744 C CA . SER A 1 340 ? 2.036 -24.433 13.827 1.00 45.53 340 SER A CA 1
ATOM 2745 C C . SER A 1 340 ? 0.584 -24.196 14.259 1.00 45.53 340 SER A C 1
ATOM 2747 O O . SER A 1 340 ? -0.180 -23.470 13.631 1.00 45.53 340 SER A O 1
ATOM 2749 N N . ARG A 1 341 ? 0.190 -24.810 15.384 1.00 41.50 341 ARG A N 1
ATOM 2750 C CA . ARG A 1 341 ? -1.134 -24.643 16.019 1.00 41.50 341 ARG A CA 1
ATOM 2751 C C . ARG A 1 341 ? -1.311 -23.267 16.695 1.00 41.50 341 ARG A C 1
ATOM 2753 O O . ARG A 1 341 ? -2.236 -23.102 17.486 1.00 41.50 341 ARG A O 1
ATOM 2760 N N . SER A 1 342 ? -0.420 -22.310 16.426 1.00 44.94 342 SER A N 1
ATOM 2761 C CA . SER A 1 342 ? -0.462 -20.946 16.962 1.00 44.94 342 SER A CA 1
ATOM 2762 C C . SER A 1 342 ? -1.541 -20.117 16.254 1.00 44.94 342 SER A C 1
ATOM 2764 O O . SER A 1 342 ? -1.879 -20.358 15.098 1.00 44.94 342 SER A O 1
ATOM 2766 N N . SER A 1 343 ? -2.096 -19.120 16.939 1.00 45.97 343 SER A N 1
ATOM 2767 C CA . SER A 1 343 ? -3.134 -18.211 16.426 1.00 45.97 343 SER A CA 1
ATOM 2768 C C . SER A 1 343 ? -2.621 -17.149 15.435 1.00 45.97 343 SER A C 1
ATOM 2770 O O . SER A 1 343 ? -3.345 -16.204 15.126 1.00 45.97 343 SER A O 1
ATOM 2772 N N . SER A 1 344 ? -1.375 -17.257 14.969 1.00 52.62 344 SER A N 1
ATOM 2773 C CA . SER A 1 344 ? -0.727 -16.305 14.062 1.00 52.62 344 SER A CA 1
ATOM 2774 C C . SER A 1 344 ? 0.282 -17.018 13.163 1.00 52.62 344 SER A C 1
ATOM 2776 O O . SER A 1 344 ? 1.144 -17.738 13.666 1.00 52.62 344 SER A O 1
ATOM 2778 N N . ALA A 1 345 ? 0.187 -16.801 11.844 1.00 57.88 345 ALA A N 1
ATOM 2779 C CA . ALA A 1 345 ? 1.166 -17.332 10.900 1.00 57.88 345 ALA A CA 1
ATOM 2780 C C . ALA A 1 345 ? 2.541 -16.695 11.153 1.00 57.88 345 ALA A C 1
ATOM 2782 O O . ALA A 1 345 ? 2.666 -15.472 11.307 1.00 57.88 345 ALA A O 1
ATOM 2783 N N . LYS A 1 346 ? 3.588 -17.515 11.177 1.00 68.56 346 LYS A N 1
ATOM 2784 C CA . LYS A 1 346 ? 4.968 -17.079 11.350 1.00 68.56 346 LYS A CA 1
ATOM 2785 C C . LYS A 1 346 ? 5.448 -16.426 10.057 1.00 68.56 346 LYS A C 1
ATOM 2787 O O . LYS A 1 346 ? 5.399 -17.001 8.973 1.00 68.56 346 LYS A O 1
ATOM 2792 N N . GLY A 1 347 ? 5.904 -15.184 10.169 1.00 78.12 347 GLY A N 1
ATOM 2793 C CA . GLY A 1 347 ? 6.595 -14.517 9.076 1.00 78.12 347 GLY A CA 1
ATOM 2794 C C . GLY A 1 347 ? 8.079 -14.885 9.052 1.00 78.12 347 GLY A C 1
ATOM 2795 O O . GLY A 1 347 ? 8.709 -15.022 10.102 1.00 78.12 347 GLY A O 1
ATOM 2796 N N . ILE A 1 348 ? 8.652 -15.009 7.857 1.00 85.38 348 ILE A N 1
ATOM 2797 C CA . ILE A 1 348 ? 10.086 -15.200 7.631 1.00 85.38 348 ILE A CA 1
ATOM 2798 C C . ILE A 1 348 ? 10.682 -13.879 7.151 1.00 85.38 348 ILE A C 1
ATOM 2800 O O . ILE A 1 348 ? 10.303 -13.346 6.107 1.00 85.38 348 ILE A O 1
ATOM 2804 N N . MET A 1 349 ? 11.658 -13.367 7.896 1.00 86.06 349 MET A N 1
ATOM 2805 C CA . MET A 1 349 ? 12.466 -12.231 7.462 1.00 86.06 349 MET A CA 1
ATOM 2806 C C . MET A 1 349 ? 13.527 -12.680 6.454 1.00 86.06 349 MET A C 1
ATOM 2808 O O . MET A 1 349 ? 14.239 -13.661 6.680 1.00 86.06 349 MET A O 1
ATOM 2812 N N . THR A 1 350 ? 13.700 -11.935 5.364 1.00 87.62 350 THR A N 1
ATOM 2813 C CA . THR A 1 350 ? 14.819 -12.161 4.439 1.00 87.62 350 THR A CA 1
ATOM 2814 C C . THR A 1 350 ? 16.155 -11.863 5.103 1.00 87.62 350 THR A C 1
ATOM 2816 O O . THR A 1 350 ? 16.267 -10.940 5.907 1.00 87.62 350 THR A O 1
ATOM 2819 N N . ARG A 1 351 ? 17.210 -12.578 4.700 1.00 85.56 351 ARG A N 1
ATOM 2820 C CA . ARG A 1 351 ? 18.566 -12.353 5.231 1.00 85.56 351 ARG A CA 1
ATOM 2821 C C . ARG A 1 351 ? 19.260 -11.123 4.653 1.00 85.56 351 ARG A C 1
ATOM 2823 O O . ARG A 1 351 ? 20.259 -10.677 5.204 1.00 85.56 351 ARG A O 1
ATOM 2830 N N . HIS A 1 352 ? 18.761 -10.593 3.542 1.00 89.69 352 HIS A N 1
ATOM 2831 C CA . HIS A 1 352 ? 19.448 -9.549 2.795 1.00 89.69 352 HIS A CA 1
ATOM 2832 C C . HIS A 1 352 ? 19.163 -8.162 3.390 1.00 89.69 352 HIS A C 1
ATOM 2834 O O . HIS A 1 352 ? 18.006 -7.736 3.363 1.00 89.69 352 HIS A O 1
ATOM 2840 N N . PRO A 1 353 ? 20.183 -7.466 3.931 1.00 90.44 353 PRO A N 1
ATOM 2841 C CA . PRO A 1 353 ? 20.020 -6.126 4.489 1.00 90.44 353 PRO A CA 1
ATOM 2842 C C . PRO A 1 353 ? 19.702 -5.106 3.390 1.00 90.44 353 PRO A C 1
ATOM 2844 O O . PRO A 1 353 ? 19.841 -5.401 2.197 1.00 90.44 353 PRO A O 1
ATOM 2847 N N . LYS A 1 354 ? 19.297 -3.896 3.792 1.00 91.88 354 LYS A N 1
ATOM 2848 C CA . LYS A 1 354 ? 19.000 -2.771 2.882 1.00 91.88 354 LYS A CA 1
ATOM 2849 C C . LYS A 1 354 ? 18.047 -3.163 1.753 1.00 91.88 354 LYS A C 1
ATOM 2851 O O . LYS A 1 354 ? 18.288 -2.865 0.587 1.00 91.88 354 LYS A O 1
ATOM 2856 N N . CYS A 1 355 ? 16.998 -3.907 2.094 1.00 93.94 355 CYS A N 1
ATOM 2857 C CA . CYS A 1 355 ? 16.020 -4.427 1.140 1.00 93.94 355 CYS A CA 1
ATOM 2858 C C . CYS A 1 355 ? 16.644 -5.240 -0.014 1.00 93.94 355 CYS A C 1
ATOM 2860 O O . CYS A 1 355 ? 16.076 -5.307 -1.099 1.00 93.94 355 CYS A O 1
ATOM 2862 N N . GLY A 1 356 ? 17.810 -5.861 0.189 1.00 93.38 356 GLY A N 1
ATOM 2863 C CA . GLY A 1 356 ? 18.512 -6.593 -0.865 1.00 93.38 356 GLY A CA 1
ATOM 2864 C C . GLY A 1 356 ? 19.252 -5.705 -1.867 1.00 93.38 356 GLY A C 1
ATOM 2865 O O . GLY A 1 356 ? 19.302 -6.056 -3.041 1.00 93.38 356 GLY A O 1
ATOM 2866 N N . TYR A 1 357 ? 19.830 -4.588 -1.417 1.00 92.94 357 TYR A N 1
ATOM 2867 C CA . TYR A 1 357 ? 20.611 -3.648 -2.238 1.00 92.94 357 TYR A CA 1
ATOM 2868 C C . TYR A 1 357 ? 21.634 -4.333 -3.173 1.00 92.94 357 TYR A C 1
ATOM 2870 O O . TYR A 1 357 ? 21.649 -4.068 -4.371 1.00 92.94 357 TYR A O 1
ATOM 2878 N N . ASP A 1 358 ? 22.435 -5.275 -2.659 1.00 90.31 358 ASP A N 1
ATOM 2879 C CA . ASP A 1 358 ? 23.449 -6.015 -3.440 1.00 90.31 358 ASP A CA 1
ATOM 2880 C C . ASP A 1 358 ? 22.950 -7.363 -3.990 1.00 90.31 358 ASP A C 1
ATOM 2882 O O . ASP A 1 358 ? 23.739 -8.271 -4.274 1.00 90.31 358 ASP A O 1
ATOM 2886 N N . LYS A 1 359 ? 21.632 -7.545 -4.091 1.00 92.50 359 LYS A N 1
ATOM 2887 C CA . LYS A 1 359 ? 21.003 -8.782 -4.565 1.00 92.50 359 LYS A CA 1
ATOM 2888 C C . LYS A 1 359 ? 20.126 -8.526 -5.780 1.00 92.50 359 LYS A C 1
ATOM 2890 O O . LYS A 1 359 ? 19.925 -7.392 -6.209 1.00 92.50 359 LYS A O 1
ATOM 2895 N N . GLU A 1 360 ? 19.652 -9.620 -6.365 1.00 93.81 360 GLU A N 1
ATOM 2896 C CA . GLU A 1 360 ? 18.699 -9.556 -7.462 1.00 93.81 360 GLU A CA 1
ATOM 2897 C C . GLU A 1 360 ? 17.442 -8.786 -7.009 1.00 93.81 360 GLU A C 1
ATOM 2899 O O . GLU A 1 360 ? 16.898 -9.100 -5.944 1.00 93.81 360 GLU A O 1
ATOM 2904 N N . PRO A 1 361 ? 16.981 -7.776 -7.772 1.00 95.88 361 PRO A N 1
ATOM 2905 C CA . PRO A 1 361 ? 15.789 -7.018 -7.412 1.00 95.88 361 PRO A CA 1
ATOM 2906 C C . PRO A 1 361 ? 14.546 -7.914 -7.387 1.00 95.88 361 PRO A C 1
ATOM 2908 O O . PRO A 1 361 ? 14.458 -8.838 -8.203 1.00 95.88 361 PRO A O 1
ATOM 2911 N N . PRO A 1 362 ? 13.540 -7.610 -6.544 1.00 95.00 362 PRO A N 1
ATOM 2912 C CA . PRO A 1 362 ? 12.272 -8.330 -6.562 1.00 95.00 362 PRO A CA 1
ATOM 2913 C C . PRO A 1 362 ? 11.652 -8.367 -7.964 1.00 95.00 362 PRO A C 1
ATOM 2915 O O . PRO A 1 362 ? 11.611 -7.350 -8.654 1.00 95.00 362 PRO A O 1
ATOM 2918 N N . ASP A 1 363 ? 11.081 -9.506 -8.354 1.00 96.62 363 ASP A N 1
ATOM 2919 C CA . ASP A 1 363 ? 10.483 -9.724 -9.684 1.00 96.62 363 ASP A CA 1
ATOM 2920 C C . ASP A 1 363 ? 9.137 -8.994 -9.906 1.00 96.62 363 ASP A C 1
ATOM 2922 O O . ASP A 1 363 ? 8.422 -9.249 -10.874 1.00 96.62 363 ASP A O 1
ATOM 2926 N N . TYR A 1 364 ? 8.752 -8.073 -9.019 1.00 96.88 364 TYR A N 1
ATOM 2927 C CA . TYR A 1 364 ? 7.445 -7.405 -9.051 1.00 96.88 364 TYR A CA 1
ATOM 2928 C C . TYR A 1 364 ? 7.268 -6.527 -10.300 1.00 96.88 364 TYR A C 1
ATOM 2930 O O . TYR A 1 364 ? 6.138 -6.297 -10.735 1.00 96.88 364 TYR A O 1
ATOM 2938 N N . ASP A 1 365 ? 8.363 -6.087 -10.926 1.00 97.06 365 ASP A N 1
ATOM 2939 C CA . ASP A 1 365 ? 8.359 -5.378 -12.210 1.00 97.06 365 ASP A CA 1
ATOM 2940 C C . ASP A 1 365 ? 7.957 -6.265 -13.405 1.00 97.06 365 ASP A C 1
ATOM 2942 O O . ASP A 1 365 ? 7.772 -5.748 -14.507 1.00 97.06 365 ASP A O 1
ATOM 2946 N N . TYR A 1 366 ? 7.784 -7.574 -13.195 1.00 96.81 366 TYR A N 1
ATOM 2947 C CA . TYR A 1 366 ? 7.251 -8.533 -14.169 1.00 96.81 366 TYR A CA 1
ATOM 2948 C C . TYR A 1 366 ? 5.866 -9.078 -13.797 1.00 96.81 366 TYR A C 1
ATOM 2950 O O . TYR A 1 366 ? 5.307 -9.892 -14.535 1.00 96.81 366 TYR A O 1
ATOM 2958 N N . ILE A 1 367 ? 5.289 -8.624 -12.679 1.00 95.94 367 ILE A N 1
ATOM 2959 C CA . ILE A 1 367 ? 3.880 -8.856 -12.356 1.00 95.94 367 ILE A CA 1
ATOM 2960 C C . ILE A 1 367 ? 3.047 -7.841 -13.133 1.00 95.94 367 ILE A C 1
ATOM 2962 O O . ILE A 1 367 ? 3.298 -6.635 -13.062 1.00 95.94 367 ILE A O 1
ATOM 2966 N N . TYR A 1 368 ? 2.024 -8.307 -13.851 1.00 93.31 368 TYR A N 1
ATOM 2967 C CA . TYR A 1 368 ? 1.118 -7.413 -14.572 1.00 93.31 368 TYR A CA 1
ATOM 2968 C C . TYR A 1 368 ? 0.493 -6.381 -13.616 1.00 93.31 368 TYR A C 1
ATOM 2970 O O . TYR A 1 368 ? -0.083 -6.745 -12.591 1.00 93.31 368 TYR A O 1
ATOM 2978 N N . GLN A 1 369 ? 0.613 -5.088 -13.939 1.00 93.38 369 GLN A N 1
ATOM 2979 C CA . GLN A 1 369 ? 0.380 -3.996 -12.985 1.00 93.38 369 GLN A CA 1
ATOM 2980 C C . GLN A 1 369 ? -0.954 -4.070 -12.214 1.00 93.38 369 GLN A C 1
ATOM 2982 O O . GLN A 1 369 ? -0.915 -3.898 -10.996 1.00 93.38 369 GLN A O 1
ATOM 2987 N N . PRO A 1 370 ? -2.117 -4.384 -12.826 1.00 91.50 370 PRO A N 1
ATOM 2988 C CA . PRO A 1 370 ? -3.365 -4.526 -12.071 1.00 91.50 370 PRO A CA 1
ATOM 2989 C C . PRO A 1 370 ? -3.295 -5.598 -10.974 1.00 91.50 370 PRO A C 1
ATOM 2991 O O . PRO A 1 370 ? -3.754 -5.365 -9.860 1.00 91.50 370 PRO A O 1
ATOM 2994 N N . PHE A 1 371 ? -2.665 -6.740 -11.262 1.00 93.75 371 PHE A N 1
ATOM 2995 C CA . PHE A 1 371 ? -2.477 -7.846 -10.316 1.00 93.75 371 PHE A CA 1
ATOM 2996 C C . PHE A 1 371 ? -1.523 -7.452 -9.183 1.00 93.75 371 PHE A C 1
ATOM 2998 O O . PHE A 1 371 ? -1.732 -7.830 -8.029 1.00 93.75 371 PHE A O 1
ATOM 3005 N N . ARG A 1 372 ? -0.508 -6.640 -9.497 1.00 95.38 372 ARG A N 1
ATOM 3006 C CA . ARG A 1 372 ? 0.419 -6.088 -8.505 1.00 95.38 372 ARG A CA 1
ATOM 3007 C C . ARG A 1 372 ? -0.251 -5.063 -7.589 1.00 95.38 372 ARG A C 1
ATOM 3009 O O . ARG A 1 372 ? -0.046 -5.110 -6.383 1.00 95.38 372 ARG A O 1
ATOM 3016 N N . TRP A 1 373 ? -1.067 -4.158 -8.129 1.00 94.69 373 TRP A N 1
ATOM 3017 C CA . TRP A 1 373 ? -1.803 -3.184 -7.314 1.00 94.69 373 TRP A CA 1
ATOM 3018 C C . TRP A 1 373 ? -2.884 -3.846 -6.452 1.00 94.69 373 TRP A C 1
ATOM 3020 O O . TRP A 1 373 ? -3.098 -3.398 -5.331 1.00 94.69 373 TRP A O 1
ATOM 3030 N N . MET A 1 374 ? -3.513 -4.935 -6.914 1.00 94.50 374 MET A N 1
ATOM 3031 C CA . MET A 1 374 ? -4.392 -5.771 -6.079 1.00 94.50 374 MET A CA 1
ATOM 3032 C C . MET A 1 374 ? -3.629 -6.375 -4.890 1.00 94.50 374 MET A C 1
ATOM 3034 O O . MET A 1 374 ? -4.110 -6.331 -3.758 1.00 94.50 374 MET A O 1
ATOM 3038 N N . GLN A 1 375 ? -2.419 -6.889 -5.129 1.00 94.56 375 GLN A N 1
ATOM 3039 C CA . GLN A 1 375 ? -1.560 -7.423 -4.072 1.00 94.56 375 GLN A CA 1
ATOM 3040 C C . GLN A 1 375 ? -1.163 -6.326 -3.069 1.00 94.56 375 GLN A C 1
ATOM 3042 O O . GLN A 1 375 ? -1.388 -6.494 -1.870 1.00 94.56 375 GLN A O 1
ATOM 3047 N N . GLU A 1 376 ? -0.687 -5.171 -3.548 1.00 94.88 376 GLU A N 1
ATOM 3048 C CA . GLU A 1 376 ? -0.361 -4.012 -2.705 1.00 94.88 376 GLU A CA 1
ATOM 3049 C C . GLU A 1 376 ? -1.574 -3.553 -1.884 1.00 94.88 376 GLU A C 1
ATOM 3051 O O . GLU A 1 376 ? -1.445 -3.269 -0.693 1.00 94.88 376 GLU A O 1
ATOM 3056 N N . TRP A 1 377 ? -2.761 -3.521 -2.492 1.00 94.19 377 TRP A N 1
ATOM 3057 C CA . TRP A 1 377 ? -4.012 -3.176 -1.821 1.00 94.19 377 TRP A CA 1
ATOM 3058 C C . TRP A 1 377 ? -4.305 -4.126 -0.657 1.00 94.19 377 TRP A C 1
ATOM 3060 O O . TRP A 1 377 ? -4.552 -3.670 0.459 1.00 94.19 377 TRP A O 1
ATOM 3070 N N . SER A 1 378 ? -4.179 -5.436 -0.881 1.00 93.44 378 SER A N 1
ATOM 3071 C CA . SER A 1 378 ? -4.437 -6.452 0.144 1.00 93.44 378 SER A CA 1
ATOM 3072 C C . SER A 1 378 ? -3.436 -6.403 1.304 1.00 93.44 378 SER A C 1
ATOM 3074 O O . SER A 1 378 ? -3.823 -6.514 2.468 1.00 93.44 378 SER A O 1
ATOM 3076 N N . GLU A 1 379 ? -2.154 -6.156 1.017 1.00 92.19 379 GLU A N 1
ATOM 3077 C CA . GLU A 1 379 ? -1.114 -6.027 2.042 1.00 92.19 379 GLU A CA 1
ATOM 3078 C C . GLU A 1 379 ? -1.302 -4.745 2.866 1.00 92.19 379 GLU A C 1
ATOM 3080 O O . GLU A 1 379 ? -1.142 -4.770 4.087 1.00 92.19 379 GLU A O 1
ATOM 3085 N N . ASN A 1 380 ? -1.716 -3.638 2.238 1.00 91.56 380 ASN A N 1
ATOM 3086 C CA . ASN A 1 380 ? -2.061 -2.407 2.954 1.00 91.56 380 ASN A CA 1
ATOM 3087 C C . ASN A 1 380 ? -3.320 -2.580 3.814 1.00 91.56 380 ASN A C 1
ATOM 3089 O O . ASN A 1 380 ? -3.332 -2.125 4.959 1.00 91.56 380 ASN A O 1
ATOM 3093 N N . PHE A 1 381 ? -4.348 -3.273 3.311 1.00 91.81 381 PHE A N 1
ATOM 3094 C CA . PHE A 1 381 ? -5.538 -3.578 4.106 1.00 91.81 381 PHE A CA 1
ATOM 3095 C C . PHE A 1 381 ? -5.189 -4.423 5.332 1.00 91.81 381 PHE A C 1
ATOM 3097 O O . PHE A 1 381 ? -5.610 -4.117 6.442 1.00 91.81 381 PHE A O 1
ATOM 3104 N N . CYS A 1 382 ? -4.347 -5.442 5.155 1.00 90.25 382 CYS A N 1
ATOM 3105 C CA . CYS A 1 382 ? -3.858 -6.281 6.243 1.00 90.25 382 CYS A CA 1
ATOM 3106 C C . CYS A 1 382 ? -3.118 -5.468 7.320 1.00 90.25 382 CYS A C 1
ATOM 3108 O O . CYS A 1 382 ? -3.351 -5.658 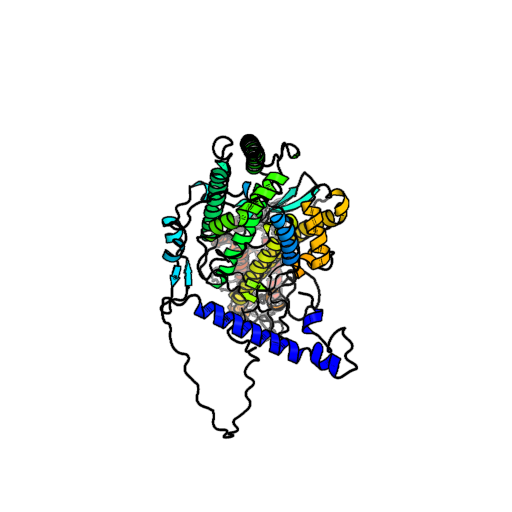8.516 1.00 90.25 382 CYS A O 1
ATOM 3110 N N . LYS A 1 383 ? -2.251 -4.526 6.918 1.00 88.38 383 LYS A N 1
ATOM 3111 C CA . LYS A 1 383 ? -1.552 -3.617 7.846 1.00 88.38 383 LYS A CA 1
ATOM 3112 C C . LYS A 1 383 ? -2.542 -2.745 8.619 1.00 88.38 383 LYS A C 1
ATOM 3114 O O . LYS A 1 383 ? -2.441 -2.658 9.841 1.00 88.38 383 LYS A O 1
ATOM 3119 N N . LEU A 1 384 ? -3.536 -2.189 7.931 1.00 88.50 384 LEU A N 1
ATOM 3120 C CA . LEU A 1 384 ? -4.599 -1.397 8.546 1.00 88.50 384 LEU A CA 1
ATOM 3121 C C . LEU A 1 384 ? -5.425 -2.216 9.545 1.00 88.50 384 LEU A C 1
ATOM 3123 O O . LEU A 1 384 ? -5.640 -1.768 10.667 1.00 88.50 384 LEU A O 1
ATOM 3127 N N . LEU A 1 385 ? -5.836 -3.432 9.181 1.00 89.69 385 LEU A N 1
ATOM 3128 C CA . LEU A 1 385 ? -6.562 -4.333 10.075 1.00 89.69 385 LEU A CA 1
ATOM 3129 C C . LEU A 1 385 ? -5.751 -4.652 11.334 1.00 89.69 385 LEU A C 1
ATOM 3131 O O . LEU A 1 385 ? -6.299 -4.607 12.430 1.00 89.69 385 LEU A O 1
ATOM 3135 N N . ASN A 1 386 ? -4.445 -4.905 11.206 1.00 87.88 386 ASN A N 1
ATOM 3136 C CA . ASN A 1 386 ? -3.564 -5.107 12.359 1.00 87.88 386 ASN A CA 1
ATOM 3137 C C . ASN A 1 386 ? -3.497 -3.869 13.273 1.00 87.88 386 ASN A C 1
ATOM 3139 O O . ASN A 1 386 ? -3.444 -4.013 14.493 1.00 87.88 386 ASN A O 1
ATOM 3143 N N . GLU A 1 387 ? -3.499 -2.655 12.714 1.00 87.19 387 GLU A N 1
ATOM 3144 C CA . GLU A 1 387 ? -3.567 -1.417 13.504 1.00 87.19 387 GLU A CA 1
ATOM 3145 C C . GLU A 1 387 ? -4.933 -1.256 14.194 1.00 87.19 387 GLU A C 1
ATOM 3147 O O . GLU A 1 387 ? -4.971 -0.894 15.370 1.00 87.19 387 GLU A O 1
ATOM 3152 N N . GLN A 1 388 ? -6.036 -1.600 13.517 1.00 90.38 388 GLN A N 1
ATOM 3153 C CA . GLN A 1 388 ? -7.376 -1.612 14.115 1.00 90.38 388 GLN A CA 1
ATOM 3154 C C . GLN A 1 388 ? -7.476 -2.632 15.257 1.00 90.38 388 GLN A C 1
ATOM 3156 O O . GLN A 1 388 ? -7.984 -2.291 16.318 1.00 90.38 388 GLN A O 1
ATOM 3161 N N . MET A 1 389 ? -6.926 -3.845 15.110 1.00 90.88 389 MET A N 1
ATOM 3162 C CA . MET A 1 389 ? -6.922 -4.836 16.199 1.00 90.88 389 MET A CA 1
ATOM 3163 C C . MET A 1 389 ? -6.223 -4.304 17.459 1.00 90.88 389 MET A C 1
ATOM 3165 O O . MET A 1 389 ? -6.754 -4.455 18.553 1.00 90.88 389 MET A O 1
ATOM 3169 N N . LYS A 1 390 ? -5.087 -3.604 17.324 1.00 89.75 390 LYS A N 1
ATOM 3170 C CA . LYS A 1 390 ? -4.405 -2.966 18.470 1.00 89.75 390 LYS A CA 1
ATOM 3171 C C . LYS A 1 390 ? -5.254 -1.872 19.127 1.00 89.75 390 LYS A C 1
ATOM 3173 O O . LYS A 1 390 ? -5.199 -1.689 20.345 1.00 89.75 390 LYS A O 1
ATOM 3178 N N . GLN A 1 391 ? -6.025 -1.128 18.330 1.00 89.88 391 GLN A N 1
ATOM 3179 C CA . GLN A 1 391 ? -6.965 -0.132 18.851 1.00 89.88 391 GLN A CA 1
ATOM 3180 C C . GLN A 1 391 ? -8.110 -0.809 19.607 1.00 89.88 391 GLN A C 1
ATOM 3182 O O . GLN A 1 391 ? -8.384 -0.405 20.732 1.00 89.88 391 GLN A O 1
ATOM 3187 N N . PHE A 1 392 ? -8.686 -1.895 19.085 1.00 90.62 392 PHE A N 1
ATOM 3188 C CA . PHE A 1 392 ? -9.657 -2.713 19.815 1.00 90.62 392 PHE A CA 1
ATOM 3189 C C . PHE A 1 392 ? -9.093 -3.260 21.138 1.00 90.62 392 PHE A C 1
ATOM 3191 O O . PHE A 1 392 ? -9.741 -3.131 22.175 1.00 90.62 392 PHE A O 1
ATOM 3198 N N . GLU A 1 393 ? -7.875 -3.812 21.145 1.00 89.50 393 GLU A N 1
ATOM 3199 C CA . GLU A 1 393 ? -7.205 -4.291 22.368 1.00 89.50 393 GLU A CA 1
ATOM 3200 C C . GLU A 1 393 ? -7.067 -3.200 23.437 1.00 89.50 393 GLU A C 1
ATOM 3202 O O . GLU A 1 393 ? -7.144 -3.495 24.628 1.00 89.50 393 GLU A O 1
ATOM 3207 N N . THR A 1 394 ? -6.880 -1.945 23.021 1.00 88.81 394 THR A N 1
ATOM 3208 C CA . THR A 1 394 ? -6.698 -0.806 23.929 1.00 88.81 394 THR A CA 1
ATOM 3209 C C . THR A 1 394 ? -8.035 -0.205 24.366 1.00 88.81 394 THR A C 1
ATOM 3211 O O . THR A 1 394 ? -8.261 0.009 25.554 1.00 88.81 394 THR A O 1
ATOM 3214 N N . GLU A 1 395 ? -8.930 0.071 23.417 1.00 87.50 395 GLU A N 1
ATOM 3215 C CA . GLU A 1 395 ? -10.171 0.823 23.636 1.00 87.50 395 GLU A CA 1
ATOM 3216 C C . GLU A 1 395 ? -11.323 -0.054 24.150 1.00 87.50 395 GLU A C 1
ATOM 3218 O O . GLU A 1 395 ? -12.218 0.459 24.818 1.00 87.50 395 GLU A O 1
ATOM 3223 N N . CYS A 1 396 ? -11.299 -1.366 23.889 1.00 86.00 396 CYS A N 1
ATOM 3224 C CA . CYS A 1 396 ? -12.347 -2.308 24.301 1.00 86.00 396 CYS A CA 1
ATOM 3225 C C . CYS A 1 396 ? -11.944 -3.239 25.457 1.00 86.00 396 CYS A C 1
ATOM 3227 O O . CYS A 1 396 ? -12.755 -4.070 25.862 1.00 86.00 396 CYS A O 1
ATOM 3229 N N . LYS A 1 397 ? -10.732 -3.103 26.017 1.00 81.94 397 LYS A N 1
ATOM 3230 C CA . LYS A 1 397 ? -10.166 -4.004 27.045 1.00 81.94 397 LYS A CA 1
ATOM 3231 C C . LYS A 1 397 ? -11.104 -4.284 28.227 1.00 81.94 397 LYS A C 1
ATOM 3233 O O . LYS A 1 397 ? -11.225 -5.426 28.674 1.00 81.94 397 LYS A O 1
ATOM 3238 N N . ASP A 1 398 ? -11.749 -3.229 28.716 1.00 75.00 398 ASP A N 1
ATOM 3239 C CA . ASP A 1 398 ? -12.564 -3.258 29.934 1.00 75.00 398 ASP A CA 1
ATOM 3240 C C . ASP A 1 398 ? -14.063 -3.421 29.643 1.00 75.00 398 ASP A C 1
ATOM 3242 O O . ASP A 1 398 ? -14.865 -3.520 30.570 1.00 75.00 398 ASP A O 1
ATOM 3246 N N . CYS A 1 399 ? -14.463 -3.454 28.366 1.00 76.50 399 CYS A N 1
ATOM 3247 C CA . CYS A 1 399 ? -15.866 -3.549 27.984 1.00 76.50 399 CYS A CA 1
ATOM 3248 C C . CYS A 1 399 ? -16.285 -5.017 27.848 1.00 76.50 399 CYS A C 1
ATOM 3250 O O . CYS A 1 399 ? -16.169 -5.617 26.780 1.00 76.50 399 CYS A O 1
ATOM 3252 N N . LYS A 1 400 ? -16.728 -5.612 28.962 1.00 68.62 400 LYS A N 1
ATOM 3253 C CA . LYS A 1 400 ? -17.135 -7.022 29.038 1.00 68.62 400 LYS A CA 1
ATOM 3254 C C . LYS A 1 400 ? -18.599 -7.167 29.439 1.00 68.62 400 LYS A C 1
ATOM 3256 O O . LYS A 1 400 ? -19.119 -6.407 30.256 1.00 68.62 400 LYS A O 1
ATOM 3261 N N . LYS A 1 401 ? -19.235 -8.197 28.882 1.00 60.69 401 LYS A N 1
ATOM 3262 C CA . LYS A 1 401 ? -20.592 -8.621 29.221 1.00 60.69 401 LYS A CA 1
ATOM 3263 C C . LYS A 1 401 ? -20.532 -9.617 30.385 1.00 60.69 401 LYS A C 1
ATOM 3265 O O . LYS A 1 401 ? -20.075 -10.739 30.191 1.00 60.69 401 LYS A O 1
ATOM 3270 N N . ASN A 1 402 ? -21.016 -9.233 31.567 1.00 55.41 402 ASN A N 1
ATOM 3271 C CA . ASN A 1 402 ? -21.257 -10.157 32.682 1.00 55.41 402 ASN A CA 1
ATOM 3272 C C . ASN A 1 402 ? -22.764 -10.218 32.947 1.00 55.41 402 ASN A C 1
ATOM 3274 O O . ASN A 1 402 ? -23.377 -9.190 33.207 1.00 55.41 402 ASN A O 1
ATOM 3278 N N . ASN A 1 403 ? -23.374 -11.407 32.889 1.00 49.34 403 ASN A N 1
ATOM 3279 C CA . ASN A 1 403 ? -24.802 -11.606 33.195 1.00 49.34 403 ASN A CA 1
ATOM 3280 C C . ASN A 1 403 ? -25.747 -10.601 32.495 1.00 49.34 403 ASN A C 1
ATOM 3282 O O . ASN A 1 403 ? -26.643 -10.048 33.121 1.00 49.34 403 ASN A O 1
ATOM 3286 N N . ASN A 1 404 ? -25.542 -10.356 31.194 1.00 50.69 404 ASN A N 1
ATOM 3287 C CA . ASN A 1 404 ? -26.295 -9.384 30.378 1.00 50.69 404 ASN A CA 1
ATOM 3288 C C . ASN A 1 404 ? -26.145 -7.900 30.758 1.00 50.69 404 ASN A C 1
ATOM 3290 O O . ASN A 1 404 ? -26.763 -7.064 30.105 1.00 50.69 404 ASN A O 1
ATOM 3294 N N . GLN A 1 405 ? -25.282 -7.556 31.714 1.00 52.78 405 GLN A N 1
ATOM 3295 C CA . GLN A 1 405 ? -24.931 -6.177 32.039 1.00 52.78 405 GLN A CA 1
ATOM 3296 C C . GLN A 1 405 ? -23.482 -5.880 31.637 1.00 52.78 405 GLN A C 1
ATOM 3298 O O . GLN A 1 405 ? -22.565 -6.684 31.836 1.00 52.78 405 GLN A O 1
ATOM 3303 N N . CYS A 1 406 ? -23.269 -4.706 31.050 1.00 59.78 406 CYS A N 1
ATOM 3304 C CA . CYS A 1 406 ? -21.932 -4.192 30.785 1.00 59.78 406 CYS A CA 1
ATOM 3305 C C . CYS A 1 406 ? -21.334 -3.709 32.108 1.00 59.78 406 CYS A C 1
ATOM 3307 O O . CYS A 1 406 ? -21.816 -2.733 32.682 1.00 59.78 406 CYS A O 1
ATOM 3309 N N . THR A 1 407 ? -20.293 -4.374 32.613 1.00 57.00 407 THR A N 1
ATOM 3310 C CA . THR A 1 407 ? -19.584 -3.894 33.808 1.00 57.00 407 THR A CA 1
ATOM 3311 C C . THR A 1 407 ? -18.912 -2.565 33.480 1.00 57.00 407 THR A C 1
ATOM 3313 O O . THR A 1 407 ? -17.995 -2.526 32.660 1.00 57.00 407 THR A O 1
ATOM 3316 N N . GLN A 1 408 ? -19.384 -1.464 34.063 1.00 56.69 408 GLN A N 1
ATOM 3317 C CA . GLN A 1 408 ? -18.894 -0.138 33.703 1.00 56.69 408 GLN A CA 1
ATOM 3318 C C . GLN A 1 408 ? -17.619 0.264 34.450 1.00 56.69 408 GLN A C 1
ATOM 3320 O O . GLN A 1 408 ? -17.613 0.385 35.670 1.00 56.69 408 GLN A O 1
ATOM 3325 N N . ASN A 1 409 ? -16.613 0.642 33.654 1.00 54.59 409 ASN A N 1
ATOM 3326 C CA . ASN A 1 409 ? -16.201 2.046 33.554 1.00 54.59 409 ASN A CA 1
ATOM 3327 C C . ASN A 1 409 ? -16.849 2.646 32.283 1.00 54.59 409 ASN A C 1
ATOM 3329 O O . ASN A 1 409 ? -16.394 2.369 31.171 1.00 54.59 409 ASN A O 1
ATOM 3333 N N . GLY A 1 410 ? -17.922 3.439 32.416 1.00 61.22 410 GLY A N 1
ATOM 3334 C CA . GLY A 1 410 ? -18.755 3.907 31.289 1.00 61.22 410 GLY A CA 1
ATOM 3335 C C . GLY A 1 410 ? -18.018 4.679 30.183 1.00 61.22 410 GLY A C 1
ATOM 3336 O O . GLY A 1 410 ? -18.422 4.645 29.017 1.00 61.22 410 GLY A O 1
ATOM 3337 N N . GLU A 1 411 ? -16.888 5.318 30.500 1.00 66.19 411 GLU A N 1
ATOM 3338 C CA . GLU A 1 411 ? -16.082 6.057 29.520 1.00 66.19 411 GLU A CA 1
ATOM 3339 C C . GLU A 1 411 ? -15.331 5.132 28.538 1.00 66.19 411 GLU A C 1
ATOM 3341 O O . GLU A 1 411 ? -15.282 5.414 27.337 1.00 66.19 411 GLU A O 1
ATOM 3346 N N . ASN A 1 412 ? -14.799 3.994 29.007 1.00 67.12 412 ASN A N 1
ATOM 3347 C CA . ASN A 1 412 ? -14.037 3.060 28.163 1.00 67.12 412 ASN A CA 1
ATOM 3348 C C . ASN A 1 412 ? -14.955 2.310 27.185 1.00 67.12 412 ASN A C 1
ATOM 3350 O O . ASN A 1 412 ? -14.653 2.235 25.995 1.00 67.12 412 ASN A O 1
ATOM 3354 N N . CYS A 1 413 ? -16.134 1.862 27.630 1.00 76.56 413 CYS A N 1
ATOM 3355 C CA . CYS A 1 413 ? -17.130 1.275 26.723 1.00 76.56 413 CYS A CA 1
ATOM 3356 C C . CYS A 1 413 ? -17.632 2.274 25.664 1.00 76.56 413 CYS A C 1
ATOM 3358 O O . CYS A 1 413 ? -17.886 1.892 24.522 1.00 76.56 413 CYS A O 1
ATOM 3360 N N . THR A 1 414 ? -17.711 3.569 25.993 1.00 77.12 414 THR A N 1
ATOM 3361 C CA . THR A 1 414 ? -18.063 4.607 25.009 1.00 77.12 414 THR A CA 1
ATOM 3362 C C . THR A 1 414 ? -16.993 4.742 23.918 1.00 77.12 414 THR A C 1
ATOM 3364 O O . THR A 1 414 ? -17.331 4.862 22.736 1.00 77.12 414 THR A O 1
ATOM 3367 N N . LYS A 1 415 ? -15.701 4.683 24.280 1.00 83.94 415 LYS A N 1
ATOM 3368 C CA . LYS A 1 415 ? -14.583 4.661 23.315 1.00 83.94 415 LYS A CA 1
ATOM 3369 C C . LYS A 1 415 ? -14.666 3.428 22.415 1.00 83.94 415 LYS A C 1
ATOM 3371 O O . LYS A 1 415 ? -14.719 3.592 21.198 1.00 83.94 415 LYS A O 1
ATOM 3376 N N . CYS A 1 416 ? -14.837 2.242 23.004 1.00 86.25 416 CYS A N 1
ATOM 3377 C CA . CYS A 1 416 ? -15.036 0.997 22.262 1.00 86.25 416 CYS A CA 1
ATOM 3378 C C . CYS A 1 416 ? -16.186 1.093 21.245 1.00 86.25 416 CYS A C 1
ATOM 3380 O O . CYS A 1 416 ? -15.989 0.825 20.062 1.00 86.25 416 CYS A O 1
ATOM 3382 N N . LYS A 1 417 ? -17.371 1.567 21.652 1.00 83.19 417 LYS A N 1
ATOM 3383 C CA . LYS A 1 417 ? -18.533 1.707 20.757 1.00 83.19 417 LYS A CA 1
ATOM 3384 C C . LYS A 1 417 ? -18.268 2.670 19.596 1.00 83.19 417 LYS A C 1
ATOM 3386 O O . LYS A 1 417 ? -18.623 2.387 18.448 1.00 83.19 417 LYS A O 1
ATOM 3391 N N . ASN A 1 418 ? -17.610 3.797 19.874 1.00 84.06 418 ASN A N 1
ATOM 3392 C CA . ASN A 1 418 ? -17.190 4.735 18.835 1.00 84.06 418 ASN A CA 1
ATOM 3393 C C . ASN A 1 418 ? -16.181 4.098 17.869 1.00 84.06 418 ASN A C 1
ATOM 3395 O O . ASN A 1 418 ? -16.283 4.313 16.659 1.00 84.06 418 ASN A O 1
ATOM 3399 N N . HIS A 1 419 ? -15.247 3.297 18.382 1.00 88.44 419 HIS A N 1
ATOM 3400 C CA . HIS A 1 419 ? -14.296 2.545 17.573 1.00 88.44 419 HIS A CA 1
ATOM 3401 C C . HIS A 1 419 ? -14.995 1.500 16.695 1.00 88.44 419 HIS A C 1
ATOM 3403 O O . HIS A 1 419 ? -14.792 1.507 15.484 1.00 88.44 419 HIS A O 1
ATOM 3409 N N . CYS A 1 420 ? -15.922 0.705 17.244 1.00 88.31 420 CYS A N 1
ATOM 3410 C CA . CYS A 1 420 ? -16.738 -0.248 16.483 1.00 88.31 420 CYS A CA 1
ATOM 3411 C C . CYS A 1 420 ? -17.493 0.434 15.328 1.00 88.31 420 CYS A C 1
ATOM 3413 O O . CYS A 1 420 ? -17.516 -0.078 14.207 1.00 88.31 420 CYS A O 1
ATOM 3415 N N . LYS A 1 421 ? -18.068 1.625 15.565 1.00 85.19 421 LYS A N 1
ATOM 3416 C CA . LYS A 1 421 ? -18.753 2.407 14.521 1.00 85.19 421 LYS A CA 1
ATOM 3417 C C . LYS A 1 421 ? -17.796 2.861 13.413 1.00 85.19 421 LYS A C 1
ATOM 3419 O O . LYS A 1 421 ? -18.141 2.749 12.238 1.00 85.19 421 LYS A O 1
ATOM 3424 N N . LYS A 1 422 ? -16.610 3.363 13.773 1.00 86.94 422 LYS A N 1
ATOM 3425 C CA . LYS A 1 422 ? -15.576 3.767 12.802 1.00 86.94 422 LYS A CA 1
ATOM 3426 C C . LYS A 1 422 ? -15.061 2.571 12.004 1.00 86.94 422 LYS A C 1
ATOM 3428 O O . LYS A 1 422 ? -14.963 2.656 10.785 1.00 86.94 422 LYS A O 1
ATOM 3433 N N . TYR A 1 423 ? -14.804 1.450 12.674 1.00 88.44 423 TYR A N 1
ATOM 3434 C CA . TYR A 1 423 ? -14.367 0.210 12.043 1.00 88.44 423 TYR A CA 1
ATOM 3435 C C . TYR A 1 423 ? -15.387 -0.286 11.013 1.00 88.44 423 TYR A C 1
ATOM 3437 O O . TYR A 1 423 ? -15.016 -0.604 9.889 1.00 88.44 423 TYR A O 1
ATOM 3445 N N . LYS A 1 424 ? -16.683 -0.261 11.346 1.00 87.06 424 LYS A N 1
ATOM 3446 C CA . LYS A 1 424 ? -17.770 -0.583 10.411 1.00 87.06 424 LYS A CA 1
ATOM 3447 C C . LYS A 1 424 ? -17.752 0.289 9.151 1.00 87.06 424 LYS A C 1
ATOM 3449 O O . LYS A 1 424 ? -17.833 -0.232 8.042 1.00 87.06 424 LYS A O 1
ATOM 3454 N N . GLN A 1 425 ? -17.613 1.606 9.305 1.00 84.06 425 GLN A N 1
ATOM 3455 C CA . GLN A 1 425 ? -17.514 2.524 8.161 1.00 84.06 425 GLN A CA 1
ATOM 3456 C C . GLN A 1 425 ? -16.286 2.208 7.298 1.00 84.06 425 GLN A C 1
ATOM 3458 O O . GLN A 1 425 ? -16.393 2.103 6.077 1.00 84.06 425 GLN A O 1
ATOM 3463 N N . LEU A 1 426 ? -15.143 1.963 7.940 1.00 87.19 426 LEU A N 1
ATOM 3464 C CA . LEU A 1 426 ? -13.911 1.573 7.265 1.00 87.19 426 LEU A CA 1
ATOM 3465 C C . LEU A 1 426 ? -14.082 0.265 6.473 1.00 87.19 426 LEU A C 1
ATOM 3467 O O . LEU A 1 426 ? -13.690 0.195 5.311 1.00 87.19 426 LEU A O 1
ATOM 3471 N N . MET A 1 427 ? -14.702 -0.764 7.057 1.00 88.62 427 MET A N 1
ATOM 3472 C CA . MET A 1 427 ? -14.948 -2.039 6.370 1.00 88.62 427 MET A CA 1
ATOM 3473 C C . MET A 1 427 ? -15.824 -1.860 5.128 1.00 88.62 427 MET A C 1
ATOM 3475 O O . MET A 1 427 ? -15.513 -2.426 4.079 1.00 88.62 427 MET A O 1
ATOM 3479 N N . GLN A 1 428 ? -16.871 -1.036 5.210 1.00 85.75 428 GLN A N 1
ATOM 3480 C CA . GLN A 1 428 ? -17.730 -0.724 4.065 1.00 85.75 428 GLN A CA 1
ATOM 3481 C C . GLN A 1 428 ? -16.949 -0.057 2.923 1.00 85.75 428 GLN A C 1
ATOM 3483 O O . GLN A 1 428 ? -17.098 -0.444 1.762 1.00 85.75 428 GLN A O 1
ATOM 3488 N N . GLU A 1 429 ? -16.076 0.905 3.230 1.00 86.81 429 GLU A N 1
ATOM 3489 C CA . GLU A 1 429 ? -15.240 1.568 2.224 1.00 86.81 429 GLU A CA 1
ATOM 3490 C C . GLU A 1 429 ? -14.298 0.595 1.506 1.00 86.81 429 GLU A C 1
ATOM 3492 O O . GLU A 1 429 ? -14.195 0.626 0.276 1.00 86.81 429 GLU A O 1
ATOM 3497 N N . TRP A 1 430 ? -13.624 -0.283 2.253 1.00 91.44 430 TRP A N 1
ATOM 3498 C CA . TRP A 1 430 ? -12.698 -1.263 1.681 1.00 91.44 430 TRP A CA 1
ATOM 3499 C C . TRP A 1 430 ? -13.431 -2.376 0.926 1.00 91.44 430 TRP A C 1
ATOM 3501 O O . TRP A 1 430 ? -12.956 -2.802 -0.126 1.00 91.44 430 TRP A O 1
ATOM 3511 N N . LYS A 1 431 ? -14.622 -2.786 1.372 1.00 90.94 431 LYS A N 1
ATOM 3512 C CA . LYS A 1 431 ? -15.465 -3.743 0.640 1.00 90.94 431 LYS A CA 1
ATOM 3513 C C . LYS A 1 431 ? -15.892 -3.188 -0.722 1.00 90.94 431 LYS A C 1
ATOM 3515 O O . LYS A 1 431 ? -15.713 -3.855 -1.734 1.00 90.94 431 LYS A O 1
ATOM 3520 N N . ASN A 1 432 ? -16.289 -1.914 -0.780 1.00 88.62 432 ASN A N 1
ATOM 3521 C CA . ASN A 1 432 ? -16.597 -1.238 -2.046 1.00 88.62 432 ASN A CA 1
ATOM 3522 C C . ASN A 1 432 ? -15.393 -1.176 -3.008 1.00 88.62 432 ASN A C 1
ATOM 3524 O O . ASN A 1 432 ? -15.562 -1.156 -4.229 1.00 88.62 432 ASN A O 1
ATOM 3528 N N . GLN A 1 433 ? -14.165 -1.085 -2.486 1.00 91.56 433 GLN A N 1
ATOM 3529 C CA . GLN A 1 433 ? -12.953 -1.158 -3.310 1.00 91.56 433 GLN A CA 1
ATOM 3530 C C . GLN A 1 433 ? -12.695 -2.591 -3.785 1.00 91.56 433 GLN A C 1
ATOM 3532 O O . GLN A 1 433 ? -12.370 -2.787 -4.955 1.00 91.56 433 GLN A O 1
ATOM 3537 N N . MET A 1 434 ? -12.893 -3.578 -2.910 1.00 91.56 434 MET A N 1
ATOM 3538 C CA . MET A 1 434 ? -12.760 -4.997 -3.229 1.00 91.56 434 MET A CA 1
ATOM 3539 C C . MET A 1 434 ? -13.698 -5.423 -4.361 1.00 91.56 434 MET A C 1
ATOM 3541 O O . MET A 1 434 ? -13.254 -6.086 -5.296 1.00 91.56 434 MET A O 1
ATOM 3545 N N . ASP A 1 435 ? -14.950 -4.964 -4.346 1.00 89.88 435 ASP A N 1
ATOM 3546 C CA . ASP A 1 435 ? -15.918 -5.239 -5.414 1.00 89.88 435 ASP A CA 1
ATOM 3547 C C . ASP A 1 435 ? -15.407 -4.732 -6.776 1.00 89.88 435 ASP A C 1
ATOM 3549 O O . ASP A 1 435 ? -15.397 -5.466 -7.766 1.00 89.88 435 ASP A O 1
ATOM 3553 N N . LYS A 1 436 ? -14.841 -3.517 -6.818 1.00 90.19 436 LYS A N 1
ATOM 3554 C CA . LYS A 1 436 ? -14.238 -2.947 -8.041 1.00 90.19 436 LYS A CA 1
ATOM 3555 C C . LYS A 1 436 ? -13.012 -3.730 -8.519 1.00 90.19 436 LYS A C 1
ATOM 3557 O O . LYS A 1 436 ? -12.801 -3.882 -9.728 1.00 90.19 436 LYS A O 1
ATOM 3562 N N . LEU A 1 437 ? -12.186 -4.213 -7.589 1.00 91.19 437 LEU A N 1
ATOM 3563 C CA . LEU A 1 437 ? -11.052 -5.081 -7.910 1.00 91.19 437 LEU A CA 1
ATOM 3564 C C . LEU A 1 437 ? -11.532 -6.437 -8.441 1.00 91.19 437 LEU A C 1
ATOM 3566 O O . LEU A 1 437 ? -10.957 -6.934 -9.409 1.00 91.19 437 LEU A O 1
ATOM 3570 N N . SER A 1 438 ? -12.607 -6.990 -7.876 1.00 91.12 438 SER A N 1
ATOM 3571 C CA . SER A 1 438 ? -13.248 -8.230 -8.328 1.00 91.12 438 SER A CA 1
ATOM 3572 C C . SER A 1 438 ? -13.755 -8.110 -9.763 1.00 91.12 438 SER A C 1
ATOM 3574 O O . SER A 1 438 ? -13.438 -8.958 -10.602 1.00 91.12 438 SER A O 1
ATOM 3576 N N . ASP A 1 439 ? -14.441 -7.016 -10.091 1.00 88.25 439 ASP A N 1
ATOM 3577 C CA . ASP A 1 439 ? -14.907 -6.743 -11.454 1.00 88.25 439 ASP A CA 1
ATOM 3578 C C . ASP A 1 439 ? -13.743 -6.619 -12.442 1.00 88.25 439 ASP A C 1
ATOM 3580 O O . ASP A 1 439 ? -13.763 -7.206 -13.527 1.00 88.25 439 ASP A O 1
ATOM 3584 N N . THR A 1 440 ? -12.683 -5.905 -12.051 1.00 86.94 440 THR A N 1
ATOM 3585 C CA . THR A 1 440 ? -11.475 -5.760 -12.875 1.00 86.94 440 THR A CA 1
ATOM 3586 C C . THR A 1 440 ? -10.774 -7.098 -13.090 1.00 86.94 440 THR A C 1
ATOM 3588 O O . THR A 1 440 ? -10.354 -7.401 -14.207 1.00 86.94 440 THR A O 1
ATOM 3591 N N . TYR A 1 441 ? -10.671 -7.919 -12.046 1.00 89.31 441 TYR A N 1
ATOM 3592 C CA . TYR A 1 441 ? -10.078 -9.248 -12.120 1.00 89.31 441 TYR A CA 1
ATOM 3593 C C . TYR A 1 441 ? -10.846 -10.145 -13.097 1.00 89.31 441 TYR A C 1
ATOM 3595 O O . TYR A 1 441 ? -10.256 -10.688 -14.034 1.00 89.31 441 TYR A O 1
ATOM 3603 N N . LYS A 1 442 ? -12.176 -10.226 -12.941 1.00 88.12 442 LYS A N 1
ATOM 3604 C CA . LYS A 1 442 ? -13.065 -10.980 -13.839 1.00 88.12 442 LYS A CA 1
ATOM 3605 C C . LYS A 1 442 ? -12.956 -10.495 -15.279 1.00 88.12 442 LYS A C 1
ATOM 3607 O O . LYS A 1 442 ? -12.886 -11.311 -16.193 1.00 88.12 442 LYS A O 1
ATOM 3612 N N . HIS A 1 443 ? -12.896 -9.181 -15.488 1.00 83.50 443 HIS A N 1
ATOM 3613 C CA . HIS A 1 443 ? -12.738 -8.609 -16.820 1.00 83.50 443 HIS A CA 1
ATOM 3614 C C . HIS A 1 443 ? -11.414 -9.017 -17.476 1.00 83.50 443 HIS A C 1
ATOM 3616 O O . HIS A 1 443 ? -11.406 -9.388 -18.649 1.00 83.50 443 HIS A O 1
ATOM 3622 N N . ILE A 1 444 ? -10.296 -8.972 -16.739 1.00 82.31 444 ILE A N 1
ATOM 3623 C CA . ILE A 1 444 ? -8.992 -9.379 -17.280 1.00 82.31 444 ILE A CA 1
ATOM 3624 C C . ILE A 1 444 ? -8.988 -10.875 -17.619 1.00 82.31 444 ILE A C 1
ATOM 3626 O O . ILE A 1 444 ? -8.521 -11.244 -18.695 1.00 82.31 444 ILE A O 1
ATOM 3630 N N . GLN A 1 445 ? -9.547 -11.714 -16.744 1.00 79.88 445 GLN A N 1
ATOM 3631 C CA . GLN A 1 445 ? -9.661 -13.157 -16.977 1.00 79.88 445 GLN A CA 1
ATOM 3632 C C . GLN A 1 445 ? -10.558 -13.476 -18.186 1.00 79.88 445 GLN A C 1
ATOM 3634 O O . GLN A 1 445 ? -10.175 -14.248 -19.063 1.00 79.88 445 GLN A O 1
ATOM 3639 N N . GLY A 1 446 ? -11.727 -12.834 -18.288 1.00 75.81 446 GLY A N 1
ATOM 3640 C CA . GLY A 1 446 ? -12.694 -13.065 -19.367 1.00 75.81 446 GLY A CA 1
ATOM 3641 C C . GLY A 1 446 ? -12.241 -12.571 -20.744 1.00 75.81 446 GLY A C 1
ATOM 3642 O O . GLY A 1 446 ? -12.690 -13.092 -21.760 1.00 75.81 446 GLY A O 1
ATOM 3643 N N . LYS A 1 447 ? -11.325 -11.597 -20.795 1.00 70.31 447 LYS A N 1
ATOM 3644 C CA . LYS A 1 447 ? -10.786 -11.029 -22.042 1.00 70.31 447 LYS A CA 1
ATOM 3645 C C . LYS A 1 447 ? -9.357 -11.463 -22.343 1.00 70.31 447 LYS A C 1
ATOM 3647 O O . LYS A 1 447 ? -8.670 -10.791 -23.108 1.00 70.31 447 LYS A O 1
ATOM 3652 N N . LEU A 1 448 ? -8.892 -12.583 -21.792 1.00 67.94 448 LEU A N 1
ATOM 3653 C CA . LEU A 1 448 ? -7.529 -13.072 -22.023 1.00 67.94 448 LEU A CA 1
ATOM 3654 C C . LEU A 1 448 ? -7.193 -13.226 -23.523 1.00 67.94 448 LEU A C 1
ATOM 3656 O O . LEU A 1 448 ? -6.077 -12.925 -23.947 1.00 67.94 448 LEU A O 1
ATOM 3660 N N . SER A 1 449 ? -8.176 -13.631 -24.333 1.00 62.78 449 SER A N 1
ATOM 3661 C CA . SER A 1 449 ? -8.069 -13.743 -25.794 1.00 62.78 449 SER A CA 1
ATOM 3662 C C . SER A 1 449 ? -8.003 -12.389 -26.517 1.00 62.78 449 SER A C 1
ATOM 3664 O O . SER A 1 449 ? -7.287 -12.280 -27.508 1.00 62.78 449 SER A O 1
ATOM 3666 N N . GLU A 1 450 ? -8.673 -11.345 -26.016 1.00 61.12 450 GLU A N 1
ATOM 3667 C CA . GLU A 1 450 ? -8.665 -9.980 -26.583 1.00 61.12 450 GLU A CA 1
ATOM 3668 C C . GLU A 1 450 ? -7.468 -9.139 -26.095 1.00 61.12 450 GLU A C 1
ATOM 3670 O O . GLU A 1 450 ? -6.923 -8.327 -26.838 1.00 61.12 450 GLU A O 1
ATOM 3675 N N . ILE A 1 451 ? -7.016 -9.347 -24.852 1.00 62.09 451 ILE A N 1
ATOM 3676 C CA . ILE A 1 451 ? -5.830 -8.706 -24.248 1.00 62.09 451 ILE A CA 1
ATOM 3677 C C . ILE A 1 451 ? -4.523 -9.254 -24.865 1.00 62.09 451 ILE A C 1
ATOM 3679 O O . ILE A 1 451 ? -3.442 -8.702 -24.651 1.00 62.09 451 ILE A O 1
ATOM 3683 N N . SER A 1 452 ? -4.627 -10.293 -25.700 1.00 52.69 452 SER A N 1
ATOM 3684 C CA . SER A 1 452 ? -3.531 -10.985 -26.388 1.00 52.69 452 SER A CA 1
ATOM 3685 C C . SER A 1 452 ? -2.649 -10.115 -27.296 1.00 52.69 452 SER A C 1
ATOM 3687 O O . SER A 1 452 ? -1.600 -10.591 -27.728 1.00 52.69 452 SER A O 1
ATOM 3689 N N . SER A 1 453 ? -3.008 -8.848 -27.546 1.00 56.75 453 SER A N 1
ATOM 3690 C CA . SER A 1 453 ? -2.167 -7.906 -28.296 1.00 56.75 453 SER A CA 1
ATOM 3691 C C . SER A 1 453 ? -0.871 -7.519 -27.570 1.00 56.75 453 SER A C 1
ATOM 3693 O O . SER A 1 453 ? 0.048 -7.010 -28.205 1.00 56.75 453 SER A O 1
ATOM 3695 N N . GLU A 1 454 ? -0.783 -7.723 -26.250 1.00 72.56 454 GLU A N 1
ATOM 3696 C CA . GLU A 1 454 ? 0.425 -7.452 -25.461 1.00 72.56 454 GLU A CA 1
ATOM 3697 C C . GLU A 1 454 ? 1.102 -8.769 -25.047 1.00 72.56 454 GLU A C 1
ATOM 3699 O O . GLU A 1 454 ? 0.688 -9.436 -24.096 1.00 72.56 454 GLU A O 1
ATOM 3704 N N . GLU A 1 455 ? 2.174 -9.143 -25.757 1.00 81.62 455 GLU A N 1
ATOM 3705 C CA . GLU A 1 455 ? 2.897 -10.415 -25.575 1.00 81.62 455 GLU A CA 1
ATOM 3706 C C . GLU A 1 455 ? 3.334 -10.654 -24.117 1.00 81.62 455 GLU A C 1
ATOM 3708 O O . GLU A 1 455 ? 3.243 -11.772 -23.607 1.00 81.62 455 GLU A O 1
ATOM 3713 N N . TYR A 1 456 ? 3.750 -9.593 -23.421 1.00 84.94 456 TYR A N 1
ATOM 3714 C CA . TYR A 1 456 ? 4.101 -9.630 -21.999 1.00 84.94 456 TYR A CA 1
ATOM 3715 C C . TYR A 1 456 ? 2.940 -10.097 -21.111 1.00 84.94 456 TYR A C 1
ATOM 3717 O O . TYR A 1 456 ? 3.128 -10.974 -20.268 1.00 84.94 456 TYR A O 1
ATOM 3725 N N . VAL A 1 457 ? 1.740 -9.541 -21.310 1.00 86.25 457 VAL A N 1
ATOM 3726 C CA . VAL A 1 457 ? 0.570 -9.852 -20.477 1.00 86.25 457 VAL A CA 1
ATOM 3727 C C . VAL A 1 457 ? 0.175 -11.312 -20.663 1.00 86.25 457 VAL A C 1
ATOM 3729 O O . VAL A 1 457 ? -0.058 -12.020 -19.685 1.00 86.25 457 VAL A O 1
ATOM 3732 N N . LYS A 1 458 ? 0.196 -11.793 -21.912 1.00 85.88 458 LYS A N 1
ATOM 3733 C CA . LYS A 1 458 ? -0.050 -13.202 -22.235 1.00 85.88 458 LYS A CA 1
ATOM 3734 C C . LYS A 1 458 ? 0.943 -14.126 -21.524 1.00 85.88 458 LYS A C 1
ATOM 3736 O O . LYS A 1 458 ? 0.515 -15.086 -20.887 1.00 85.88 458 LYS A O 1
ATOM 3741 N N . LYS A 1 459 ? 2.245 -13.828 -21.600 1.00 89.50 459 LYS A N 1
ATOM 3742 C CA . LYS A 1 459 ? 3.289 -14.630 -20.940 1.00 89.50 459 LYS A CA 1
ATOM 3743 C C . LYS A 1 459 ? 3.102 -14.669 -19.429 1.00 89.50 459 LYS A C 1
ATOM 3745 O O . LYS A 1 459 ? 3.109 -15.754 -18.854 1.00 89.50 459 LYS A O 1
ATOM 3750 N N . PHE A 1 460 ? 2.889 -13.515 -18.795 1.00 92.12 460 PHE A N 1
ATOM 3751 C CA . PHE A 1 460 ? 2.669 -13.454 -17.351 1.00 92.12 460 PHE A CA 1
ATOM 3752 C C . PHE A 1 460 ? 1.448 -14.273 -16.926 1.00 92.12 460 PHE A C 1
ATOM 3754 O O . PHE A 1 460 ? 1.565 -15.102 -16.028 1.00 92.12 460 PHE A O 1
ATOM 3761 N N . LEU A 1 461 ? 0.303 -14.104 -17.594 1.00 89.56 461 LEU A N 1
ATOM 3762 C CA . LEU A 1 461 ? -0.927 -14.813 -17.229 1.00 89.56 461 LEU A CA 1
ATOM 3763 C C . LEU A 1 461 ? -0.801 -16.330 -17.435 1.00 89.56 461 LEU A C 1
ATOM 3765 O O . LEU A 1 461 ? -1.229 -17.090 -16.574 1.00 89.56 461 LEU A O 1
ATOM 3769 N N . GLN A 1 462 ? -0.114 -16.783 -18.489 1.00 89.06 462 GLN A N 1
ATOM 3770 C CA . GLN A 1 462 ? 0.197 -18.207 -18.675 1.00 89.06 462 GLN A CA 1
ATOM 3771 C C . GLN A 1 462 ? 1.045 -18.775 -17.528 1.00 89.06 462 GLN A C 1
ATOM 3773 O O . GLN A 1 462 ? 0.730 -19.843 -16.996 1.00 89.06 462 GLN A O 1
ATOM 3778 N N . LYS A 1 463 ? 2.106 -18.063 -17.117 1.00 93.00 463 LYS A N 1
ATOM 3779 C CA . LYS A 1 463 ? 2.938 -18.487 -15.979 1.00 93.00 463 LYS A CA 1
ATOM 3780 C C . LYS A 1 463 ? 2.145 -18.450 -14.673 1.00 93.00 463 LYS A C 1
ATOM 3782 O O . LYS A 1 463 ? 2.264 -19.379 -13.878 1.00 93.00 463 LYS A O 1
ATOM 3787 N N . LEU A 1 464 ? 1.293 -17.444 -14.480 1.00 91.75 464 LEU A N 1
ATOM 3788 C CA . LEU A 1 464 ? 0.432 -17.321 -13.307 1.00 91.75 464 LEU A CA 1
ATOM 3789 C C . LEU A 1 464 ? -0.522 -18.515 -13.179 1.00 91.75 464 LEU A C 1
ATOM 3791 O O . LEU A 1 464 ? -0.578 -19.123 -12.113 1.00 91.75 464 LEU A O 1
ATOM 3795 N N . THR A 1 465 ? -1.217 -18.891 -14.256 1.00 89.25 465 THR A N 1
ATOM 3796 C CA . THR A 1 465 ? -2.092 -20.075 -14.296 1.00 89.25 465 THR A CA 1
ATOM 3797 C C . THR A 1 465 ? -1.320 -21.333 -13.886 1.00 89.25 465 THR A C 1
ATOM 3799 O O . THR A 1 465 ? -1.798 -22.080 -13.032 1.00 89.25 465 THR A O 1
ATOM 3802 N N . SER A 1 466 ? -0.104 -21.533 -14.416 1.00 90.25 466 SER A N 1
ATOM 3803 C CA . SER A 1 466 ? 0.719 -22.707 -14.085 1.00 90.25 466 SER A CA 1
ATOM 3804 C C . SER A 1 466 ? 1.234 -22.725 -12.641 1.00 90.25 466 SER A C 1
ATOM 3806 O O . SER A 1 466 ? 1.237 -23.776 -12.011 1.00 90.25 466 SER A O 1
ATOM 3808 N N . GLU A 1 467 ? 1.645 -21.577 -12.095 1.00 93.19 467 GLU A N 1
ATOM 3809 C CA . GLU A 1 467 ? 2.269 -21.501 -10.768 1.00 93.19 467 GLU A CA 1
ATOM 3810 C C . GLU A 1 467 ? 1.256 -21.401 -9.625 1.00 93.19 467 GLU A C 1
ATOM 3812 O O . GLU A 1 467 ? 1.509 -21.907 -8.531 1.00 93.19 467 GLU A O 1
ATOM 3817 N N . CYS A 1 468 ? 0.124 -20.729 -9.858 1.00 89.81 468 CYS A N 1
ATOM 3818 C CA . CYS A 1 468 ? -0.893 -20.431 -8.846 1.00 89.81 468 CYS A CA 1
ATOM 3819 C C . CYS A 1 468 ? -2.145 -21.317 -8.941 1.00 89.81 468 CYS A C 1
ATOM 3821 O O . CYS A 1 468 ? -3.114 -21.068 -8.215 1.00 89.81 468 CYS A O 1
ATOM 3823 N N . GLN A 1 469 ? -2.140 -22.340 -9.804 1.00 88.81 469 GLN A N 1
ATOM 3824 C CA . GLN A 1 469 ? -3.299 -23.207 -10.065 1.00 88.81 469 GLN A CA 1
ATOM 3825 C C . GLN A 1 469 ? -4.538 -22.406 -10.495 1.00 88.81 469 GLN A C 1
ATOM 3827 O O . GLN A 1 469 ? -5.636 -22.643 -10.004 1.00 88.81 469 GLN A O 1
ATOM 3832 N N . ASP A 1 470 ? -4.325 -21.423 -11.369 1.00 83.75 470 ASP A N 1
ATOM 3833 C CA . ASP A 1 470 ? -5.373 -20.617 -12.004 1.00 83.75 470 ASP A CA 1
ATOM 3834 C C . ASP A 1 470 ? -6.466 -20.068 -11.059 1.00 83.75 470 ASP A C 1
ATOM 3836 O O . ASP A 1 470 ? -7.616 -20.516 -11.114 1.00 83.75 470 ASP A O 1
ATOM 3840 N N . PRO A 1 471 ? -6.128 -19.105 -10.177 1.00 87.00 471 PRO A N 1
ATOM 3841 C CA . PRO A 1 471 ? -7.099 -18.541 -9.244 1.00 87.00 471 PRO A CA 1
ATOM 3842 C C . PRO A 1 471 ? -8.313 -17.966 -9.989 1.00 87.00 471 PRO A C 1
ATOM 3844 O O . PRO A 1 471 ? -8.166 -17.185 -10.929 1.00 87.00 471 PRO A O 1
ATOM 3847 N N . LYS A 1 472 ? -9.525 -18.360 -9.582 1.00 88.94 472 LYS A N 1
ATOM 3848 C CA . LYS A 1 472 ? -10.763 -18.012 -10.307 1.00 88.94 472 LYS A CA 1
ATOM 3849 C C . LYS A 1 472 ? -11.367 -16.687 -9.865 1.00 88.94 472 LYS A C 1
ATOM 3851 O O . LYS A 1 472 ? -12.052 -16.034 -10.651 1.00 88.94 472 LYS A O 1
ATOM 3856 N N . THR A 1 473 ? -11.120 -16.286 -8.623 1.00 91.56 473 THR A N 1
ATOM 3857 C CA . THR A 1 473 ? -11.610 -15.025 -8.059 1.00 91.56 473 THR A CA 1
ATOM 3858 C C . THR A 1 473 ? -10.459 -14.170 -7.551 1.00 91.56 473 THR A C 1
ATOM 3860 O O . THR A 1 473 ? -9.360 -14.666 -7.287 1.00 91.56 473 THR A O 1
ATOM 3863 N N . VAL A 1 474 ? -10.720 -12.869 -7.389 1.00 92.25 474 VAL A N 1
ATOM 3864 C CA . VAL A 1 474 ? -9.745 -11.959 -6.782 1.00 92.25 474 VAL A CA 1
ATOM 3865 C C . VAL A 1 474 ? -9.428 -12.377 -5.343 1.00 92.25 474 VAL A C 1
ATOM 3867 O O . VAL A 1 474 ? -8.266 -12.341 -4.965 1.00 92.25 474 VAL A O 1
ATOM 3870 N N . ASP A 1 475 ? -10.407 -12.867 -4.574 1.00 92.06 475 ASP A N 1
ATOM 3871 C CA . ASP A 1 475 ? -10.199 -13.337 -3.197 1.00 92.06 475 ASP A CA 1
ATOM 3872 C C . ASP A 1 475 ? -9.184 -14.481 -3.146 1.00 92.06 475 ASP A C 1
ATOM 3874 O O . ASP A 1 475 ? -8.255 -14.461 -2.342 1.00 92.06 475 ASP A O 1
ATOM 3878 N N . GLU A 1 476 ? -9.329 -15.456 -4.051 1.00 91.31 476 GLU A N 1
ATOM 3879 C CA . GLU A 1 476 ? -8.414 -16.589 -4.168 1.00 91.31 476 GLU A CA 1
ATOM 3880 C C . GLU A 1 476 ? -7.020 -16.146 -4.620 1.00 91.31 476 GLU A C 1
ATOM 3882 O O . GLU A 1 476 ? -6.012 -16.630 -4.099 1.00 91.31 476 GLU A O 1
ATOM 3887 N N . TYR A 1 477 ? -6.960 -15.218 -5.578 1.00 93.19 477 TYR A N 1
ATOM 3888 C CA . TYR A 1 477 ? -5.702 -14.632 -6.019 1.00 93.19 477 TYR A CA 1
ATOM 3889 C C . TYR A 1 477 ? -4.981 -13.934 -4.861 1.00 93.19 477 TYR A C 1
ATOM 3891 O O . TYR A 1 477 ? -3.811 -14.227 -4.620 1.00 93.19 477 TYR A O 1
ATOM 3899 N N . LEU A 1 478 ? -5.659 -13.057 -4.115 1.00 92.75 478 LEU A N 1
ATOM 3900 C CA . LEU A 1 478 ? -5.061 -12.341 -2.989 1.00 92.75 478 LEU A CA 1
ATOM 3901 C C . LEU A 1 478 ? -4.542 -13.322 -1.936 1.00 92.75 478 LEU A C 1
ATOM 3903 O O . LEU A 1 478 ? -3.368 -13.252 -1.580 1.00 92.75 478 LEU A O 1
ATOM 3907 N N . ASP A 1 479 ? -5.361 -14.290 -1.527 1.00 86.75 479 ASP A N 1
ATOM 3908 C CA . ASP A 1 479 ? -5.005 -15.312 -0.536 1.00 86.75 479 ASP A CA 1
ATOM 3909 C C . ASP A 1 479 ? -3.738 -16.111 -0.870 1.00 86.75 479 ASP A C 1
ATOM 3911 O O . ASP A 1 479 ? -2.998 -16.512 0.029 1.00 86.75 479 ASP A O 1
ATOM 3915 N N . LYS A 1 480 ? -3.509 -16.388 -2.158 1.00 86.50 480 LYS A N 1
ATOM 3916 C CA . LYS A 1 480 ? -2.362 -17.175 -2.636 1.00 86.50 480 LYS A CA 1
ATOM 3917 C C . LYS A 1 480 ? -1.091 -16.343 -2.822 1.00 86.50 480 LYS A C 1
ATOM 3919 O O . LYS A 1 480 ? -0.010 -16.916 -2.975 1.00 86.50 480 LYS A O 1
ATOM 3924 N N . THR A 1 481 ? -1.210 -15.017 -2.894 1.00 88.94 481 THR A N 1
ATOM 3925 C CA . THR A 1 481 ? -0.144 -14.162 -3.438 1.00 88.94 481 THR A CA 1
ATOM 3926 C C . THR A 1 481 ? 0.368 -13.092 -2.492 1.00 88.94 481 THR A C 1
ATOM 3928 O O . THR A 1 481 ? 1.531 -12.708 -2.612 1.00 88.94 481 THR A O 1
ATOM 3931 N N . ASN A 1 482 ? -0.452 -12.607 -1.563 1.00 86.69 482 ASN A N 1
ATOM 3932 C CA . ASN A 1 482 ? -0.037 -11.582 -0.612 1.00 86.69 482 ASN A CA 1
ATOM 3933 C C . ASN A 1 482 ? 0.800 -12.164 0.543 1.00 86.69 482 ASN A C 1
ATOM 3935 O O . ASN A 1 482 ? 0.789 -13.368 0.802 1.00 86.69 482 ASN A O 1
ATOM 3939 N N . ASN A 1 483 ? 1.514 -11.290 1.256 1.00 87.12 483 ASN A N 1
ATOM 3940 C CA . ASN A 1 483 ? 2.290 -11.648 2.448 1.00 87.12 483 ASN A CA 1
ATOM 3941 C C . ASN A 1 483 ? 1.561 -11.327 3.769 1.00 87.12 483 ASN A C 1
ATOM 3943 O O . ASN A 1 483 ? 2.201 -11.118 4.800 1.00 87.12 483 ASN A O 1
ATOM 3947 N N . CYS A 1 484 ? 0.225 -11.264 3.767 1.00 85.44 484 CYS A N 1
ATOM 3948 C CA . CYS A 1 484 ? -0.547 -11.061 4.989 1.00 85.44 484 CYS A CA 1
ATOM 3949 C C . CYS A 1 484 ? -0.474 -12.303 5.890 1.00 85.44 484 CYS A C 1
ATOM 3951 O O . CYS A 1 484 ? -0.777 -13.420 5.467 1.00 85.44 484 CYS A O 1
ATOM 3953 N N . LEU A 1 485 ? -0.081 -12.093 7.150 1.00 82.38 485 LEU A N 1
ATOM 3954 C CA . LEU A 1 485 ? 0.115 -13.172 8.124 1.00 82.38 485 LEU A CA 1
ATOM 3955 C C . LEU A 1 485 ? -1.161 -13.518 8.907 1.00 82.38 485 LEU A C 1
ATOM 3957 O O . LEU A 1 485 ? -1.396 -14.677 9.221 1.00 82.38 485 LEU A O 1
ATOM 3961 N N . ASN A 1 486 ? -1.989 -12.519 9.226 1.00 82.12 486 ASN A N 1
ATOM 3962 C CA . ASN A 1 486 ? -3.069 -12.674 10.211 1.00 82.12 486 ASN A CA 1
ATOM 3963 C C . ASN A 1 486 ? -4.470 -12.794 9.593 1.00 82.12 486 ASN A C 1
ATOM 3965 O O . ASN A 1 486 ? -5.413 -13.180 10.289 1.00 82.12 486 ASN A O 1
ATOM 3969 N N . PHE A 1 487 ? -4.621 -12.445 8.311 1.00 86.44 487 PHE A N 1
ATOM 3970 C CA . PHE A 1 487 ? -5.923 -12.355 7.658 1.00 86.44 487 PHE A CA 1
ATOM 3971 C C . PHE A 1 487 ? -5.981 -13.097 6.325 1.00 86.44 487 PHE A C 1
ATOM 3973 O O . PHE A 1 487 ? -5.014 -13.112 5.565 1.00 86.44 487 PHE A O 1
ATOM 3980 N N . THR A 1 488 ? -7.161 -13.646 6.039 1.00 88.75 488 THR A N 1
ATOM 3981 C CA . THR A 1 488 ? -7.536 -14.258 4.760 1.00 88.75 488 THR A CA 1
ATOM 3982 C C . THR A 1 488 ? -8.640 -13.451 4.081 1.00 88.75 488 THR A C 1
ATOM 3984 O O . THR A 1 488 ? -9.527 -12.902 4.734 1.00 88.75 488 THR A O 1
ATOM 3987 N N . PHE A 1 489 ? -8.593 -13.387 2.757 1.00 89.12 489 PHE A N 1
ATOM 3988 C CA . PHE A 1 489 ? -9.586 -12.758 1.893 1.00 89.12 489 PHE A CA 1
ATOM 3989 C C . PHE A 1 489 ? -10.651 -13.745 1.419 1.00 89.12 489 PHE A C 1
ATOM 3991 O O . PHE A 1 489 ? -11.689 -13.319 0.921 1.00 89.12 489 PHE A O 1
ATOM 3998 N N . ARG A 1 490 ? -10.438 -15.053 1.595 1.00 85.38 490 ARG A N 1
ATOM 3999 C CA . ARG A 1 490 ? -11.430 -16.071 1.261 1.00 85.38 490 ARG A CA 1
ATOM 4000 C C . ARG A 1 490 ? -12.260 -16.419 2.489 1.00 85.38 490 ARG A C 1
ATOM 4002 O O . ARG A 1 490 ? -11.733 -16.821 3.523 1.00 85.38 490 ARG A O 1
ATOM 4009 N N . GLU A 1 491 ? -13.574 -16.314 2.355 1.00 75.31 491 GLU A N 1
ATOM 4010 C CA . GLU A 1 491 ? -14.495 -16.753 3.397 1.00 75.31 491 GLU A CA 1
ATOM 4011 C C . GLU A 1 491 ? -14.483 -18.291 3.475 1.00 75.31 491 GLU A C 1
ATOM 4013 O O . GLU A 1 491 ? -14.818 -18.989 2.516 1.00 75.31 491 GLU A O 1
ATOM 4018 N N . GLY A 1 492 ? -14.004 -18.836 4.595 1.00 65.62 492 GLY A N 1
ATOM 4019 C CA . GLY A 1 492 ? -13.892 -20.279 4.803 1.00 65.62 492 GLY A CA 1
ATOM 4020 C C . GLY A 1 492 ? -13.047 -20.658 6.021 1.00 65.62 492 GLY A C 1
ATOM 4021 O O . GLY A 1 492 ? -12.240 -19.873 6.513 1.00 65.62 492 GLY A O 1
ATOM 4022 N N . ASN A 1 493 ? -13.233 -21.886 6.515 1.00 49.09 493 ASN A N 1
ATOM 4023 C CA . ASN A 1 493 ? -12.589 -22.422 7.722 1.00 49.09 493 ASN A CA 1
ATOM 4024 C C . ASN A 1 493 ? -11.103 -22.778 7.504 1.00 49.09 493 ASN A C 1
ATOM 4026 O O . ASN A 1 493 ? -10.707 -23.939 7.632 1.00 49.09 493 ASN A O 1
ATOM 4030 N N . LYS A 1 494 ? -10.245 -21.799 7.203 1.00 55.31 494 LYS A N 1
ATOM 4031 C CA . LYS A 1 494 ? -8.814 -21.965 7.487 1.00 55.31 494 LYS A CA 1
ATOM 4032 C C . LYS A 1 494 ? -8.634 -21.838 8.999 1.00 55.31 494 LYS A C 1
ATOM 4034 O O . LYS A 1 494 ? -9.002 -20.827 9.583 1.00 55.31 494 LYS A O 1
ATOM 4039 N N . LYS A 1 495 ? -8.096 -22.882 9.637 1.00 53.06 495 LYS A N 1
ATOM 4040 C CA . LYS A 1 495 ? -8.048 -23.039 11.105 1.00 53.06 495 LYS A CA 1
ATOM 4041 C C . LYS A 1 495 ? -7.285 -21.931 11.862 1.00 53.06 495 LYS A C 1
ATOM 4043 O O . LYS A 1 495 ? -7.397 -21.894 13.082 1.00 53.06 495 LYS A O 1
ATOM 4048 N N . HIS A 1 496 ? -6.553 -21.045 11.175 1.00 57.09 496 HIS A N 1
ATOM 4049 C CA . HIS A 1 496 ? -5.594 -20.119 11.800 1.00 57.09 496 HIS A CA 1
ATOM 4050 C C . HIS A 1 496 ? -5.656 -18.657 11.306 1.00 57.09 496 HIS A C 1
ATOM 4052 O O . HIS A 1 496 ? -4.999 -17.805 11.893 1.00 57.09 496 HIS A O 1
ATOM 4058 N N . GLU A 1 497 ? -6.443 -18.331 10.272 1.00 63.41 497 GLU A N 1
ATOM 4059 C CA . GLU A 1 497 ? -6.501 -16.976 9.687 1.00 63.41 497 GLU A CA 1
ATOM 4060 C C . GLU A 1 497 ? -7.880 -16.343 9.911 1.00 63.41 497 GLU A C 1
ATOM 4062 O O . GLU A 1 497 ? -8.911 -16.981 9.681 1.00 63.41 497 GLU A O 1
ATOM 4067 N N . LYS A 1 498 ? -7.923 -15.076 10.349 1.00 82.31 498 LYS A N 1
ATOM 4068 C CA . LYS A 1 498 ? -9.189 -14.341 10.508 1.00 82.31 498 LYS A CA 1
ATOM 4069 C C . LYS A 1 498 ? -9.654 -13.828 9.145 1.00 82.31 498 LYS A C 1
ATOM 4071 O O . LYS A 1 498 ? -8.859 -13.295 8.377 1.00 82.31 498 LYS A O 1
ATOM 4076 N N . TYR A 1 499 ? -10.941 -13.946 8.832 1.00 88.94 499 TYR A N 1
ATOM 4077 C CA . TYR A 1 499 ? -11.468 -13.364 7.598 1.00 88.94 499 TYR A CA 1
ATOM 4078 C C . TYR A 1 499 ? -11.373 -11.830 7.646 1.00 88.94 499 TYR A C 1
ATOM 4080 O O . TYR A 1 499 ? -11.825 -11.209 8.613 1.00 88.94 499 TYR A O 1
ATOM 4088 N N . ALA A 1 500 ? -10.782 -11.232 6.610 1.00 89.81 500 ALA A N 1
ATOM 4089 C CA . ALA A 1 500 ? -10.392 -9.824 6.562 1.00 89.81 500 ALA A CA 1
ATOM 4090 C C . ALA A 1 500 ? -11.576 -8.849 6.694 1.00 89.81 500 ALA A C 1
ATOM 4092 O O . ALA A 1 500 ? -11.396 -7.743 7.192 1.00 89.81 500 ALA A O 1
ATOM 4093 N N . PHE A 1 501 ? -12.783 -9.266 6.299 1.00 90.06 501 PHE A N 1
ATOM 4094 C CA . PHE A 1 501 ? -13.997 -8.440 6.346 1.00 90.06 501 PHE A CA 1
ATOM 4095 C C . PHE A 1 501 ? -14.994 -8.874 7.429 1.00 90.06 501 PHE A C 1
ATOM 4097 O O . PHE A 1 501 ? -16.201 -8.688 7.278 1.00 90.06 501 PHE A O 1
ATOM 4104 N N . THR A 1 502 ? -14.516 -9.480 8.519 1.00 87.75 502 THR A N 1
ATOM 4105 C CA . THR A 1 502 ? -15.386 -9.814 9.658 1.00 87.75 502 THR A CA 1
ATOM 4106 C C . THR A 1 502 ? -15.803 -8.539 10.402 1.00 87.75 502 THR A C 1
ATOM 4108 O O . THR A 1 502 ? -14.942 -7.814 10.895 1.00 87.75 502 THR A O 1
ATOM 4111 N N . GLU A 1 503 ? -17.109 -8.283 10.532 1.00 85.00 503 GLU A N 1
ATOM 4112 C CA . GLU A 1 503 ? -17.649 -7.069 11.162 1.00 85.00 503 GLU A CA 1
ATOM 4113 C C . GLU A 1 503 ? -18.698 -7.387 12.254 1.00 85.00 503 GLU A C 1
ATOM 4115 O O . GLU A 1 503 ? -19.745 -7.952 11.929 1.00 85.00 503 GLU A O 1
ATOM 4120 N N . PRO A 1 504 ? -18.479 -6.980 13.525 1.00 82.25 504 PRO A N 1
ATOM 4121 C CA . PRO A 1 504 ? -17.192 -6.586 14.115 1.00 82.25 504 PRO A CA 1
ATOM 4122 C C . PRO A 1 504 ? -16.240 -7.797 14.200 1.00 82.25 504 PRO A C 1
ATOM 4124 O O . PRO A 1 504 ? -16.665 -8.930 13.956 1.00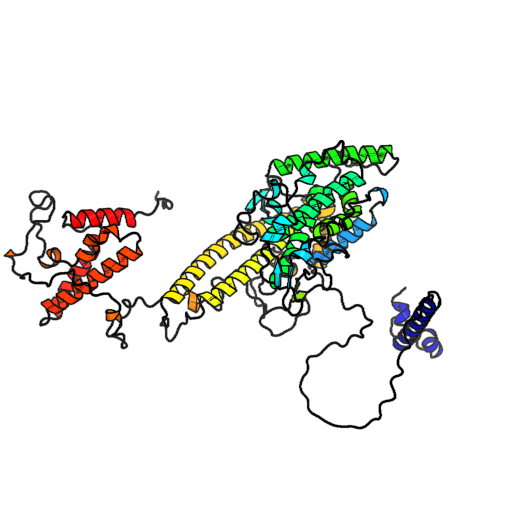 82.25 504 PRO A O 1
ATOM 4127 N N . PRO A 1 505 ? -14.954 -7.617 14.549 1.00 86.69 505 PRO A N 1
ATOM 4128 C CA . PRO A 1 505 ? -14.053 -8.756 14.687 1.00 86.69 505 PRO A CA 1
ATOM 4129 C C . PRO A 1 505 ? -14.579 -9.714 15.767 1.00 86.69 505 PRO A C 1
ATOM 4131 O O . PRO A 1 505 ? -15.095 -9.262 16.789 1.00 86.69 505 PRO A O 1
ATOM 4134 N N . LYS A 1 506 ? -14.449 -11.033 15.547 1.00 83.62 506 LYS A N 1
ATOM 4135 C CA . LYS A 1 506 ? -15.113 -12.073 16.368 1.00 83.62 506 LYS A CA 1
ATOM 4136 C C . LYS A 1 506 ? -14.907 -11.891 17.875 1.00 83.62 506 LYS A C 1
ATOM 4138 O O . LYS A 1 506 ? -15.855 -12.028 18.637 1.00 83.62 506 LYS A O 1
ATOM 4143 N N . ASP A 1 507 ? -13.694 -11.523 18.278 1.00 83.25 507 ASP A N 1
ATOM 4144 C CA . ASP A 1 507 ? -13.304 -11.383 19.687 1.00 83.25 507 ASP A CA 1
ATOM 4145 C C . ASP A 1 507 ? -13.923 -10.147 20.376 1.00 83.25 507 ASP A C 1
ATOM 4147 O O . ASP A 1 507 ? -13.879 -10.034 21.597 1.00 83.25 507 ASP A O 1
ATOM 4151 N N . TYR A 1 508 ? -14.518 -9.227 19.607 1.00 86.44 508 TYR A N 1
ATOM 4152 C CA . TYR A 1 508 ? -15.088 -7.965 20.094 1.00 86.44 508 TYR A CA 1
ATOM 4153 C C . TYR A 1 508 ? -16.591 -7.837 19.827 1.00 86.44 508 TYR A C 1
ATOM 4155 O O . TYR A 1 508 ? -17.150 -6.763 20.036 1.00 86.44 508 TYR A O 1
ATOM 4163 N N . VAL A 1 509 ? -17.268 -8.907 19.393 1.00 84.75 509 VAL A N 1
ATOM 4164 C CA . VAL A 1 509 ? -18.724 -8.895 19.156 1.00 84.75 509 VAL A CA 1
ATOM 4165 C C . VAL A 1 509 ? -19.477 -8.462 20.414 1.00 84.75 509 VAL A C 1
ATOM 4167 O O . VAL A 1 509 ? -20.283 -7.536 20.351 1.00 84.75 509 VAL A O 1
ATOM 4170 N N . ASP A 1 510 ? -19.170 -9.064 21.564 1.00 80.69 510 ASP A N 1
ATOM 4171 C CA . ASP A 1 510 ? -19.823 -8.719 22.831 1.00 80.69 510 ASP A CA 1
ATOM 4172 C C . ASP A 1 510 ? -19.493 -7.295 23.286 1.00 80.69 510 ASP A C 1
ATOM 4174 O O . ASP A 1 510 ? -20.381 -6.588 23.751 1.00 80.69 510 ASP A O 1
ATOM 4178 N N . ALA A 1 511 ? -18.245 -6.851 23.108 1.00 81.88 511 ALA A N 1
ATOM 4179 C CA . ALA A 1 511 ? -17.817 -5.500 23.466 1.00 81.88 511 ALA A CA 1
ATOM 4180 C C . ALA A 1 511 ? -18.498 -4.430 22.592 1.00 81.88 511 ALA A C 1
ATOM 4182 O O . ALA A 1 511 ? -18.943 -3.404 23.102 1.00 81.88 511 ALA A O 1
ATOM 4183 N N . CYS A 1 512 ? -18.636 -4.680 21.286 1.00 82.06 512 CYS A N 1
ATOM 4184 C CA . CYS A 1 512 ? -19.310 -3.774 20.356 1.00 82.06 512 CYS A CA 1
ATOM 4185 C C . CYS A 1 512 ? -20.833 -3.746 20.535 1.00 82.06 512 CYS A C 1
ATOM 4187 O O . CYS A 1 512 ? -21.447 -2.704 20.308 1.00 82.06 512 CYS A O 1
ATOM 4189 N N . ASN A 1 513 ? -21.430 -4.871 20.936 1.00 77.44 513 ASN A N 1
ATOM 4190 C CA . ASN A 1 513 ? -22.856 -4.981 21.252 1.00 77.44 513 ASN A CA 1
ATOM 4191 C C . ASN A 1 513 ? -23.167 -4.618 22.712 1.00 77.44 513 ASN A C 1
ATOM 4193 O O . ASN A 1 513 ? -24.323 -4.690 23.128 1.00 77.44 513 ASN A O 1
ATOM 4197 N N . CYS A 1 514 ? -22.150 -4.258 23.499 1.00 69.94 514 CYS A N 1
ATOM 4198 C CA . CYS A 1 514 ? -22.322 -3.825 24.872 1.00 69.94 514 CYS A CA 1
ATOM 4199 C C . CYS A 1 514 ? -22.915 -2.415 24.864 1.00 69.94 514 CYS A C 1
ATOM 4201 O O . CYS A 1 514 ? -22.211 -1.422 24.661 1.00 69.94 514 CYS A O 1
ATOM 4203 N N . ASP A 1 515 ? -24.222 -2.315 25.079 1.00 59.53 515 ASP A N 1
ATOM 4204 C CA . ASP A 1 515 ? -24.824 -1.036 25.407 1.00 59.53 515 ASP A CA 1
ATOM 4205 C C . ASP A 1 515 ? -24.518 -0.740 26.877 1.00 59.53 515 ASP A C 1
ATOM 4207 O O . ASP A 1 515 ? -24.917 -1.532 27.736 1.00 59.53 515 ASP A O 1
ATOM 4211 N N . PRO A 1 516 ? -23.799 0.359 27.205 1.00 51.66 516 PRO A N 1
ATOM 4212 C CA . PRO A 1 516 ? -23.733 0.801 28.588 1.00 51.66 516 PRO A CA 1
ATOM 4213 C C . PRO A 1 516 ? -25.177 0.883 29.056 1.00 51.66 516 PRO A C 1
ATOM 4215 O O . PRO A 1 516 ? -25.974 1.556 28.401 1.00 51.66 516 PRO A O 1
ATOM 4218 N N . THR A 1 517 ? -25.515 0.143 30.112 1.00 50.31 517 THR A N 1
ATOM 4219 C CA . THR A 1 517 ? -26.838 0.208 30.719 1.00 50.31 517 THR A CA 1
ATOM 4220 C C . THR A 1 517 ? -27.140 1.686 30.911 1.00 50.31 517 THR A C 1
ATOM 4222 O O . THR A 1 517 ? -26.464 2.365 31.688 1.00 50.31 517 THR A O 1
ATOM 4225 N N . ASP A 1 518 ? -28.075 2.228 30.118 1.00 52.44 518 ASP A N 1
ATOM 4226 C CA . ASP A 1 518 ? -28.652 3.516 30.462 1.00 52.44 518 ASP A CA 1
ATOM 4227 C C . ASP A 1 518 ? -29.236 3.238 31.838 1.00 52.44 518 ASP A C 1
ATOM 4229 O O . ASP A 1 518 ? -30.060 2.337 31.999 1.00 52.44 518 ASP A O 1
ATOM 4233 N N . VAL A 1 519 ? -28.708 3.921 32.844 1.00 49.94 519 VAL A N 1
ATOM 4234 C CA . VAL A 1 519 ? -28.978 3.677 34.266 1.00 49.94 519 VAL A CA 1
ATOM 4235 C C . VAL A 1 519 ? -30.491 3.774 34.568 1.00 49.94 519 VAL A C 1
ATOM 4237 O O . VAL A 1 519 ? -30.956 3.389 35.633 1.00 49.94 519 VAL A O 1
ATOM 4240 N N . LEU A 1 520 ? -31.257 4.264 33.589 1.00 53.28 520 LEU A N 1
ATOM 4241 C CA . LEU A 1 520 ? -32.694 4.495 33.550 1.00 53.28 520 LEU A CA 1
ATOM 4242 C C . LEU A 1 520 ? -33.509 3.423 32.801 1.00 53.28 520 LEU A C 1
ATOM 4244 O O . LEU A 1 520 ? -34.736 3.466 32.862 1.00 53.28 520 LEU A O 1
ATOM 4248 N N . HIS A 1 521 ? -32.878 2.495 32.070 1.00 52.75 521 HIS A N 1
ATOM 4249 C CA . HIS A 1 521 ? -33.573 1.363 31.435 1.00 52.75 521 HIS A CA 1
ATOM 4250 C C . HIS A 1 521 ? -33.914 0.251 32.432 1.00 52.75 521 HIS A C 1
ATOM 4252 O O . HIS A 1 521 ? -34.796 -0.564 32.164 1.00 52.75 521 HIS A O 1
ATOM 4258 N N . GLU A 1 522 ? -33.258 0.241 33.590 1.00 51.59 522 GLU A N 1
ATOM 4259 C CA . GLU A 1 522 ? -33.578 -0.637 34.708 1.00 51.59 522 GLU A CA 1
ATOM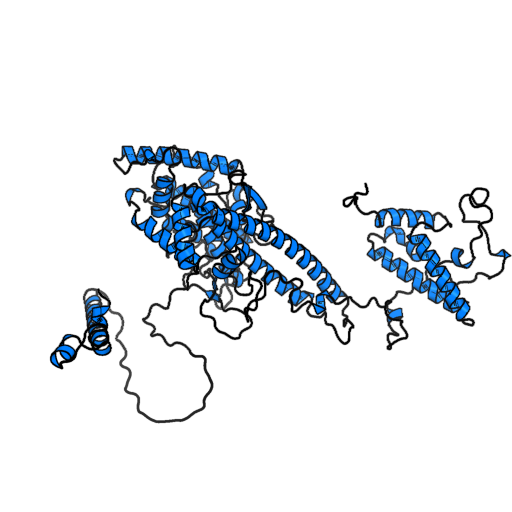 4260 C C . GLU A 1 522 ? -34.299 0.172 35.790 1.00 51.59 522 GLU A C 1
ATOM 4262 O O . GLU A 1 522 ? -33.884 1.278 36.141 1.00 51.59 522 GLU A O 1
ATOM 4267 N N . CYS A 1 523 ? -35.405 -0.362 36.317 1.00 56.53 523 CYS A N 1
ATOM 4268 C CA . CYS A 1 523 ? -36.091 0.258 37.444 1.00 56.53 523 CYS A CA 1
ATOM 4269 C C . CYS A 1 523 ? -35.109 0.313 38.635 1.00 56.53 523 CYS A C 1
ATOM 4271 O O . CYS A 1 523 ? -34.612 -0.744 39.023 1.00 56.53 523 CYS A O 1
ATOM 4273 N N . PRO A 1 524 ? -34.850 1.478 39.267 1.00 57.56 524 PRO A N 1
ATOM 4274 C CA . PRO A 1 524 ? -33.859 1.626 40.350 1.00 57.56 524 PRO A CA 1
ATOM 4275 C C . PRO A 1 524 ? -34.072 0.703 41.565 1.00 57.56 524 PRO A C 1
ATOM 4277 O O . PRO A 1 524 ? -33.218 0.607 42.448 1.00 57.56 524 PRO A O 1
ATOM 4280 N N . PHE A 1 525 ? -35.237 0.059 41.644 1.00 57.19 525 PHE A N 1
ATOM 4281 C CA . PHE A 1 525 ? -35.653 -0.796 42.748 1.00 57.19 525 PHE A CA 1
ATOM 4282 C C . PHE A 1 525 ? -35.624 -2.291 42.421 1.00 57.19 525 PHE A C 1
ATOM 4284 O O . PHE A 1 525 ? -35.536 -3.091 43.354 1.00 57.19 525 PHE A O 1
ATOM 4291 N N . ASP A 1 526 ? -35.618 -2.668 41.142 1.00 49.28 526 ASP A N 1
ATOM 4292 C CA . ASP A 1 526 ? -35.482 -4.064 40.741 1.00 49.28 526 ASP A CA 1
ATOM 4293 C C . ASP A 1 526 ? -33.981 -4.380 40.636 1.00 49.28 526 ASP A C 1
ATOM 4295 O O . ASP A 1 526 ? -33.227 -3.689 39.958 1.00 49.28 526 ASP A O 1
ATOM 4299 N N . ASN A 1 527 ? -33.518 -5.402 41.360 1.00 48.81 527 ASN A N 1
ATOM 4300 C CA . ASN A 1 527 ? -32.128 -5.895 41.365 1.00 48.81 527 ASN A CA 1
ATOM 4301 C C . ASN A 1 527 ? -31.060 -5.041 42.084 1.00 48.81 527 ASN A C 1
ATOM 4303 O O . ASN A 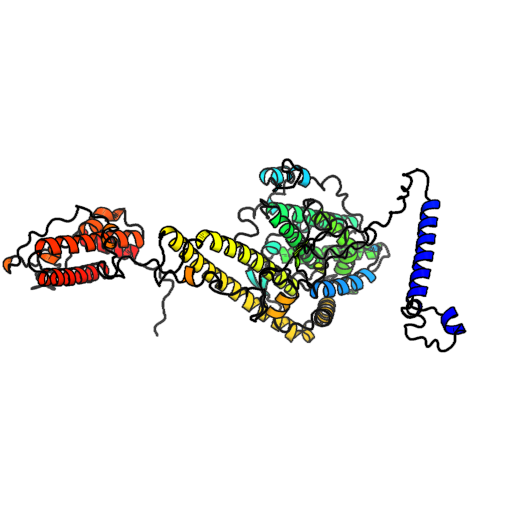1 527 ? -29.873 -5.162 41.795 1.00 48.81 527 ASN A O 1
ATOM 4307 N N . GLY A 1 528 ? -31.428 -4.228 43.081 1.00 52.78 528 GLY A N 1
ATOM 4308 C CA . GLY A 1 528 ? -30.436 -3.612 43.981 1.00 52.78 528 GLY A CA 1
ATOM 4309 C C . GLY A 1 528 ? -29.688 -2.398 43.411 1.00 52.78 528 GLY A C 1
ATOM 4310 O O . GLY A 1 528 ? -28.743 -1.923 44.038 1.00 52.78 528 GLY A O 1
ATOM 4311 N N . ASN A 1 529 ? -30.150 -1.834 42.293 1.00 54.38 529 ASN A N 1
ATOM 4312 C CA . ASN A 1 529 ? -29.572 -0.659 41.632 1.00 54.38 529 ASN A CA 1
ATOM 4313 C C . ASN A 1 529 ? -29.969 0.680 42.310 1.00 54.38 529 ASN A C 1
ATOM 4315 O O . ASN A 1 529 ? -30.291 1.668 41.652 1.00 54.38 529 ASN A O 1
ATOM 4319 N N . LYS A 1 530 ? -29.959 0.733 43.654 1.00 55.44 530 LYS A N 1
ATOM 4320 C CA . LYS A 1 530 ? -30.413 1.903 44.445 1.00 55.44 530 LYS A CA 1
ATOM 4321 C C . LYS A 1 530 ? -29.585 3.171 44.201 1.00 55.44 530 LYS A C 1
ATOM 4323 O O . LYS A 1 530 ? -30.049 4.274 44.484 1.00 55.44 530 LYS A O 1
ATOM 4328 N N . ASP A 1 531 ? -28.367 3.016 43.690 1.00 57.19 531 ASP A N 1
ATOM 4329 C CA . ASP A 1 531 ? -27.447 4.120 43.412 1.00 57.19 531 ASP A CA 1
ATOM 4330 C C . ASP A 1 531 ? -27.645 4.727 42.013 1.00 57.19 531 ASP A C 1
ATOM 4332 O O . ASP A 1 531 ? -27.109 5.801 41.738 1.00 57.19 531 ASP A O 1
ATOM 4336 N N . ALA A 1 532 ? -28.483 4.117 41.165 1.00 59.41 532 ALA A N 1
ATOM 4337 C CA . ALA A 1 532 ? -28.832 4.606 39.831 1.00 59.41 532 ALA A CA 1
ATOM 4338 C C . ALA A 1 532 ? -29.277 6.079 39.845 1.00 59.41 532 ALA A C 1
ATOM 4340 O O . ALA A 1 532 ? -28.731 6.923 39.131 1.00 59.41 532 ALA A O 1
ATOM 4341 N N . CYS A 1 533 ? -30.204 6.417 40.746 1.00 60.56 533 CYS A N 1
ATOM 4342 C CA . CYS A 1 533 ? -30.707 7.780 40.920 1.00 60.56 533 CYS A CA 1
ATOM 4343 C C . CYS A 1 533 ? -29.689 8.749 41.545 1.00 60.56 533 CYS A C 1
ATOM 4345 O O . CYS A 1 533 ? -29.869 9.957 41.426 1.00 60.56 533 CYS A O 1
ATOM 4347 N N . LYS A 1 534 ? -28.620 8.259 42.193 1.00 62.75 534 LYS A N 1
ATOM 4348 C CA . LYS A 1 534 ? -27.571 9.116 42.782 1.00 62.75 534 LYS A CA 1
ATOM 4349 C C . LYS A 1 534 ? -26.618 9.684 41.731 1.00 62.75 534 LYS A C 1
ATOM 4351 O O . LYS A 1 534 ? -25.956 10.681 41.996 1.00 62.75 534 LYS A O 1
ATOM 4356 N N . SER A 1 535 ? -26.545 9.054 40.556 1.00 59.22 535 SER A N 1
ATOM 4357 C CA . SER A 1 535 ? -25.712 9.511 39.437 1.00 59.22 535 SER A CA 1
ATOM 4358 C C . SER A 1 535 ? -26.286 10.734 38.705 1.00 59.22 535 SER A C 1
ATOM 4360 O O . SER A 1 535 ? -25.560 11.413 37.980 1.00 59.22 535 SER A O 1
ATOM 4362 N N . ILE A 1 536 ? -27.573 11.042 38.910 1.00 66.12 536 ILE A N 1
ATOM 4363 C CA . ILE A 1 536 ? -28.237 12.207 38.321 1.00 66.12 536 ILE A CA 1
ATOM 4364 C C . ILE A 1 536 ? -28.044 13.397 39.261 1.00 66.12 536 ILE A C 1
ATOM 4366 O O . ILE A 1 536 ? -28.433 13.356 40.428 1.00 66.12 536 ILE A O 1
ATOM 4370 N N . SER A 1 537 ? -27.429 14.464 38.750 1.00 61.50 537 SER A N 1
ATOM 4371 C CA . SER A 1 537 ? -27.165 15.682 39.519 1.00 61.50 537 SER A CA 1
ATOM 4372 C C . SER A 1 537 ? -28.471 16.299 40.032 1.00 61.50 537 SER A C 1
ATOM 4374 O O . SER A 1 537 ? -29.368 16.601 39.247 1.00 61.50 537 SER A O 1
ATOM 4376 N N . THR A 1 538 ? -28.589 16.519 41.344 1.00 63.09 538 THR A N 1
ATOM 4377 C CA . THR A 1 538 ? -29.658 17.353 41.908 1.00 63.09 538 THR A CA 1
ATOM 4378 C C . THR A 1 538 ? -29.256 18.814 41.797 1.00 63.09 538 THR A C 1
ATOM 4380 O O . THR A 1 538 ? -28.348 19.258 42.499 1.00 63.09 538 THR A O 1
ATOM 4383 N N . ASP A 1 539 ? -29.954 19.567 40.957 1.00 64.94 539 ASP A N 1
ATOM 4384 C CA . ASP A 1 539 ? -29.808 21.020 40.898 1.00 64.94 539 ASP A CA 1
ATOM 4385 C C . ASP A 1 539 ? -30.954 21.691 41.672 1.00 64.94 539 ASP A C 1
ATOM 4387 O O . ASP A 1 539 ? -32.124 21.392 41.423 1.00 64.94 539 ASP A O 1
ATOM 4391 N N . ASN A 1 540 ? -30.653 22.613 42.590 1.00 68.31 540 ASN A N 1
ATOM 4392 C CA . ASN A 1 540 ? -31.665 23.296 43.419 1.00 68.31 540 ASN A CA 1
ATOM 4393 C C . ASN A 1 540 ? -32.387 24.435 42.667 1.00 68.31 540 ASN A C 1
ATOM 4395 O O . ASN A 1 540 ? -33.077 25.255 43.271 1.00 68.31 540 ASN A O 1
ATOM 4399 N N . ILE A 1 541 ? -32.219 24.514 41.343 1.00 77.44 541 ILE A N 1
ATOM 4400 C CA . ILE A 1 541 ? -32.790 25.570 40.497 1.00 77.44 541 ILE A CA 1
ATOM 4401 C C . ILE A 1 541 ? -34.325 25.464 40.417 1.00 77.44 541 ILE A C 1
ATOM 4403 O O . ILE A 1 541 ? -35.015 26.483 40.279 1.00 77.44 541 ILE A O 1
ATOM 4407 N N . CYS A 1 542 ? -34.877 24.250 40.497 1.00 84.62 542 CYS A N 1
ATOM 4408 C CA . CYS A 1 542 ? -36.321 24.029 40.463 1.00 84.62 542 CYS A CA 1
ATOM 4409 C C . CYS A 1 542 ? -36.958 24.224 41.842 1.00 84.62 542 CYS A C 1
ATOM 4411 O O . CYS A 1 542 ? -36.478 23.718 42.850 1.00 84.62 542 CYS A O 1
ATOM 4413 N N . THR A 1 543 ? -38.056 24.979 41.879 1.00 83.69 543 THR A N 1
ATOM 4414 C CA . THR A 1 543 ? -38.730 25.367 43.122 1.00 83.69 543 THR A CA 1
ATOM 4415 C C . THR A 1 543 ? -39.661 24.264 43.636 1.00 83.69 543 THR A C 1
ATOM 4417 O O . THR A 1 543 ? -40.302 23.598 42.813 1.00 83.69 543 THR A O 1
ATOM 4420 N N . PRO A 1 544 ? -39.815 24.114 44.967 1.00 85.50 544 PRO A N 1
ATOM 4421 C CA . PRO A 1 544 ? -40.825 23.244 45.570 1.00 85.50 544 PRO A CA 1
ATOM 4422 C C . PRO A 1 544 ? -42.236 23.474 45.011 1.00 85.50 544 PRO A C 1
ATOM 4424 O O . PRO A 1 544 ? -42.610 24.601 44.673 1.00 85.50 544 PRO A O 1
ATOM 4427 N N . LYS A 1 545 ? -43.025 22.397 44.890 1.00 88.19 545 LYS A N 1
ATOM 4428 C CA . LYS A 1 545 ? -44.354 22.435 44.256 1.00 88.19 545 LYS A CA 1
ATOM 4429 C C . LYS A 1 545 ? -45.442 22.910 45.220 1.00 88.19 545 LYS A C 1
ATOM 4431 O O . LYS A 1 545 ? -46.208 22.104 45.750 1.00 88.19 545 LYS A O 1
ATOM 4436 N N . ASN A 1 546 ? -45.595 24.221 45.347 1.00 82.12 546 ASN A N 1
ATOM 4437 C CA . ASN A 1 546 ? -46.555 24.827 46.279 1.00 82.12 546 ASN A CA 1
ATOM 4438 C C . ASN A 1 546 ? -47.918 25.189 45.651 1.00 82.12 546 ASN A C 1
ATOM 4440 O O . ASN A 1 546 ? -48.710 25.860 46.294 1.00 82.12 546 ASN A O 1
ATOM 4444 N N . PHE A 1 547 ? -48.211 24.772 44.410 1.00 81.00 547 PHE A N 1
ATOM 4445 C CA . PHE A 1 547 ? -49.524 25.027 43.783 1.00 81.00 547 PHE A CA 1
ATOM 4446 C C . PHE A 1 547 ? -50.691 24.337 44.513 1.00 81.00 547 PHE A C 1
ATOM 4448 O O . PHE A 1 547 ? -50.523 23.205 44.978 1.00 81.00 547 PHE A O 1
ATOM 4455 N N . HIS A 1 548 ? -51.876 24.947 44.539 1.00 78.19 548 HIS A N 1
ATOM 4456 C CA . HIS A 1 548 ? -53.089 24.254 44.965 1.00 78.19 548 HIS A CA 1
ATOM 4457 C C . HIS A 1 548 ? -53.694 23.481 43.782 1.00 78.19 548 HIS A C 1
ATOM 4459 O O . HIS A 1 548 ? -53.346 23.694 42.618 1.00 78.19 548 HIS A O 1
ATOM 4465 N N . VAL A 1 549 ? -54.517 22.475 44.084 1.00 70.69 549 VAL A N 1
ATOM 4466 C CA . VAL A 1 549 ? -55.254 21.702 43.065 1.00 70.69 549 VAL A CA 1
ATOM 4467 C C . VAL A 1 549 ? -56.705 22.178 43.068 1.00 70.69 549 VAL A C 1
ATOM 4469 O O . VAL A 1 549 ? -57.635 21.378 43.088 1.00 70.69 549 VAL A O 1
ATOM 4472 N N . ASP A 1 550 ? -56.876 23.495 43.094 1.00 79.50 550 ASP A N 1
ATOM 4473 C CA . ASP A 1 550 ? -58.176 24.147 43.062 1.00 79.50 550 ASP A CA 1
ATOM 4474 C C . ASP A 1 550 ? -58.492 24.564 41.624 1.00 79.50 550 ASP A C 1
ATOM 4476 O O . ASP A 1 550 ? -57.594 24.865 40.832 1.00 79.50 550 ASP A O 1
ATOM 4480 N N . LEU A 1 551 ? -59.777 24.545 41.261 1.00 75.00 551 LEU A N 1
ATOM 4481 C CA . LEU A 1 551 ? -60.219 24.905 39.909 1.00 75.00 551 LEU A CA 1
ATOM 4482 C C . LEU A 1 551 ? -59.820 26.342 39.542 1.00 75.00 551 LEU A C 1
ATOM 4484 O O . LEU A 1 551 ? -59.490 26.595 38.387 1.00 75.00 551 LEU A O 1
ATOM 4488 N N . ASP A 1 552 ? -59.758 27.236 40.528 1.00 80.44 552 ASP A N 1
ATOM 4489 C CA . ASP A 1 552 ? -59.403 28.647 40.345 1.00 80.44 552 ASP A CA 1
ATOM 4490 C C . ASP A 1 552 ? -57.927 28.863 39.955 1.00 80.44 552 ASP A C 1
ATOM 4492 O O . ASP A 1 552 ? -57.577 29.904 39.398 1.00 80.44 552 ASP A O 1
ATOM 4496 N N . ASP A 1 553 ? -57.052 27.874 40.176 1.00 82.88 553 ASP A N 1
ATOM 4497 C CA . ASP A 1 553 ? -55.635 27.967 39.800 1.00 82.88 553 ASP A CA 1
ATOM 4498 C C . ASP A 1 553 ? -55.378 27.625 38.317 1.00 82.88 553 ASP A C 1
ATOM 4500 O O . ASP A 1 553 ? -54.278 27.869 37.794 1.00 82.88 553 ASP A O 1
ATOM 4504 N N . TRP A 1 554 ? -56.378 27.078 37.616 1.00 89.81 554 TRP A N 1
ATOM 4505 C CA . TRP A 1 554 ? -56.325 26.811 36.179 1.00 89.81 554 TRP A CA 1
ATOM 4506 C C . TRP A 1 554 ? -56.573 28.095 35.390 1.00 89.81 554 TRP A C 1
ATOM 4508 O O . TRP A 1 554 ? -57.591 28.759 35.554 1.00 89.81 554 TRP A O 1
ATOM 4518 N N . ASN A 1 555 ? -55.653 28.454 34.495 1.00 87.94 555 ASN A N 1
ATOM 4519 C CA . ASN A 1 555 ? -55.791 29.667 33.686 1.00 87.94 555 ASN A CA 1
ATOM 4520 C C . ASN A 1 555 ? -55.075 29.559 32.339 1.00 87.94 555 ASN A C 1
ATOM 4522 O O . ASN A 1 555 ? -54.293 28.642 32.095 1.00 87.94 555 ASN A O 1
ATOM 4526 N N . SER A 1 556 ? -55.354 30.525 31.470 1.00 88.75 556 SER A N 1
ATOM 4527 C CA . SER A 1 556 ? -54.860 30.617 30.095 1.00 88.75 556 SER A CA 1
ATOM 4528 C C . SER A 1 556 ? -53.739 31.653 29.916 1.00 88.75 556 SER A C 1
ATOM 4530 O O . SER A 1 556 ? -53.474 32.071 28.791 1.00 88.75 556 SER A O 1
ATOM 4532 N N . GLY A 1 557 ? -53.103 32.112 31.004 1.00 84.81 557 GLY A N 1
ATOM 4533 C CA . GLY A 1 557 ? -52.236 33.301 30.988 1.00 84.81 557 GLY A CA 1
ATOM 4534 C C . GLY A 1 557 ? -51.038 33.213 30.037 1.00 84.81 557 GLY A C 1
ATOM 4535 O O . GLY A 1 557 ? -50.675 34.209 29.423 1.00 84.81 557 GLY A O 1
ATOM 4536 N N . ASP A 1 558 ? -50.478 32.015 29.873 1.00 86.62 558 ASP A N 1
ATOM 4537 C CA . ASP A 1 558 ? -49.327 31.737 29.003 1.00 86.62 558 ASP A CA 1
ATOM 4538 C C . ASP A 1 558 ? -49.737 31.013 27.700 1.00 86.62 558 ASP A C 1
ATOM 4540 O O . ASP A 1 558 ? -48.915 30.359 27.059 1.00 86.62 558 ASP A O 1
ATOM 4544 N N . ILE A 1 559 ? -51.021 31.068 27.323 1.00 89.94 559 ILE A N 1
ATOM 4545 C CA . ILE A 1 559 ? -51.534 30.501 26.069 1.00 89.94 559 ILE A CA 1
ATOM 4546 C C . ILE A 1 559 ? -51.615 31.608 25.006 1.00 89.94 559 ILE A C 1
ATOM 4548 O O . ILE A 1 559 ? -52.360 32.578 25.196 1.00 89.94 559 ILE A O 1
ATOM 4552 N N . PRO A 1 560 ? -50.916 31.468 23.863 1.00 86.00 560 PRO A N 1
ATOM 4553 C CA . PRO A 1 560 ? -51.076 32.364 22.721 1.00 86.00 560 PRO A CA 1
ATOM 4554 C C . PRO A 1 560 ? -52.524 32.416 22.253 1.00 86.00 560 PRO A C 1
ATOM 4556 O O . PRO A 1 560 ? -53.201 31.389 22.234 1.00 86.00 560 PRO A O 1
ATOM 4559 N N . ASP A 1 561 ? -52.995 33.589 21.830 1.00 87.06 561 ASP A N 1
ATOM 4560 C CA . ASP A 1 561 ? -54.335 33.759 21.253 1.00 87.06 561 ASP A CA 1
ATOM 4561 C C . ASP A 1 561 ? -55.470 33.213 22.145 1.00 87.06 561 ASP A C 1
ATOM 4563 O O . ASP A 1 561 ? -56.499 32.741 21.650 1.00 87.06 561 ASP A O 1
ATOM 4567 N N . SER A 1 562 ? -55.297 33.279 23.471 1.00 84.12 562 SER A N 1
ATOM 4568 C CA . SER A 1 562 ? -56.250 32.757 24.463 1.00 84.12 562 SER A CA 1
ATOM 4569 C C . SER A 1 562 ? -57.612 33.453 24.455 1.00 84.12 562 SER A C 1
ATOM 4571 O O . SER A 1 562 ? -58.569 32.929 25.010 1.00 84.12 562 SER A O 1
ATOM 4573 N N . THR A 1 563 ? -57.734 34.607 23.797 1.00 83.88 563 THR A N 1
ATOM 4574 C CA . THR A 1 563 ? -59.007 35.313 23.579 1.00 83.88 563 THR A CA 1
ATOM 4575 C C . THR A 1 563 ? -59.633 35.030 22.211 1.00 83.88 563 THR A C 1
ATOM 4577 O O . THR A 1 563 ? -60.728 35.515 21.931 1.00 83.88 563 THR A O 1
ATOM 4580 N N . SER A 1 564 ? -58.964 34.261 21.344 1.00 86.38 564 SER A N 1
ATOM 4581 C CA . SER A 1 564 ? -59.436 33.946 19.992 1.00 86.38 564 SER A CA 1
ATOM 4582 C C . SER A 1 564 ? -59.301 32.452 19.674 1.00 86.38 564 SER A C 1
ATOM 4584 O O . SER A 1 564 ? -60.143 31.662 20.098 1.00 86.38 564 SER A O 1
ATOM 4586 N N . LYS A 1 565 ? -58.264 32.041 18.937 1.00 87.50 565 LYS A N 1
ATOM 4587 C CA . LYS A 1 565 ? -58.092 30.673 18.427 1.00 87.50 565 LYS A CA 1
ATOM 4588 C C . LYS A 1 565 ? -58.027 29.624 19.539 1.00 87.50 565 LYS A C 1
ATOM 4590 O O . LYS A 1 565 ? -58.549 28.529 19.357 1.00 87.50 565 LYS A O 1
ATOM 4595 N N . ASN A 1 566 ? -57.417 29.967 20.672 1.00 87.19 566 ASN A N 1
ATOM 4596 C CA . ASN A 1 566 ? -57.242 29.069 21.815 1.00 87.19 566 ASN A CA 1
ATOM 4597 C C . ASN A 1 566 ? -58.166 29.441 22.986 1.00 87.19 566 ASN A C 1
ATOM 4599 O O . ASN A 1 566 ? -57.844 29.182 24.148 1.00 87.19 566 ASN A O 1
ATOM 4603 N N . ASN A 1 567 ? -59.308 30.071 22.693 1.00 88.31 567 ASN A N 1
ATOM 4604 C CA . ASN A 1 567 ? -60.279 30.438 23.714 1.00 88.31 567 ASN A CA 1
ATOM 4605 C C . ASN A 1 567 ? -60.800 29.202 24.465 1.00 88.31 567 ASN A C 1
ATOM 4607 O O . ASN A 1 567 ? -61.177 28.201 23.857 1.00 88.31 567 ASN A O 1
ATOM 4611 N N . GLY A 1 568 ? -60.816 29.285 25.797 1.00 84.69 568 GLY A N 1
ATOM 4612 C CA . GLY A 1 568 ? -61.253 28.210 26.691 1.00 84.69 568 GLY A CA 1
ATOM 4613 C C . GLY A 1 568 ? -60.182 27.172 27.051 1.00 84.69 568 GLY A C 1
ATOM 4614 O O . GLY A 1 568 ? -60.459 26.286 27.857 1.00 84.69 568 GLY A O 1
ATOM 4615 N N . VAL A 1 569 ? -58.962 27.269 26.512 1.00 89.94 569 VAL A N 1
ATOM 4616 C CA . VAL A 1 569 ? -57.851 26.388 26.909 1.00 89.94 569 VAL A CA 1
ATOM 4617 C C . VAL A 1 569 ? -57.298 26.829 28.263 1.00 89.94 569 VAL A C 1
ATOM 4619 O O . VAL A 1 569 ? -56.833 27.957 28.416 1.00 89.94 569 VAL A O 1
ATOM 4622 N N . LEU A 1 570 ? -57.305 25.920 29.238 1.00 89.75 570 LEU A N 1
ATOM 4623 C CA . LEU A 1 570 ? -56.781 26.159 30.581 1.00 89.75 570 LEU A CA 1
ATOM 4624 C C . LEU A 1 570 ? -55.547 25.294 30.843 1.00 89.75 570 LEU A C 1
ATOM 4626 O O . LEU A 1 570 ? -55.553 24.089 30.587 1.00 89.75 570 LEU A O 1
ATOM 4630 N N . VAL A 1 571 ? -54.496 25.902 31.391 1.00 91.12 571 VAL A N 1
ATOM 4631 C CA . VAL A 1 571 ? -53.239 25.221 31.712 1.00 91.12 571 VAL A CA 1
ATOM 4632 C C . VAL A 1 571 ? -53.252 24.763 33.171 1.00 91.12 571 VAL A C 1
ATOM 4634 O O . VAL A 1 571 ? -53.484 25.587 34.063 1.00 91.12 571 VAL A O 1
ATOM 4637 N N . PRO A 1 572 ? -52.944 23.482 33.455 1.00 92.00 572 PRO A N 1
ATOM 4638 C CA . PRO A 1 572 ? -52.881 22.994 34.824 1.00 92.00 572 PRO A CA 1
ATOM 4639 C C . PRO A 1 572 ? -51.765 23.685 35.623 1.00 92.00 572 PRO A C 1
ATOM 4641 O O . PRO A 1 572 ? -50.657 23.867 35.099 1.00 92.00 572 PRO A O 1
ATOM 4644 N N . PRO A 1 573 ? -51.966 23.943 36.930 1.00 90.75 573 PRO A N 1
ATOM 4645 C CA . PRO A 1 573 ? -50.937 24.525 37.800 1.00 90.75 573 PRO A CA 1
ATOM 4646 C C . PRO A 1 573 ? -49.622 23.730 37.805 1.00 90.75 573 PRO A C 1
ATOM 4648 O O . PRO A 1 573 ? -48.534 24.306 37.848 1.00 90.75 573 PRO A O 1
ATOM 4651 N N . ARG A 1 574 ? -49.716 22.400 37.665 1.00 92.38 574 ARG A N 1
ATOM 4652 C CA . ARG A 1 574 ? -48.570 21.492 37.509 1.00 92.38 574 ARG A CA 1
ATOM 4653 C C . ARG A 1 574 ? -47.704 21.847 36.291 1.00 92.38 574 ARG A C 1
ATOM 4655 O O . ARG A 1 574 ? -46.498 21.993 36.453 1.00 92.38 574 ARG A O 1
ATOM 4662 N N . ARG A 1 575 ? -48.298 22.024 35.099 1.00 92.62 575 ARG A N 1
ATOM 4663 C CA . ARG A 1 575 ? -47.570 22.375 33.859 1.00 92.62 575 ARG A CA 1
ATOM 4664 C C . ARG A 1 575 ? -46.903 23.740 33.981 1.00 92.62 575 ARG A C 1
ATOM 4666 O O . ARG A 1 575 ? -45.753 23.893 33.570 1.00 92.62 575 ARG A O 1
ATOM 4673 N N . ARG A 1 576 ? -47.598 24.713 34.579 1.00 89.25 576 ARG A N 1
ATOM 4674 C CA . ARG A 1 576 ? -47.071 26.071 34.810 1.00 89.25 576 ARG A CA 1
ATOM 4675 C C . ARG A 1 576 ? -45.846 26.070 35.726 1.00 89.25 576 ARG A C 1
ATOM 4677 O O . ARG A 1 576 ? -44.957 26.898 35.566 1.00 89.25 576 ARG A O 1
ATOM 4684 N N . GLN A 1 577 ? -45.776 25.117 36.655 1.00 90.06 577 GLN A N 1
ATOM 4685 C CA . GLN A 1 577 ? -44.643 24.942 37.565 1.00 90.06 577 GLN A CA 1
ATOM 4686 C C . GLN A 1 577 ? -43.696 23.803 37.157 1.00 90.06 577 GLN A C 1
ATOM 4688 O O . GLN A 1 577 ? -42.855 23.418 37.970 1.00 90.06 577 GLN A O 1
ATOM 4693 N N . LEU A 1 578 ? -43.797 23.257 35.938 1.00 92.69 578 LEU A N 1
ATOM 4694 C CA . LEU A 1 578 ? -42.930 22.179 35.448 1.00 92.69 578 LEU A CA 1
ATOM 4695 C C . LEU A 1 578 ? -41.449 22.593 35.531 1.00 92.69 578 LEU A C 1
ATOM 4697 O O . LEU A 1 578 ? -41.081 23.718 35.180 1.00 92.69 578 LEU A O 1
ATOM 4701 N N . CYS A 1 579 ? -40.578 21.695 35.993 1.00 92.88 579 CYS A N 1
ATOM 4702 C CA . CYS A 1 579 ? -39.145 21.955 36.138 1.00 92.88 579 CYS A CA 1
ATOM 4703 C C . CYS A 1 579 ? -38.445 22.068 34.769 1.00 92.88 579 CYS A C 1
ATOM 4705 O O . CYS A 1 579 ? -37.840 21.122 34.273 1.00 92.88 579 CYS A O 1
ATOM 4707 N N . VAL A 1 580 ? -38.496 23.241 34.142 1.00 92.00 580 VAL A N 1
ATOM 4708 C CA . VAL A 1 580 ? -37.824 23.518 32.852 1.00 92.00 580 VAL A CA 1
ATOM 4709 C C . VAL A 1 580 ? -36.613 24.438 32.989 1.00 92.00 580 VAL A C 1
ATOM 4711 O O . VAL A 1 580 ? -35.887 24.648 32.022 1.00 92.00 580 VAL A O 1
ATOM 4714 N N . LYS A 1 581 ? -36.376 24.979 34.191 1.00 87.81 581 LYS A N 1
ATOM 4715 C CA . LYS A 1 581 ? -35.369 26.021 34.419 1.00 87.81 581 LYS A CA 1
ATOM 4716 C C . LYS A 1 581 ? -33.958 25.604 34.022 1.00 87.81 581 LYS A C 1
ATOM 4718 O O . LYS A 1 581 ? -33.266 26.419 33.439 1.00 87.81 581 LYS A O 1
ATOM 4723 N N . ASN A 1 582 ? -33.544 24.363 34.278 1.00 86.31 582 ASN A N 1
ATOM 4724 C CA . ASN A 1 582 ? -32.234 23.866 33.847 1.00 86.31 582 ASN A CA 1
ATOM 4725 C C . ASN A 1 582 ? -32.015 24.050 32.340 1.00 86.31 582 ASN A C 1
ATOM 4727 O O . ASN A 1 582 ? -30.994 24.582 31.915 1.00 86.31 582 ASN A O 1
ATOM 4731 N N . MET A 1 583 ? -33.022 23.694 31.542 1.00 88.75 583 MET A N 1
ATOM 4732 C CA . MET A 1 583 ? -32.972 23.809 30.087 1.00 88.75 583 MET A CA 1
ATOM 4733 C C . MET A 1 583 ? -33.127 25.250 29.592 1.00 88.75 583 MET A C 1
ATOM 4735 O O . MET A 1 583 ? -32.606 25.573 28.529 1.00 88.75 583 MET A O 1
ATOM 4739 N N . THR A 1 584 ? -33.829 26.118 30.330 1.00 89.38 584 THR A N 1
ATOM 4740 C CA . THR A 1 584 ? -34.066 27.508 29.908 1.00 89.38 584 THR A CA 1
ATOM 4741 C C . THR A 1 584 ? -32.996 28.489 30.387 1.00 89.38 584 THR A C 1
ATOM 4743 O O . THR A 1 584 ? -32.694 29.439 29.675 1.00 89.38 584 THR A O 1
ATOM 4746 N N . THR A 1 585 ? -32.368 28.292 31.548 1.00 85.50 585 THR A N 1
ATOM 4747 C CA . THR A 1 585 ? -31.328 29.208 32.057 1.00 85.50 585 THR A CA 1
ATOM 4748 C C . THR A 1 585 ? -29.939 28.877 31.518 1.00 85.50 585 THR A C 1
ATOM 4750 O O . THR A 1 585 ? -29.132 29.784 31.325 1.00 85.50 585 THR A O 1
ATOM 4753 N N . LYS A 1 586 ? -29.661 27.603 31.211 1.00 84.19 586 LYS A N 1
ATOM 4754 C CA . LYS A 1 586 ? -28.368 27.142 30.672 1.00 84.19 586 LYS A CA 1
ATOM 4755 C C . LYS A 1 586 ? -28.346 27.046 29.140 1.00 84.19 586 LYS A C 1
ATOM 4757 O O . LYS A 1 586 ? -27.496 26.369 28.572 1.00 84.19 586 LYS A O 1
ATOM 4762 N N . LEU A 1 587 ? -29.242 27.757 28.448 1.00 88.00 587 LEU A N 1
ATOM 4763 C CA . LEU A 1 587 ? -29.388 27.730 26.981 1.00 88.00 587 LEU A CA 1
ATOM 4764 C C . LEU A 1 587 ? -28.086 27.975 26.199 1.00 88.00 587 LEU A C 1
ATOM 4766 O O . LEU A 1 587 ? -27.901 27.432 25.104 1.00 88.00 587 LEU A O 1
ATOM 4770 N N . SER A 1 588 ? -27.192 28.812 26.732 1.00 85.12 588 SER A N 1
ATOM 4771 C CA . SER A 1 588 ? -25.892 29.106 26.123 1.00 85.12 588 SER A CA 1
ATOM 4772 C C . SER A 1 588 ? -24.928 27.921 26.183 1.00 85.12 588 SER A C 1
ATOM 4774 O O . SER A 1 588 ? -24.188 27.722 25.227 1.00 85.12 588 SER A O 1
ATOM 4776 N N . ALA A 1 589 ? -24.979 27.116 27.248 1.00 82.94 589 ALA A N 1
ATOM 4777 C CA . ALA A 1 589 ? -24.106 25.961 27.461 1.00 82.94 589 ALA A CA 1
ATOM 4778 C C . ALA A 1 589 ? -24.538 24.711 26.673 1.00 82.94 589 ALA A C 1
ATOM 4780 O O . ALA A 1 589 ? -23.772 23.761 26.546 1.00 82.94 589 ALA A O 1
ATOM 4781 N N . ILE A 1 590 ? -25.762 24.697 26.138 1.00 87.06 590 ILE A N 1
ATOM 4782 C CA . ILE A 1 590 ? -26.271 23.585 25.333 1.00 87.06 590 ILE A CA 1
ATOM 4783 C C . ILE A 1 590 ? -25.756 23.744 23.894 1.00 87.06 590 ILE A C 1
ATOM 4785 O O . ILE A 1 590 ? -26.344 24.479 23.100 1.00 87.06 590 ILE A O 1
ATOM 4789 N N . GLU A 1 591 ? -24.661 23.077 23.529 1.00 81.12 591 GLU A N 1
ATOM 4790 C CA . GLU A 1 591 ? -24.075 23.168 22.179 1.00 81.12 591 GLU A CA 1
ATOM 4791 C C . GLU A 1 591 ? -24.372 21.939 21.311 1.00 81.12 591 GLU A C 1
ATOM 4793 O O . GLU A 1 591 ? -24.493 22.053 20.089 1.00 81.12 591 GLU A O 1
ATOM 4798 N N . LYS A 1 592 ? -24.509 20.762 21.929 1.00 84.06 592 LYS A N 1
ATOM 4799 C CA . LYS A 1 592 ? -24.716 19.468 21.264 1.00 84.06 592 LYS A CA 1
ATOM 4800 C C . LYS A 1 592 ? -25.964 18.767 21.798 1.00 84.06 592 LYS A C 1
ATOM 4802 O O . LYS A 1 592 ? -26.442 19.038 22.897 1.00 84.06 592 LYS A O 1
ATOM 4807 N N . LYS A 1 593 ? -26.452 17.769 21.046 1.00 80.31 593 LYS A N 1
ATOM 4808 C CA . LYS A 1 593 ? -27.600 16.928 21.450 1.00 80.31 593 LYS A CA 1
ATOM 4809 C C . LYS A 1 593 ? -27.406 16.282 22.834 1.00 80.31 593 LYS A C 1
ATOM 4811 O O . LYS A 1 593 ? -28.367 16.153 23.583 1.00 80.31 593 LYS A O 1
ATOM 4816 N N . ASN A 1 594 ? -26.173 15.904 23.183 1.00 75.31 594 ASN A N 1
ATOM 4817 C CA . ASN A 1 594 ? -25.878 15.277 24.474 1.00 75.31 594 ASN A CA 1
ATOM 4818 C C . ASN A 1 594 ? -25.981 16.259 25.653 1.00 75.31 594 ASN A C 1
ATOM 4820 O O . ASN A 1 594 ? -26.454 15.878 26.718 1.00 75.31 594 ASN A O 1
ATOM 4824 N N . ASP A 1 595 ? -25.609 17.526 25.448 1.00 79.50 595 ASP A N 1
ATOM 4825 C CA . ASP A 1 595 ? -25.716 18.568 26.477 1.00 79.50 595 ASP A CA 1
ATOM 4826 C C . ASP A 1 595 ? -27.192 18.824 26.809 1.00 79.50 595 ASP A C 1
ATOM 4828 O O . ASP A 1 595 ? -27.578 18.877 27.975 1.00 79.50 595 ASP A O 1
ATOM 4832 N N . PHE A 1 596 ? -28.043 18.871 25.775 1.00 87.75 596 PHE A N 1
ATOM 4833 C CA . PHE A 1 596 ? -29.491 18.976 25.951 1.00 87.75 596 PHE A CA 1
ATOM 4834 C C . PHE A 1 596 ? -30.068 17.755 26.677 1.00 87.75 596 PHE A C 1
ATOM 4836 O O . PHE A 1 596 ? -30.846 17.925 27.614 1.00 87.75 596 PHE A O 1
ATOM 4843 N N . LYS A 1 597 ? -29.663 16.533 26.285 1.00 84.50 597 LYS A N 1
ATOM 4844 C CA . LYS A 1 597 ? -30.095 15.294 26.956 1.00 84.50 597 LYS A CA 1
ATOM 4845 C C . LYS A 1 597 ? -29.803 15.374 28.459 1.00 84.50 597 LYS A C 1
ATOM 4847 O O . LYS A 1 597 ? -30.691 15.088 29.253 1.00 84.50 597 LYS A O 1
ATOM 4852 N N . ASN A 1 598 ? -28.612 15.819 28.854 1.00 81.81 598 ASN A N 1
ATOM 4853 C CA . ASN A 1 598 ? -28.222 15.908 30.264 1.00 81.81 598 ASN A CA 1
ATOM 4854 C C . ASN A 1 598 ? -29.067 16.917 31.067 1.00 81.81 598 ASN A C 1
ATOM 4856 O O . ASN A 1 598 ? -29.521 16.601 32.171 1.00 81.81 598 ASN A O 1
ATOM 4860 N N . GLU A 1 599 ? -29.319 18.111 30.521 1.00 86.75 599 GLU A N 1
ATOM 4861 C CA . GLU A 1 599 ? -30.150 19.116 31.206 1.00 86.75 599 GLU A CA 1
ATOM 4862 C C . GLU A 1 599 ? -31.623 18.693 31.278 1.00 86.75 599 GLU A C 1
ATOM 4864 O O . GLU A 1 599 ? -32.261 18.873 32.316 1.00 86.75 599 GLU A O 1
ATOM 4869 N N . LEU A 1 600 ? -32.148 18.059 30.224 1.00 89.50 600 LEU A N 1
ATOM 4870 C CA . LEU A 1 600 ? -33.491 17.476 30.223 1.00 89.50 600 LEU A CA 1
ATOM 4871 C C . LEU A 1 600 ? -33.631 16.384 31.289 1.00 89.50 600 LEU A C 1
ATOM 4873 O O . LEU A 1 600 ? -34.610 16.381 32.035 1.00 89.50 600 LEU A O 1
ATOM 4877 N N . MET A 1 601 ? -32.647 15.487 31.392 1.00 84.62 601 MET A N 1
ATOM 4878 C CA . MET A 1 601 ? -32.649 14.429 32.403 1.00 84.62 601 MET A CA 1
ATOM 4879 C C . MET A 1 601 ? -32.647 14.998 33.823 1.00 84.62 601 MET A C 1
ATOM 4881 O O . MET A 1 601 ? -33.406 14.535 34.674 1.00 84.62 601 MET A O 1
ATOM 4885 N N . THR A 1 602 ? -31.848 16.039 34.063 1.00 85.00 602 THR A N 1
ATOM 4886 C CA . THR A 1 602 ? -31.802 16.744 35.353 1.00 85.00 602 THR A CA 1
ATOM 4887 C C . THR A 1 602 ? -33.152 17.384 35.683 1.00 85.00 602 THR A C 1
ATOM 4889 O O . THR A 1 602 ? -33.670 17.235 36.791 1.00 85.00 602 THR A O 1
ATOM 4892 N N . SER A 1 603 ? -33.763 18.046 34.697 1.00 89.81 603 SER A N 1
ATOM 4893 C CA . SER A 1 603 ? -35.103 18.624 34.795 1.00 89.81 603 SER A CA 1
ATOM 4894 C C . SER A 1 603 ? -36.164 17.580 35.158 1.00 89.81 603 SER A C 1
ATOM 4896 O O . SER A 1 603 ? -36.897 17.762 36.130 1.00 89.81 603 SER A O 1
ATOM 4898 N N . ALA A 1 604 ? -36.217 16.468 34.422 1.00 90.38 604 ALA A N 1
ATOM 4899 C CA . ALA A 1 604 ? -37.196 15.404 34.635 1.00 90.38 604 ALA A CA 1
ATOM 4900 C C . ALA A 1 604 ? -37.019 14.706 35.994 1.00 90.38 604 ALA A C 1
ATOM 4902 O O . ALA A 1 604 ? -38.003 14.412 36.675 1.00 90.38 604 ALA A O 1
ATOM 4903 N N . TYR A 1 605 ? -35.773 14.488 36.423 1.00 87.62 605 TYR A N 1
ATOM 4904 C CA . TYR A 1 605 ? -35.470 13.913 37.732 1.00 87.62 605 TYR A CA 1
ATOM 4905 C C . TYR A 1 605 ? -35.941 14.815 38.880 1.00 87.62 605 TYR A C 1
ATOM 4907 O O . TYR A 1 605 ? -36.648 14.361 39.782 1.00 87.62 605 TYR A O 1
ATOM 4915 N N . ASN A 1 606 ? -35.608 16.106 38.818 1.00 88.12 606 ASN A N 1
ATOM 4916 C CA . ASN A 1 606 ? -36.054 17.087 39.803 1.00 88.12 606 ASN A CA 1
ATOM 4917 C C . ASN A 1 606 ? -37.583 17.224 39.819 1.00 88.12 606 ASN A C 1
ATOM 4919 O O . ASN A 1 606 ? -38.175 17.313 40.891 1.00 88.12 606 ASN A O 1
ATOM 4923 N N . GLU A 1 607 ? -38.239 17.200 38.657 1.00 93.19 607 GLU A N 1
ATOM 4924 C CA . GLU A 1 607 ? -39.701 17.192 38.574 1.00 93.19 607 GLU A CA 1
ATOM 4925 C C . GLU A 1 607 ? -40.302 15.997 39.319 1.00 93.19 607 GLU A C 1
ATOM 4927 O O . GLU A 1 607 ? -41.177 16.182 40.165 1.00 93.19 607 GLU A O 1
ATOM 4932 N N . GLY A 1 608 ? -39.797 14.788 39.055 1.00 90.69 608 GLY A N 1
ATOM 4933 C CA . GLY A 1 608 ? -40.235 13.573 39.738 1.00 90.69 608 GLY A CA 1
ATOM 4934 C C . GLY A 1 608 ? -40.026 13.659 41.249 1.00 90.69 608 GLY A C 1
ATOM 4935 O O . GLY A 1 608 ? -40.964 13.431 42.014 1.00 90.69 608 GLY A O 1
ATOM 4936 N N . LYS A 1 609 ? -38.831 14.067 41.690 1.00 88.69 609 LYS A N 1
ATOM 4937 C CA . LYS A 1 609 ? -38.513 14.248 43.113 1.00 88.69 609 LYS A CA 1
ATOM 4938 C C . LYS A 1 609 ? -39.494 15.207 43.797 1.00 88.69 609 LYS A C 1
ATOM 4940 O O . LYS A 1 609 ? -40.106 14.844 44.797 1.00 88.69 609 LYS A O 1
ATOM 4945 N N . LEU A 1 610 ? -39.689 16.397 43.230 1.00 91.50 610 LEU A N 1
ATOM 4946 C CA . LEU A 1 610 ? -40.532 17.441 43.817 1.00 91.50 610 LEU A CA 1
ATOM 4947 C C . LEU A 1 610 ? -42.028 17.073 43.803 1.00 91.50 610 LEU A C 1
ATOM 4949 O O . LEU A 1 610 ? -42.764 17.441 44.718 1.00 91.50 610 LEU A O 1
ATOM 4953 N N . LEU A 1 611 ? -42.497 16.337 42.789 1.00 92.94 611 LEU A N 1
ATOM 4954 C CA . LEU A 1 611 ? -43.857 15.786 42.772 1.00 92.94 611 LEU A CA 1
ATOM 4955 C C . LEU A 1 611 ? -44.036 14.680 43.818 1.00 92.94 611 LEU A C 1
ATOM 4957 O O . LEU A 1 611 ? -45.082 14.624 44.464 1.00 92.94 611 LEU A O 1
ATOM 4961 N N . GLY A 1 612 ? -43.019 13.837 44.011 1.00 90.50 612 GLY A N 1
ATOM 4962 C CA . GLY A 1 612 ? -42.995 12.835 45.075 1.00 90.50 612 GLY A CA 1
ATOM 4963 C C . GLY A 1 612 ? -43.036 13.461 46.470 1.00 90.50 612 GLY A C 1
ATOM 4964 O O . GLY A 1 612 ? -43.755 12.971 47.333 1.00 90.50 612 GLY A O 1
ATOM 4965 N N . GLU A 1 613 ? -42.332 14.576 46.679 1.00 90.38 613 GLU A N 1
ATOM 4966 C CA . GLU A 1 613 ? -42.383 15.350 47.927 1.00 90.38 613 GLU A CA 1
ATOM 4967 C C . GLU A 1 613 ? -43.763 15.990 48.151 1.00 90.38 613 GLU A C 1
ATOM 4969 O O . GLU A 1 613 ? -44.309 15.905 49.250 1.00 90.38 613 GLU A O 1
ATOM 4974 N N . LYS A 1 614 ? -44.364 16.579 47.107 1.00 90.50 614 LYS A N 1
ATOM 4975 C CA . LYS A 1 614 ? -45.697 17.203 47.175 1.00 90.50 614 LYS A CA 1
ATOM 4976 C C . LYS A 1 614 ? -46.801 16.202 47.519 1.00 90.50 614 LYS A C 1
ATOM 4978 O O . LYS A 1 614 ? -47.684 16.499 48.318 1.00 90.50 614 LYS A O 1
ATOM 4983 N N . TYR A 1 615 ? -46.770 15.038 46.878 1.00 91.62 615 TYR A N 1
ATOM 4984 C CA . TYR A 1 615 ? -47.760 13.976 47.041 1.00 91.62 615 TYR A CA 1
ATOM 4985 C C . TYR A 1 615 ? -47.210 12.834 47.908 1.00 91.62 615 TYR A C 1
ATOM 4987 O O . TYR A 1 615 ? -47.536 11.669 47.691 1.00 91.62 615 TYR A O 1
ATOM 4995 N N . ASN A 1 616 ? -46.380 13.154 48.908 1.00 90.00 616 ASN A N 1
ATOM 4996 C CA . ASN A 1 616 ? -45.723 12.169 49.777 1.00 90.00 616 ASN A CA 1
ATOM 4997 C C . ASN A 1 616 ? -46.704 11.211 50.484 1.00 90.00 616 ASN A C 1
ATOM 4999 O O . ASN A 1 616 ? -46.372 10.051 50.726 1.00 90.00 616 ASN A O 1
ATOM 5003 N N . ASN A 1 617 ? -47.919 11.685 50.761 1.00 91.00 617 ASN A N 1
ATOM 5004 C CA . ASN A 1 617 ? -48.993 10.929 51.399 1.00 91.00 617 ASN A CA 1
ATOM 5005 C C . ASN A 1 617 ? -49.908 10.190 50.397 1.00 91.00 617 ASN A C 1
ATOM 5007 O O . ASN A 1 617 ? -50.781 9.441 50.825 1.00 91.00 617 ASN A O 1
ATOM 5011 N N . ASP A 1 618 ? -49.737 10.386 49.083 1.00 92.44 618 ASP A N 1
ATOM 5012 C CA . ASP A 1 618 ? -50.607 9.835 48.033 1.00 92.44 618 ASP A CA 1
ATOM 5013 C C . ASP A 1 618 ? -49.791 9.426 46.794 1.00 92.44 618 ASP A C 1
ATOM 5015 O O . ASP A 1 618 ? -49.577 10.188 45.845 1.00 92.44 618 ASP A O 1
ATOM 5019 N N . LYS A 1 619 ? -49.316 8.177 46.814 1.00 90.56 619 LYS A N 1
ATOM 5020 C CA . LYS A 1 619 ? -48.427 7.626 45.781 1.00 90.56 619 LYS A CA 1
ATOM 5021 C C . LYS A 1 619 ? -49.085 7.552 44.401 1.00 90.56 619 LYS A C 1
ATOM 5023 O O . LYS A 1 619 ? -48.393 7.709 43.396 1.00 90.56 619 LYS A O 1
ATOM 5028 N N . GLU A 1 620 ? -50.396 7.322 44.338 1.00 92.25 620 GLU A N 1
ATOM 5029 C CA . GLU A 1 620 ? -51.125 7.245 43.068 1.00 92.25 620 GLU A CA 1
ATOM 5030 C C . GLU A 1 620 ? -51.211 8.619 42.407 1.00 92.25 620 GLU A C 1
ATOM 5032 O O . GLU A 1 620 ? -50.902 8.750 41.218 1.00 92.25 620 GLU A O 1
ATOM 5037 N N . LYS A 1 621 ? -51.530 9.667 43.179 1.00 90.88 621 LYS A N 1
ATOM 5038 C CA . LYS A 1 621 ? -51.492 11.045 42.671 1.00 90.88 621 LYS A CA 1
ATOM 5039 C C . LYS A 1 621 ? -50.087 11.472 42.272 1.00 90.88 621 LYS A C 1
ATOM 5041 O O . LYS A 1 621 ? -49.942 12.125 41.238 1.00 90.88 621 LYS A O 1
ATOM 5046 N N . ALA A 1 622 ? -49.063 11.074 43.031 1.00 92.06 622 ALA A N 1
ATOM 5047 C CA . ALA A 1 622 ? -47.670 11.334 42.675 1.00 92.06 622 ALA A CA 1
ATOM 5048 C C . ALA A 1 622 ? -47.333 10.741 41.296 1.00 92.06 622 ALA A C 1
ATOM 5050 O O . ALA A 1 622 ? -46.870 11.456 40.404 1.00 92.06 622 ALA A O 1
ATOM 5051 N N . LEU A 1 623 ? -47.641 9.455 41.094 1.00 91.19 623 LEU A N 1
ATOM 5052 C CA . LEU A 1 623 ? -47.405 8.756 39.832 1.00 91.19 623 LEU A CA 1
ATOM 5053 C C . LEU A 1 623 ? -48.198 9.378 38.678 1.00 91.19 623 LEU A C 1
ATOM 5055 O O . LEU A 1 623 ? -47.663 9.563 37.584 1.00 91.19 623 LEU A O 1
ATOM 5059 N N . GLN A 1 624 ? -49.465 9.723 38.905 1.00 94.00 624 GLN A N 1
ATOM 5060 C CA . GLN A 1 624 ? -50.296 10.334 37.874 1.00 94.00 624 GLN A CA 1
ATOM 5061 C C . GLN A 1 624 ? -49.778 11.723 37.478 1.00 94.00 624 GLN A C 1
ATOM 5063 O O . GLN A 1 624 ? -49.703 12.040 36.290 1.00 94.00 624 GLN A O 1
ATOM 5068 N N . ALA A 1 625 ? -49.349 12.534 38.447 1.00 93.88 625 ALA A N 1
ATOM 5069 C CA . ALA A 1 625 ? -48.729 13.825 38.175 1.00 93.88 625 ALA A CA 1
ATOM 5070 C C . ALA A 1 625 ? -47.420 13.676 37.383 1.00 93.88 625 ALA A C 1
ATOM 5072 O O . ALA A 1 625 ? -47.202 14.429 36.435 1.00 93.88 625 ALA A O 1
ATOM 5073 N N . MET A 1 626 ? -46.590 12.678 37.710 1.00 94.31 626 MET A N 1
ATOM 5074 C CA . MET A 1 626 ? -45.370 12.371 36.954 1.00 94.31 626 MET A CA 1
ATOM 5075 C C . MET A 1 626 ? -45.675 11.975 35.505 1.00 94.31 626 MET A C 1
ATOM 5077 O O . MET A 1 626 ? -44.999 12.455 34.599 1.00 94.31 626 MET A O 1
ATOM 5081 N N . LYS A 1 627 ? -46.710 11.155 35.264 1.00 95.06 627 LYS A N 1
ATOM 5082 C CA . LYS A 1 627 ? -47.144 10.782 33.903 1.00 95.06 627 LYS A CA 1
ATOM 5083 C C . LYS A 1 627 ? -47.545 12.004 33.078 1.00 95.06 627 LYS A C 1
ATOM 5085 O O . LYS A 1 627 ? -47.144 12.115 31.923 1.00 95.06 627 LYS A O 1
ATOM 5090 N N . TYR A 1 628 ? -48.292 12.932 33.674 1.00 95.94 628 TYR A N 1
ATOM 5091 C CA . TYR A 1 628 ? -48.648 14.178 33.000 1.00 95.94 628 TYR A CA 1
ATOM 5092 C C . TYR A 1 628 ? -47.421 15.061 32.733 1.00 95.94 628 TYR A C 1
ATOM 5094 O O . TYR A 1 628 ? -47.277 15.570 31.629 1.00 95.94 628 TYR A O 1
ATOM 5102 N N . SER A 1 629 ? -46.501 15.200 33.694 1.00 96.25 629 SER A N 1
ATOM 5103 C CA . SER A 1 629 ? -45.253 15.949 33.476 1.00 96.25 629 SER A CA 1
ATOM 5104 C C . SER A 1 629 ? -44.367 15.319 32.396 1.00 96.25 629 SER A C 1
ATOM 5106 O O . SER A 1 629 ? -43.758 16.042 31.615 1.00 96.25 629 SER A O 1
ATOM 5108 N N . PHE A 1 630 ? -44.320 13.988 32.303 1.00 95.75 630 PHE A N 1
ATOM 5109 C CA . PHE A 1 630 ? -43.615 13.284 31.230 1.00 95.75 630 PHE A CA 1
ATOM 5110 C C . PHE A 1 630 ? -44.198 13.608 29.848 1.00 95.75 630 PHE A C 1
ATOM 5112 O O . PHE A 1 630 ? -43.440 13.897 28.921 1.00 95.75 630 PHE A O 1
ATOM 5119 N N . ALA A 1 631 ? -45.529 13.594 29.719 1.00 95.88 631 ALA A N 1
ATOM 5120 C CA . ALA A 1 631 ? -46.203 13.972 28.479 1.00 95.88 631 ALA A CA 1
ATOM 5121 C C . ALA A 1 631 ? -45.876 15.422 28.084 1.00 95.88 631 ALA A C 1
ATOM 5123 O O . ALA A 1 631 ? -45.447 15.650 26.955 1.00 95.88 631 ALA A O 1
ATOM 5124 N N . ASP A 1 632 ? -45.942 16.359 29.037 1.00 96.38 632 ASP A N 1
ATOM 5125 C CA . ASP A 1 632 ? -45.607 17.766 28.792 1.00 96.38 632 ASP A CA 1
ATOM 5126 C C . ASP A 1 632 ? -44.158 17.961 28.322 1.00 96.38 632 ASP A C 1
ATOM 5128 O O . ASP A 1 632 ? -43.909 18.733 27.399 1.00 96.38 632 ASP A O 1
ATOM 5132 N N . TYR A 1 633 ? -43.178 17.271 28.927 1.00 95.81 633 TYR A N 1
ATOM 5133 C CA . TYR A 1 633 ? -41.797 17.308 28.426 1.00 95.81 633 TYR A CA 1
ATOM 5134 C C . TYR A 1 633 ? -41.727 16.818 26.979 1.00 95.81 633 TYR A C 1
ATOM 5136 O O . TYR A 1 633 ? -41.027 17.418 26.162 1.00 95.81 633 TYR A O 1
ATOM 5144 N N . GLY A 1 634 ? -42.464 15.753 26.655 1.00 93.19 634 GLY A N 1
ATOM 5145 C CA . GLY A 1 634 ? -42.591 15.249 25.293 1.00 93.19 634 GLY A CA 1
ATOM 5146 C C . GLY A 1 634 ? -43.134 16.304 24.329 1.00 93.19 634 GLY A C 1
ATOM 5147 O O . GLY A 1 634 ? -42.556 16.488 23.257 1.00 93.19 634 GLY A O 1
ATOM 5148 N N . ASP A 1 635 ? -44.189 17.019 24.713 1.00 94.12 635 ASP A N 1
ATOM 5149 C CA . ASP A 1 635 ? -44.790 18.076 23.895 1.00 94.12 635 ASP A CA 1
ATOM 5150 C C . ASP A 1 635 ? -43.878 19.301 23.743 1.00 94.12 635 ASP A C 1
ATOM 5152 O O . ASP A 1 635 ? -43.767 19.854 22.645 1.00 94.12 635 ASP A O 1
ATOM 5156 N N . ILE A 1 636 ? -43.140 19.685 24.791 1.00 93.88 636 ILE A N 1
ATOM 5157 C CA . ILE A 1 636 ? -42.134 20.758 24.714 1.00 93.88 636 ILE A CA 1
ATOM 5158 C C . ILE A 1 636 ? -41.056 20.402 23.683 1.00 93.88 636 ILE A C 1
ATOM 5160 O O . ILE A 1 636 ? -40.714 21.224 22.835 1.00 93.88 636 ILE A O 1
ATOM 5164 N N . ILE A 1 637 ? -40.529 19.174 23.732 1.00 91.81 637 ILE A N 1
ATOM 5165 C CA . ILE A 1 637 ? -39.441 18.723 22.848 1.00 91.81 637 ILE A CA 1
ATOM 5166 C C . ILE A 1 637 ? -39.917 18.583 21.400 1.00 91.81 637 ILE A C 1
ATOM 5168 O O . ILE A 1 637 ? -39.184 18.939 20.479 1.00 91.81 637 ILE A O 1
ATOM 5172 N N . LYS A 1 638 ? -41.136 18.074 21.191 1.00 90.88 638 LYS A N 1
ATOM 5173 C CA . LYS A 1 638 ? -41.759 17.959 19.861 1.00 90.88 638 LYS A CA 1
ATOM 5174 C C . LYS A 1 638 ? -42.179 19.311 19.282 1.00 90.88 638 LYS A C 1
ATOM 5176 O O . LYS A 1 638 ? -42.491 19.386 18.097 1.00 90.88 638 LYS A O 1
ATOM 5181 N N . GLY A 1 639 ? -42.216 20.360 20.103 1.00 89.38 639 GLY A N 1
ATOM 5182 C CA . GLY A 1 639 ? -42.713 21.677 19.716 1.00 89.38 639 GLY A CA 1
ATOM 5183 C C . GLY A 1 639 ? -44.239 21.748 19.588 1.00 89.38 639 GLY A C 1
ATOM 5184 O O . GLY A 1 639 ? -44.733 22.664 18.928 1.00 89.38 639 GLY A O 1
ATOM 5185 N N . THR A 1 640 ? -44.962 20.799 20.194 1.00 91.38 640 THR A N 1
ATOM 5186 C CA . THR A 1 640 ? -46.434 20.698 20.217 1.00 91.38 640 THR A CA 1
ATOM 5187 C C . THR A 1 640 ? -47.067 21.258 21.492 1.00 91.38 640 THR A C 1
ATOM 5189 O O . THR A 1 640 ? -48.289 21.369 21.555 1.00 91.38 640 THR A O 1
ATOM 5192 N N . ASP A 1 641 ? -46.265 21.635 22.493 1.00 92.56 641 ASP A N 1
ATOM 5193 C CA . ASP A 1 641 ? -46.751 22.274 23.720 1.00 92.56 641 ASP A CA 1
ATOM 5194 C C . ASP A 1 641 ? -47.454 23.608 23.420 1.00 92.56 641 ASP A C 1
ATOM 5196 O O . ASP A 1 641 ? -46.971 24.430 22.638 1.00 92.56 641 ASP A O 1
ATOM 5200 N N . MET A 1 642 ? -48.621 23.807 24.037 1.00 90.69 642 MET A N 1
ATOM 5201 C CA . MET A 1 642 ? -49.474 24.975 23.790 1.00 90.69 642 MET A CA 1
ATOM 5202 C C . MET A 1 642 ? -49.084 26.201 24.623 1.00 90.69 642 MET A C 1
ATOM 5204 O O . MET A 1 642 ? -49.584 27.292 24.350 1.00 90.69 642 MET A O 1
ATOM 5208 N N . MET A 1 643 ? -48.243 26.034 25.650 1.00 90.19 643 MET A N 1
ATOM 5209 C CA . MET A 1 643 ? -47.820 27.127 26.518 1.00 90.19 643 MET A CA 1
ATOM 5210 C C . MET A 1 643 ? -46.609 27.827 25.903 1.00 90.19 643 MET A C 1
ATOM 5212 O O . MET A 1 643 ? -45.588 27.199 25.630 1.00 90.19 643 MET A O 1
ATOM 5216 N N . ASP A 1 644 ? -46.688 29.141 25.728 1.00 86.38 644 ASP A N 1
ATOM 5217 C CA . ASP A 1 644 ? -45.619 29.916 25.108 1.00 86.38 644 ASP A CA 1
ATOM 5218 C C . ASP A 1 644 ? -45.302 31.151 25.945 1.00 86.38 644 ASP A C 1
ATOM 5220 O O . ASP A 1 644 ? -46.125 32.038 26.163 1.00 86.38 644 ASP A O 1
ATOM 5224 N N . ASN A 1 645 ? -44.067 31.196 26.426 1.00 87.38 645 ASN A N 1
ATOM 5225 C CA . ASN A 1 645 ? -43.497 32.345 27.107 1.00 87.38 645 ASN A CA 1
ATOM 5226 C C . ASN A 1 645 ? -42.057 32.525 26.640 1.00 87.38 645 ASN A C 1
ATOM 5228 O O . ASN A 1 645 ? -41.457 31.598 26.101 1.00 87.38 645 ASN A O 1
ATOM 5232 N N . VAL A 1 646 ? -41.472 33.691 26.923 1.00 88.62 646 VAL A N 1
ATOM 5233 C CA . VAL A 1 646 ? -40.138 34.079 26.430 1.00 88.62 646 VAL A CA 1
ATOM 5234 C C . VAL A 1 646 ? -39.084 32.976 26.610 1.00 88.62 646 VAL A C 1
ATOM 5236 O O . VAL A 1 646 ? -38.290 32.731 25.703 1.00 88.62 646 VAL A O 1
ATOM 5239 N N . PHE A 1 647 ? -39.082 32.277 27.747 1.00 89.25 647 PHE A N 1
ATOM 5240 C CA . PHE A 1 647 ? -38.111 31.218 28.029 1.00 89.25 647 PHE A CA 1
ATOM 5241 C C . PHE A 1 647 ? -38.365 29.947 27.210 1.00 89.25 647 PHE A C 1
ATOM 5243 O O . PHE A 1 647 ? -37.418 29.342 26.702 1.00 89.25 647 PHE A O 1
ATOM 5250 N N . LEU A 1 648 ? -39.629 29.545 27.059 1.00 90.50 648 LEU A N 1
ATOM 5251 C CA . LEU A 1 648 ? -40.014 28.391 26.244 1.00 90.50 648 LEU A CA 1
ATOM 5252 C C . LEU A 1 648 ? -39.826 28.664 24.752 1.00 90.50 648 LEU A C 1
ATOM 5254 O O . LEU A 1 648 ? -39.302 27.800 24.050 1.00 90.50 648 LEU A O 1
ATOM 5258 N N . THR A 1 649 ? -40.126 29.877 24.280 1.00 90.25 649 THR A N 1
ATOM 5259 C CA . THR A 1 649 ? -39.848 30.293 22.901 1.00 90.25 649 THR A CA 1
ATOM 5260 C C . THR A 1 649 ? -38.347 30.217 22.600 1.00 90.25 649 THR A C 1
ATOM 5262 O O . THR A 1 649 ? -37.933 29.717 21.553 1.00 90.25 649 THR A O 1
ATOM 5265 N N . GLN A 1 650 ? -37.496 30.684 23.521 1.00 91.69 650 GLN A N 1
ATOM 5266 C CA . GLN A 1 650 ? -36.039 30.602 23.370 1.00 91.69 650 GLN A CA 1
ATOM 5267 C C . GLN A 1 650 ? -35.537 29.154 23.347 1.00 91.69 650 GLN A C 1
ATOM 5269 O O . GLN A 1 650 ? -34.693 28.816 22.511 1.00 91.69 650 GLN A O 1
ATOM 5274 N N . LEU A 1 651 ? -36.072 28.297 24.221 1.00 92.88 651 LEU A N 1
ATOM 5275 C CA . LEU A 1 651 ? -35.757 26.870 24.235 1.00 92.88 651 LEU A CA 1
ATOM 5276 C C . LEU A 1 651 ? -36.177 26.184 22.935 1.00 92.88 651 LEU A C 1
ATOM 5278 O O . LEU A 1 651 ? -35.358 25.489 22.336 1.00 92.88 651 LEU A O 1
ATOM 5282 N N . LYS A 1 652 ? -37.393 26.446 22.449 1.00 91.44 652 LYS A N 1
ATOM 5283 C CA . LYS A 1 652 ? -37.892 25.948 21.162 1.00 91.44 652 LYS A CA 1
ATOM 5284 C C . LYS A 1 652 ? -36.958 26.333 20.014 1.00 91.44 652 LYS A C 1
ATOM 5286 O O . LYS A 1 652 ? -36.449 25.462 19.319 1.00 91.44 652 LYS A O 1
ATOM 5291 N N . ASN A 1 653 ? -36.608 27.615 19.901 1.00 90.94 653 ASN A N 1
ATOM 5292 C CA . ASN A 1 653 ? -35.681 28.101 18.874 1.00 90.94 653 ASN A CA 1
ATOM 5293 C C . ASN A 1 653 ? -34.290 27.446 18.953 1.00 90.94 653 ASN A C 1
ATOM 5295 O O . ASN A 1 653 ? -33.623 27.250 17.932 1.00 90.94 653 ASN A O 1
ATOM 5299 N N . LYS A 1 654 ? -33.807 27.145 20.164 1.00 91.62 654 LYS A N 1
ATOM 5300 C CA . LYS A 1 654 ? -32.538 26.440 20.369 1.00 91.62 654 LYS A CA 1
ATOM 5301 C C . LYS A 1 654 ? -32.647 24.979 19.929 1.00 91.62 654 LYS A C 1
ATOM 5303 O O . LYS A 1 654 ? -31.742 24.498 19.247 1.00 91.62 654 LYS A O 1
ATOM 5308 N N . LEU A 1 655 ? -33.742 24.303 20.269 1.00 90.81 655 LEU A N 1
ATOM 5309 C CA . LEU A 1 655 ? -34.017 22.927 19.857 1.00 90.81 655 LEU A CA 1
ATOM 5310 C C . LEU A 1 655 ? -34.166 22.806 18.344 1.00 90.81 655 LEU A C 1
ATOM 5312 O O . LEU A 1 655 ? -33.519 21.943 17.759 1.00 90.81 655 LEU A O 1
ATOM 5316 N N . ASP A 1 656 ? -34.875 23.729 17.699 1.00 89.31 656 ASP A N 1
ATOM 5317 C CA . ASP A 1 656 ? -34.999 23.772 16.239 1.00 89.31 656 ASP A CA 1
ATOM 5318 C C . ASP A 1 656 ? -33.629 23.872 15.553 1.00 89.31 656 ASP A C 1
ATOM 5320 O O . ASP A 1 656 ? -33.403 23.274 14.504 1.00 89.31 656 ASP A O 1
ATOM 5324 N N . LYS A 1 657 ? -32.672 24.597 16.147 1.00 88.12 657 LYS A N 1
ATOM 5325 C CA . LYS A 1 657 ? -31.291 24.666 15.640 1.00 88.12 657 LYS A CA 1
ATOM 5326 C C . LYS A 1 657 ? -30.490 23.393 15.921 1.00 88.12 657 LYS A C 1
ATOM 5328 O O . LYS A 1 657 ? -29.729 22.968 15.061 1.00 88.12 657 LYS A O 1
ATOM 5333 N N . LEU A 1 658 ? -30.633 22.804 17.109 1.00 86.31 658 LEU A N 1
ATOM 5334 C CA . LEU A 1 658 ? -29.894 21.604 17.532 1.00 86.31 658 LEU A CA 1
ATOM 5335 C C . LEU A 1 658 ? -30.378 20.318 16.848 1.00 86.31 658 LEU A C 1
ATOM 5337 O O . LEU A 1 658 ? -29.603 19.371 16.685 1.00 86.31 658 LEU A O 1
ATOM 5341 N N . LEU A 1 659 ? -31.665 20.263 16.508 1.00 82.06 659 LEU A N 1
ATOM 5342 C CA . LEU A 1 659 ? -32.332 19.087 15.956 1.00 82.06 659 LEU A CA 1
ATOM 5343 C C . LEU A 1 659 ? -32.516 19.157 14.436 1.00 82.06 659 LEU A C 1
ATOM 5345 O O . LEU A 1 659 ? -32.836 18.130 13.844 1.00 82.06 659 LEU A O 1
ATOM 5349 N N . LYS A 1 660 ? -32.241 20.303 13.795 1.00 77.62 660 LYS A N 1
ATOM 5350 C CA . LYS A 1 660 ? -32.133 20.397 12.333 1.00 77.62 660 LYS A CA 1
ATOM 5351 C C . LYS A 1 660 ? -31.020 19.482 11.820 1.00 77.62 660 LYS A C 1
ATOM 5353 O O . LYS A 1 660 ? -29.838 19.717 12.064 1.00 77.62 660 LYS A O 1
ATOM 5358 N N . GLU A 1 661 ? -31.403 18.438 11.097 1.00 53.19 661 GLU A N 1
ATOM 5359 C CA . GLU A 1 661 ? -30.485 17.679 10.256 1.00 53.19 661 GLU A CA 1
ATOM 5360 C C . GLU A 1 661 ? -30.179 18.495 8.994 1.00 53.19 661 GLU A C 1
ATOM 5362 O O . GLU A 1 661 ? -31.058 19.140 8.428 1.00 53.19 661 GLU A O 1
ATOM 5367 N N . ASN A 1 662 ? -28.916 18.496 8.558 1.00 43.12 662 ASN A N 1
ATOM 5368 C CA . ASN A 1 662 ? -28.579 18.949 7.213 1.00 43.12 662 ASN A CA 1
ATOM 5369 C C . ASN A 1 662 ? -29.350 18.061 6.226 1.00 43.12 662 ASN A C 1
ATOM 5371 O O . ASN A 1 662 ? -29.128 16.850 6.214 1.00 43.12 662 ASN A O 1
ATOM 5375 N N . ASP A 1 663 ? -30.219 18.664 5.414 1.00 36.53 663 ASP A N 1
ATOM 5376 C CA . ASP A 1 663 ? -30.954 18.051 4.301 1.00 36.53 663 ASP A CA 1
ATOM 5377 C C . ASP A 1 663 ? -30.005 17.402 3.271 1.00 36.53 663 ASP A C 1
ATOM 5379 O O . ASP A 1 663 ? -29.754 17.933 2.190 1.00 36.53 663 ASP A O 1
ATOM 5383 N N . ALA A 1 664 ? -29.455 16.236 3.601 1.00 33.00 664 ALA A N 1
ATOM 5384 C CA . ALA A 1 664 ? -28.681 15.389 2.695 1.00 33.00 664 ALA A CA 1
ATOM 5385 C C . ALA A 1 664 ? -29.245 13.964 2.598 1.00 33.00 664 ALA A C 1
ATOM 5387 O O . ALA A 1 664 ? -28.577 13.091 2.062 1.00 33.00 664 ALA A O 1
ATOM 5388 N N . ASN A 1 665 ? -30.471 13.737 3.078 1.00 35.88 665 ASN A N 1
ATOM 5389 C CA . ASN A 1 665 ? -31.241 12.517 2.843 1.00 35.88 665 ASN A CA 1
ATOM 5390 C C . ASN A 1 665 ? -32.725 12.876 2.692 1.00 35.88 665 ASN A C 1
ATOM 5392 O O . ASN A 1 665 ? -33.537 12.614 3.576 1.00 35.88 665 ASN A O 1
ATOM 5396 N N . LYS A 1 666 ? -33.089 13.484 1.555 1.00 29.56 666 LYS A N 1
ATOM 5397 C CA . LYS A 1 666 ? -34.475 13.408 1.088 1.00 29.56 666 LYS A CA 1
ATOM 5398 C C . LYS A 1 666 ? -34.715 11.987 0.594 1.00 29.56 666 LYS A C 1
ATOM 5400 O O . LYS A 1 666 ? -34.181 11.582 -0.436 1.00 29.56 666 LYS A O 1
ATOM 5405 N N . ILE A 1 667 ? -35.500 11.252 1.368 1.00 33.25 667 ILE A N 1
ATOM 5406 C CA . ILE A 1 667 ? -36.291 10.133 0.872 1.00 33.25 667 ILE A CA 1
ATOM 5407 C C . ILE A 1 667 ? -37.230 10.734 -0.180 1.00 33.25 667 ILE A C 1
ATOM 5409 O O . ILE A 1 667 ? -37.913 11.721 0.090 1.00 33.25 667 ILE A O 1
ATOM 5413 N N . PHE A 1 668 ? -37.153 10.212 -1.402 1.00 31.86 668 PHE A N 1
ATOM 5414 C CA . PHE A 1 668 ? -38.143 10.479 -2.435 1.00 31.86 668 PHE A CA 1
ATOM 5415 C C . PHE A 1 668 ? -39.452 9.827 -1.992 1.00 31.86 668 PHE A C 1
ATOM 5417 O O . PHE A 1 668 ? -39.468 8.616 -1.789 1.00 31.86 668 PHE A O 1
ATOM 5424 N N . ASP A 1 669 ? -40.498 10.634 -1.859 1.00 33.19 669 ASP A N 1
ATOM 5425 C CA . ASP A 1 669 ? -41.868 10.182 -2.071 1.00 33.19 669 ASP A CA 1
ATOM 5426 C C . ASP A 1 669 ? -42.359 10.836 -3.372 1.00 33.19 669 ASP A C 1
ATOM 5428 O O . ASP A 1 669 ? -42.058 12.009 -3.632 1.00 33.19 669 ASP A O 1
ATOM 5432 N N . ASP A 1 670 ? -43.084 10.015 -4.133 1.00 32.25 670 ASP A N 1
ATOM 5433 C CA . ASP A 1 670 ? -43.581 10.102 -5.520 1.00 32.25 670 ASP A CA 1
ATOM 5434 C C . ASP A 1 670 ? -42.599 9.785 -6.666 1.00 32.25 670 ASP A C 1
ATOM 5436 O O . ASP A 1 670 ? -41.769 10.637 -7.069 1.00 32.25 670 ASP A O 1
#

Sequence (670 aa):
MKEDDIWGCTGNITCETEEKKIKYGDFIANLIKKLKEKIESCQKKHTETSDNPSPTCVEIPPHSDEEENVEDTPTTADNQSPAFCPPPETPLTCVERAAQKVRIEAEGKVNDDLKGSGLELKEICNKVDKIIDKDNSGNVIKIKQDQLVSIFPLNNECEKKEKDGFLKEKTWKCYNINRKGTNLCLPPRRQYMCTKPMNEMTRAYNSDNDTLLKAIMETAQNEGINILRRINVQDLKKFPDICDAMKYSFADLGDIIRGRDFWNTDPKQKRMKTKLETIFGSFNQNLKNNNKKNYNYDHPKYLNLRSDWWDANRRDIWKAMTCNAPHDAKFLKKDPNDTSRSSSAKGIMTRHPKCGYDKEPPDYDYIYQPFRWMQEWSENFCKLLNEQMKQFETECKDCKKNNNQCTQNGENCTKCKNHCKKYKQLMQEWKNQMDKLSDTYKHIQGKLSEISSEEYVKKFLQKLTSECQDPKTVDEYLDKTNNCLNFTFREGNKKHEKYAFTEPPKDYVDACNCDPTDVLHECPFDNGNKDACKSISTDNICTPKNFHVDLDDWNSGDIPDSTSKNNGVLVPPRRRQLCVKNMTTKLSAIEKKNDFKNELMTSAYNEGKLLGEKYNNDKEKALQAMKYSFADYGDIIKGTDMMDNVFLTQLKNKLDKLLKENDANKIFDD

InterPro domains:
  IPR008602 Duffy-antigen binding domain [PF05424] (184-372)
  IPR008602 Duffy-antigen binding domain [PF05424] (568-664)
  IPR042202 Duffy-antigen binding superfamily [G3DSA:1.20.1310.20] (150-342)
  IPR042202 Duffy-antigen binding superfamily [G3DSA:1.20.1310.20] (528-669)
  IPR054595 Duffy-binding-like domain, C-terminal subdomain [PF22672] (376-508)